Protein AF-0000000076607533 (afdb_homodimer)

Sequence (584 aa):
MAPYLASTPMGSHLFLTMKEIQTIEKNTQEDPFNNWIFEVYAGSNFSFESQRDNFTARYGFYANKTTEDIKLQFRPYFNYGKLRFETDNETIIRKSHRNGFEGFAIKSINDHWSMGLFLYSLSSTFHNTRFNVELIPGIEYSLYPYQEATRKSITMSYQLGAGYHNYIEETIFNQTEEFLWGHKLNLSVRIQQPWGNIMGGINGSHYFHDFNANRVDLFSNLNLRIFSGFSLSFRGNFNFINDLVALPIGDMSVEDILLQQRRQSTNYQASGSIGFSYTFGSKYTNVVNTRFMAPYLASTPMGSHLFLTMKEIQTIEKNTQEDPFNNWIFEVYAGSNFSFESQRDNFTARYGFYANKTTEDIKLQFRPYFNYGKLRFETDNETIIRKSHRNGFEGFAIKSINDHWSMGLFLYSLSSTFHNTRFNVELIPGIEYSLYPYQEATRKSITMSYQLGAGYHNYIEETIFNQTEEFLWGHKLNLSVRIQQPWGNIMGGINGSHYFHDFNANRVDLFSNLNLRIFSGFSLSFRGNFNFINDLVALPIGDMSVEDILLQQRRQSTNYQASGSIGFSYTFGSKYTNVVNTRF

Foldseek 3Di:
DQVVLCPPVRNVPPPPPPPPPPPPDPPPPDPPVQQKDKDWDKDKDWDDDDFKIKIKIKIKMWIWHDDPFKTKIKIWMKMKIWIWGDDPVDIDIDIWIKTKIKIKMKGDPDQFKIKMKIWMKIDTQQLQFNIKIKIKIKMKGWPGGPVCVVAKTKMKMKIKMKMKTAGNAQALVRDRIDIWIKMKIKIWIWHDDPFWIKIWMKMKMATPVDRQQIKIKIWIWIWGNPDPQKIKIKTKMKMFGRNSGRHHNDDDDPCCVVVVSYDDPDRIDMDIDIDMGGDDDDPDPVDDDPDD/DQVVLCPPVRNVPPPPPPPPPPPPDPPPPDPPVQQKDKDWDKDKDWDDDDFKIKIKIKIWMWIWHDDPFKTKIKIWMKMKIWIWGDDPVDIDIDIWIKTKIKIKMKGDPDQFKIKMKIWMKIDTQQLQFNIKIKIKIKMKGWPGGPVCVVAKTKMKMKIKMKMKTAGNAQALVRDRIDIWIWMKIKIWIWHDDPFWIKIKMKMKMATPVDRQQIKIKIWIWIWGNPDPQKIKIKTKMKMFGRNSGRHHNDDDDPCCVVVVSYDDPDRIDMDIDIDMGGDDDDPDPVDDDPDD

Nearest PDB structures (foldseek):
  1nqg-assembly1_A  TM=4.634E-01  e=3.452E-03  Escherichia coli
  2gsk-assembly1_A  TM=4.370E-01  e=2.189E-02  Escherichia coli
  3m8b-assembly1_A  TM=4.694E-01  e=7.625E-02  Escherichia coli
  3rgn-assembly1_A  TM=4.669E-01  e=6.245E-02  Escherichia coli K-12
  4rlc-assembly1_A  TM=6.217E-01  e=2.511E+00  Pseudomonas aeruginosa

Organism: NCBI:txid889453

Solvent-accessible surface area (backbone atoms only — not comparable to full-atom values): 28772 Å² total; per-residue (Å²): 105,45,70,61,40,29,72,42,92,71,20,63,68,64,60,56,70,69,74,70,76,66,82,62,74,82,62,84,64,84,55,88,46,74,44,28,35,36,36,40,40,38,35,35,40,40,35,42,41,78,49,39,35,39,39,36,38,37,37,40,39,39,40,36,33,56,44,93,53,40,38,39,40,42,36,44,37,39,34,40,37,40,40,37,40,55,52,98,86,47,76,47,75,48,78,45,40,45,33,36,34,44,31,38,44,35,38,58,73,57,61,37,36,35,39,35,41,34,39,42,32,41,25,22,59,46,59,30,26,58,37,33,43,34,47,31,44,33,40,36,44,31,81,43,47,60,89,45,40,83,41,40,35,40,37,39,33,45,34,46,36,39,31,46,39,33,35,68,47,49,14,69,80,73,39,50,60,48,76,49,45,30,40,36,40,37,38,37,39,36,38,52,50,97,52,29,36,41,36,36,35,41,36,38,36,36,31,71,92,40,74,73,29,22,36,37,40,35,39,37,40,38,37,37,45,82,52,91,45,29,38,40,37,37,36,39,37,40,35,41,42,47,54,71,70,46,37,54,60,68,84,76,49,70,65,34,61,74,64,60,55,50,72,70,98,48,54,44,40,37,37,36,37,40,34,38,37,41,46,52,60,37,86,74,69,82,64,84,65,81,71,125,106,48,70,60,38,30,71,39,92,73,20,62,66,63,56,58,72,70,75,70,75,67,82,62,74,83,62,84,65,83,55,90,45,74,44,28,35,38,36,40,39,38,35,35,39,39,37,42,40,78,46,39,35,40,40,37,38,37,37,39,41,39,39,36,32,58,43,93,53,39,39,39,40,41,35,45,37,39,34,40,38,39,39,36,37,54,51,99,84,46,76,48,77,47,77,44,41,43,33,36,35,43,32,37,43,35,38,56,74,58,62,36,37,34,39,34,42,34,38,41,32,41,26,23,60,45,59,30,25,58,37,32,41,34,47,30,43,32,39,36,42,30,82,44,48,58,88,45,41,83,42,40,34,40,38,39,35,45,34,45,35,38,29,44,40,32,35,68,49,48,12,68,78,73,38,49,58,48,77,51,45,32,40,37,42,37,38,39,39,37,37,52,50,97,50,29,36,43,36,35,36,41,36,38,36,37,32,71,92,40,74,72,30,23,36,38,40,35,40,36,40,36,39,35,46,82,50,90,46,30,38,40,36,36,36,39,38,40,34,40,40,46,54,70,70,46,39,53,62,68,85,75,51,70,65,34,62,75,63,60,54,51,73,70,97,46,54,41,39,36,36,35,37,42,34,39,37,40,46,52,60,36,86,71,68,81,63,84,66,82,68,124

Radius of gyration: 26.8 Å; Cα contacts (8 Å, |Δi|>4): 1524; chains: 2; bounding box: 68×65×53 Å

Secondary structure (DSSP, 8-state):
-HHHHHTSTTGGG------------------TTTTEEEEEEEEEEEEEESSEEEEEEEEEEEEEEE-SSEEEEEEEEEEEEEEEEE-SS-EEEEEEEEEEEEEEEEEE-SSSEEEEEEEEEEEETTTTEEEEEEEEEEEEEESS-GGGTTTEEEEEEEEEEEEEEE-SS-BTTS-SEEEEEEEEEEEEEEEEETTEEEEEEEEEEEETTEEEEEEEEEEEEEEEEEETTEEEEEEEEEEEE---TT-BSSPPPHHHHHHT-S----SEEEEEEEEEEEEEE-S---------/-HHHHHTSTTGGG------------------TTTTEEEEEEEEEEEEEESSEEEEEEEEEEEEEEE-SSEEEEEEEEEEEEEEEEE-SS-EEEEEEEEEEEEEEEEEE-SSSEEEEEEEEEEEETTTTEEEEEEEEEEEEEESS-GGGTTTEEEEEEEEEEEEEEE-SS-BTTS-SEEEEEEEEEEEEEEEEETTEEEEEEEEEEEETTEEEEEEEEEEEEEEEEEETTEEEEEEEEEEEE---TT-BSSPPPHHHHHHT-S----SEEEEEEEEEEEEEE-S---------

pLDDT: mean 85.66, std 19.19, range [21.23, 98.19]

Structure (mmCIF, N/CA/C/O backbone):
data_AF-0000000076607533-model_v1
#
loop_
_entity.id
_entity.type
_entity.pdbx_description
1 polymer 'Outer membrane protein beta-barrel domain-containing protein'
#
loop_
_atom_site.group_PDB
_atom_site.id
_atom_site.type_symbol
_atom_site.label_atom_id
_atom_site.label_alt_id
_atom_site.label_comp_id
_atom_site.label_asym_id
_atom_site.label_entity_id
_atom_site.label_seq_id
_atom_site.pdbx_PDB_ins_code
_atom_site.Cartn_x
_atom_site.Cartn_y
_atom_site.Cartn_z
_atom_site.occupancy
_atom_site.B_iso_or_equiv
_atom_site.auth_seq_id
_atom_site.auth_comp_id
_atom_site.auth_asym_id
_atom_site.auth_atom_id
_atom_site.pdbx_PDB_model_num
ATOM 1 N N . MET A 1 1 ? 9.711 -4.129 6.199 1 21.72 1 MET A N 1
ATOM 2 C CA . MET A 1 1 ? 8.477 -3.865 5.457 1 21.72 1 MET A CA 1
ATOM 3 C C . MET A 1 1 ? 8.719 -3.959 3.953 1 21.72 1 MET A C 1
ATOM 5 O O . MET A 1 1 ? 7.777 -4.109 3.178 1 21.72 1 MET A O 1
ATOM 9 N N . ALA A 1 2 ? 10.062 -3.662 3.58 1 28.16 2 ALA A N 1
ATOM 10 C CA . ALA A 1 2 ? 10.398 -3.846 2.172 1 28.16 2 ALA A CA 1
ATOM 11 C C . ALA A 1 2 ? 10.172 -5.289 1.736 1 28.16 2 ALA A C 1
ATOM 13 O O . ALA A 1 2 ? 9.617 -5.539 0.663 1 28.16 2 ALA A O 1
ATOM 14 N N . PRO A 1 3 ? 10.672 -6.211 2.502 1 29.66 3 PRO A N 1
ATOM 15 C CA . PRO A 1 3 ? 10.414 -7.559 1.987 1 29.66 3 PRO A CA 1
ATOM 16 C C . PRO A 1 3 ? 8.93 -7.926 2.004 1 29.66 3 PRO A C 1
ATOM 18 O O . PRO A 1 3 ? 8.477 -8.711 1.171 1 29.66 3 PRO A O 1
ATOM 21 N N . TYR A 1 4 ? 8.281 -7.453 3.062 1 29.84 4 TYR A N 1
ATOM 22 C CA . TYR A 1 4 ? 6.926 -7.973 3.197 1 29.84 4 TYR A CA 1
ATOM 23 C C . TYR A 1 4 ? 6.008 -7.387 2.131 1 29.84 4 TYR A C 1
ATOM 25 O O . TYR A 1 4 ? 5.133 -8.078 1.608 1 29.84 4 TYR A O 1
ATOM 33 N N . LEU A 1 5 ? 6.066 -6.117 1.856 1 30.41 5 LEU A N 1
ATOM 34 C CA . LEU A 1 5 ? 5.289 -5.551 0.76 1 30.41 5 LEU A CA 1
ATOM 35 C C . LEU A 1 5 ? 5.727 -6.137 -0.578 1 30.41 5 LEU A C 1
ATOM 37 O O . LEU A 1 5 ? 5.004 -6.039 -1.571 1 30.41 5 LEU A O 1
ATOM 41 N N . ALA A 1 6 ? 6.871 -6.723 -0.562 1 31.67 6 ALA A N 1
ATOM 42 C CA . ALA A 1 6 ? 7.359 -7.387 -1.768 1 31.67 6 ALA A CA 1
ATOM 43 C C . ALA A 1 6 ? 6.496 -8.594 -2.123 1 31.67 6 ALA A C 1
ATOM 45 O O . ALA A 1 6 ? 6.473 -9.023 -3.275 1 31.67 6 ALA A O 1
ATOM 46 N N . SER A 1 7 ? 5.934 -9.242 -1.175 1 31.19 7 SER A N 1
ATOM 47 C CA . SER A 1 7 ? 5.215 -10.469 -1.504 1 31.19 7 SER A CA 1
ATOM 48 C C . SER A 1 7 ? 3.766 -10.18 -1.883 1 31.19 7 SER A C 1
ATOM 50 O O . SER A 1 7 ? 2.99 -11.102 -2.15 1 31.19 7 SER A O 1
ATOM 52 N N . THR A 1 8 ? 3.145 -9.055 -1.522 1 31.22 8 THR A N 1
ATOM 53 C CA . THR A 1 8 ? 1.867 -8.789 -2.174 1 31.22 8 THR A CA 1
ATOM 54 C C . THR A 1 8 ? 2.078 -8.375 -3.627 1 31.22 8 THR A C 1
ATOM 56 O O . THR A 1 8 ? 3.131 -7.84 -3.98 1 31.22 8 THR A O 1
ATOM 59 N N . PRO A 1 9 ? 1.256 -8.828 -4.633 1 30.81 9 PRO A N 1
ATOM 60 C CA . PRO A 1 9 ? 1.472 -8.297 -5.984 1 30.81 9 PRO A CA 1
ATOM 61 C C . PRO A 1 9 ? 1.915 -6.84 -5.98 1 30.81 9 PRO A C 1
ATOM 63 O O . PRO A 1 9 ? 2.588 -6.391 -6.914 1 30.81 9 PRO A O 1
ATOM 66 N N . MET A 1 10 ? 1.513 -6.172 -5.02 1 29.83 10 MET A N 1
ATOM 67 C CA . MET A 1 10 ? 1.865 -4.758 -5.027 1 29.83 10 MET A CA 1
ATOM 68 C C . MET A 1 10 ? 3.285 -4.547 -4.512 1 29.83 10 MET A C 1
ATOM 70 O O . MET A 1 10 ? 3.92 -3.537 -4.82 1 29.83 10 MET A O 1
ATOM 74 N N . GLY A 1 11 ? 3.777 -5.391 -3.645 1 32.75 11 GLY A N 1
ATOM 75 C CA . GLY A 1 11 ? 5.074 -5.223 -3.01 1 32.75 11 GLY A CA 1
ATOM 76 C C . GLY A 1 11 ? 6.234 -5.352 -3.979 1 32.75 11 GLY A C 1
ATOM 77 O O . GLY A 1 11 ? 7.355 -4.941 -3.672 1 32.75 11 GLY A O 1
ATOM 78 N N . SER A 1 12 ? 6.223 -6.395 -4.867 1 31.48 12 SER A N 1
ATOM 79 C CA . SER A 1 12 ? 7.395 -6.676 -5.688 1 31.48 12 SER A CA 1
ATOM 80 C C . SER A 1 12 ? 7.938 -5.402 -6.336 1 31.48 12 SER A C 1
ATOM 82 O O . SER A 1 12 ? 9.078 -5.375 -6.797 1 31.48 12 SER A O 1
ATOM 84 N N . HIS A 1 13 ? 7.047 -4.523 -6.66 1 30.67 13 HIS A N 1
ATOM 85 C CA . HIS A 1 13 ? 7.477 -3.488 -7.594 1 30.67 13 HIS A CA 1
ATOM 86 C C . HIS A 1 13 ? 7.922 -2.23 -6.855 1 30.67 13 HIS A C 1
ATOM 88 O O . HIS A 1 13 ? 7.938 -1.14 -7.43 1 30.67 13 HIS A O 1
ATOM 94 N N . LEU A 1 14 ? 8.078 -2.396 -5.602 1 29.31 14 LEU A N 1
ATOM 95 C CA . LEU A 1 14 ? 8.5 -1.145 -4.984 1 29.31 14 LEU A CA 1
ATOM 96 C C . LEU A 1 14 ? 9.961 -0.858 -5.281 1 29.31 14 LEU A C 1
ATOM 98 O O . LEU A 1 14 ? 10.852 -1.552 -4.781 1 29.31 14 LEU A O 1
ATOM 102 N N . PHE A 1 15 ? 10.289 -0.567 -6.477 1 28.45 15 PHE A N 1
ATOM 103 C CA . PHE A 1 15 ? 11.625 -0.035 -6.734 1 28.45 15 PHE A CA 1
ATOM 104 C C . PHE A 1 15 ? 11.812 1.312 -6.047 1 28.45 15 PHE A C 1
ATOM 106 O O . PHE A 1 15 ? 11.047 2.248 -6.281 1 28.45 15 PHE A O 1
ATOM 113 N N . LEU A 1 16 ? 12.195 1.27 -4.852 1 27.22 16 LEU A N 1
ATOM 114 C CA . LEU A 1 16 ? 12.602 2.51 -4.199 1 27.22 16 LEU A CA 1
ATOM 115 C C . LEU A 1 16 ? 13.82 3.111 -4.887 1 27.22 16 LEU A C 1
ATOM 117 O O . LEU A 1 16 ? 14.891 2.496 -4.91 1 27.22 16 LEU A O 1
ATOM 121 N N . THR A 1 17 ? 13.711 3.656 -5.949 1 29.19 17 THR A N 1
ATOM 122 C CA . THR A 1 17 ? 14.891 4.379 -6.41 1 29.19 17 THR A CA 1
ATOM 123 C C . THR A 1 17 ? 15.281 5.477 -5.422 1 29.19 17 THR A C 1
ATOM 125 O O . THR A 1 17 ? 14.516 6.418 -5.203 1 29.19 17 THR A O 1
ATOM 128 N N . MET A 1 18 ? 16 5.109 -4.426 1 28.09 18 MET A N 1
ATOM 129 C CA . MET A 1 18 ? 16.641 6.172 -3.656 1 28.09 18 MET A CA 1
ATOM 130 C C . MET A 1 18 ? 17.328 7.176 -4.578 1 28.09 18 MET A C 1
ATOM 132 O O . MET A 1 18 ? 18.156 6.797 -5.41 1 28.09 18 MET A O 1
ATOM 136 N N . LYS A 1 19 ? 16.734 8.258 -4.688 1 34.81 19 LYS A N 1
ATOM 137 C CA . LYS A 1 19 ? 17.547 9.273 -5.359 1 34.81 19 LYS A CA 1
ATOM 138 C C . LYS A 1 19 ? 18.922 9.383 -4.723 1 34.81 19 LYS A C 1
ATOM 140 O O . LYS A 1 19 ? 19.031 9.57 -3.51 1 34.81 19 LYS A O 1
ATOM 145 N N . GLU A 1 20 ? 19.859 8.68 -5.219 1 33.28 20 GLU A N 1
ATOM 146 C CA . GLU A 1 20 ? 21.219 9.07 -4.844 1 33.28 20 GLU A CA 1
ATOM 147 C C . GLU A 1 20 ? 21.359 10.586 -4.762 1 33.28 20 GLU A C 1
ATOM 149 O O . GLU A 1 20 ? 21.031 11.297 -5.715 1 33.28 20 GLU A O 1
ATOM 154 N N . ILE A 1 21 ? 21.328 11.117 -3.621 1 33.56 21 ILE A N 1
ATOM 155 C CA . ILE A 1 21 ? 21.828 12.484 -3.461 1 33.56 21 ILE A CA 1
ATOM 156 C C . ILE A 1 21 ? 23.172 12.625 -4.172 1 33.56 21 ILE A C 1
ATOM 158 O O . ILE A 1 21 ? 24.172 12.023 -3.756 1 33.56 21 ILE A O 1
ATOM 162 N N . GLN A 1 22 ? 23.234 12.547 -5.434 1 35.62 22 GLN A N 1
ATOM 163 C CA . GLN A 1 22 ? 24.516 12.945 -6.004 1 35.62 22 GLN A CA 1
ATOM 164 C C . GLN A 1 22 ? 25.078 14.164 -5.285 1 35.62 22 GLN A C 1
ATOM 166 O O . GLN A 1 22 ? 24.375 15.156 -5.074 1 35.62 22 GLN A O 1
ATOM 171 N N . THR A 1 23 ? 26.078 13.914 -4.484 1 35.75 23 THR A N 1
ATOM 172 C CA . THR A 1 23 ? 26.922 15 -4.008 1 35.75 23 THR A CA 1
ATOM 173 C C . THR A 1 23 ? 27.219 15.992 -5.133 1 35.75 23 THR A C 1
ATOM 175 O O . THR A 1 23 ? 27.953 15.672 -6.07 1 35.75 23 THR A O 1
ATOM 178 N N . ILE A 1 24 ? 26.297 16.609 -5.641 1 39.12 24 ILE A N 1
ATOM 179 C CA . ILE A 1 24 ? 26.641 17.594 -6.652 1 39.12 24 ILE A CA 1
ATOM 180 C C . ILE A 1 24 ? 27.656 18.578 -6.078 1 39.12 24 ILE A C 1
ATOM 182 O O . ILE A 1 24 ? 27.5 19.078 -4.957 1 39.12 24 ILE A O 1
ATOM 186 N N . GLU A 1 25 ? 28.734 18.578 -6.668 1 40.34 25 GLU A N 1
ATOM 187 C CA . GLU A 1 25 ? 29.766 19.594 -6.484 1 40.34 25 GLU A CA 1
ATOM 188 C C . GLU A 1 25 ? 29.172 20.984 -6.328 1 40.34 25 GLU A C 1
ATOM 190 O O . GLU A 1 25 ? 28.203 21.328 -7.02 1 40.34 25 GLU A O 1
ATOM 195 N N . LYS A 1 26 ? 29.328 21.688 -5.188 1 42.31 26 LYS A N 1
ATOM 196 C CA . LYS A 1 26 ? 29.141 23.125 -4.938 1 42.31 26 LYS A CA 1
ATOM 197 C C . LYS A 1 26 ? 29.516 23.953 -6.164 1 42.31 26 LYS A C 1
ATOM 199 O O . LYS A 1 26 ? 30.672 24.391 -6.297 1 42.31 26 LYS A O 1
ATOM 204 N N . ASN A 1 27 ? 29.344 23.484 -7.391 1 43.59 27 ASN A N 1
ATOM 205 C CA . ASN A 1 27 ? 29.797 24.531 -8.305 1 43.59 27 ASN A CA 1
ATOM 206 C C . ASN A 1 27 ? 29.062 25.844 -8.047 1 43.59 27 ASN A C 1
ATOM 208 O O . ASN A 1 27 ? 27.844 25.859 -7.832 1 43.59 27 ASN A O 1
ATOM 212 N N . THR A 1 28 ? 29.656 26.812 -7.625 1 45.78 28 THR A N 1
ATOM 213 C CA . THR A 1 28 ? 29.438 28.25 -7.512 1 45.78 28 THR A CA 1
ATOM 214 C C . THR A 1 28 ? 28.516 28.734 -8.625 1 45.78 28 THR A C 1
ATOM 216 O O . THR A 1 28 ? 28.391 29.953 -8.836 1 45.78 28 THR A O 1
ATOM 219 N N . GLN A 1 29 ? 28.094 27.859 -9.547 1 54.97 29 GLN A N 1
ATOM 220 C CA . GLN A 1 29 ? 27.328 28.469 -10.625 1 54.97 29 GLN A CA 1
ATOM 221 C C . GLN A 1 29 ? 26.016 29.047 -10.102 1 54.97 29 GLN A C 1
ATOM 223 O O . GLN A 1 29 ? 25.469 28.562 -9.109 1 54.97 29 GLN A O 1
ATOM 228 N N . GLU A 1 30 ? 25.562 30.188 -10.609 1 66 30 GLU A N 1
ATOM 229 C CA . GLU A 1 30 ? 24.391 31.016 -10.344 1 66 30 GLU A CA 1
ATOM 230 C C . GLU A 1 30 ? 23.125 30.188 -10.305 1 66 30 GLU A C 1
ATOM 232 O O . GLU A 1 30 ? 22.812 29.469 -11.266 1 66 30 GLU A O 1
ATOM 237 N N . ASP A 1 31 ? 22.641 29.766 -9.281 1 77.19 31 ASP A N 1
ATOM 238 C CA . ASP A 1 31 ? 21.359 29.078 -9.133 1 77.19 31 ASP A CA 1
ATOM 239 C C . ASP A 1 31 ? 20.203 29.984 -9.523 1 77.19 31 ASP A C 1
ATOM 241 O O . ASP A 1 31 ? 19.75 30.797 -8.719 1 77.19 31 ASP A O 1
ATOM 245 N N . PRO A 1 32 ? 19.828 29.953 -10.742 1 83.25 32 PRO A N 1
ATOM 246 C CA . PRO A 1 32 ? 18.766 30.844 -11.195 1 83.25 32 PRO A CA 1
ATOM 247 C C . PRO A 1 32 ? 17.484 30.688 -10.383 1 83.25 32 PRO A C 1
ATOM 249 O O . PRO A 1 32 ? 16.625 31.578 -10.414 1 83.25 32 PRO A O 1
ATOM 252 N N . PHE A 1 33 ? 17.312 29.734 -9.625 1 89.12 33 PHE A N 1
ATOM 253 C CA . PHE A 1 33 ? 16.047 29.516 -8.938 1 89.12 33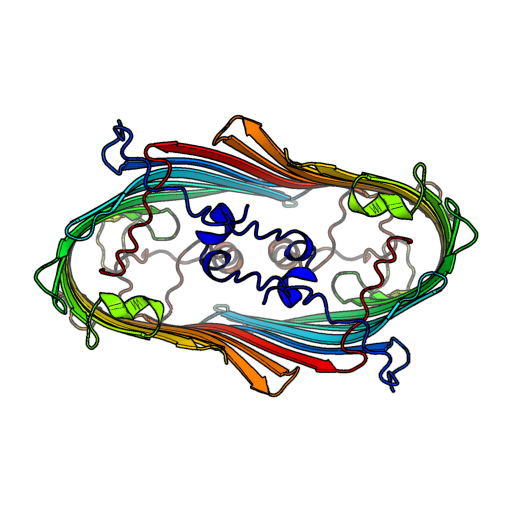 PHE A CA 1
ATOM 254 C C . PHE A 1 33 ? 16.172 29.859 -7.457 1 89.12 33 PHE A C 1
ATOM 256 O O . PHE A 1 33 ? 15.172 29.828 -6.727 1 89.12 33 PHE A O 1
ATOM 263 N N . ASN A 1 34 ? 17.328 30.266 -6.98 1 87.75 34 ASN A N 1
ATOM 264 C CA . ASN A 1 34 ? 17.547 30.734 -5.613 1 87.75 34 ASN A CA 1
ATOM 265 C C . ASN A 1 34 ? 17.016 29.734 -4.59 1 87.75 34 ASN A C 1
ATOM 267 O O . ASN A 1 34 ? 16.25 30.094 -3.697 1 87.75 34 ASN A O 1
ATOM 271 N N . ASN A 1 35 ? 17.312 28.5 -4.75 1 87.94 35 ASN A N 1
ATOM 272 C CA . ASN A 1 35 ? 17.047 27.406 -3.814 1 87.94 35 ASN A CA 1
ATOM 273 C C . ASN A 1 35 ? 15.602 26.938 -3.887 1 87.94 35 ASN A C 1
ATOM 275 O O . ASN A 1 35 ? 15.125 26.234 -2.988 1 87.94 35 ASN A O 1
ATOM 279 N N . TRP A 1 36 ? 14.953 27.328 -4.922 1 92.62 36 TRP A N 1
ATOM 280 C CA . TRP A 1 36 ? 13.594 26.859 -5.125 1 92.62 36 TRP A CA 1
ATOM 281 C C . TRP A 1 36 ? 13.586 25.547 -5.914 1 92.62 36 TRP A C 1
ATOM 283 O O . TRP A 1 36 ? 14.336 25.406 -6.883 1 92.62 36 TRP A O 1
ATOM 293 N N . ILE A 1 37 ? 12.867 24.609 -5.406 1 90.81 37 ILE A N 1
ATOM 294 C CA . ILE A 1 37 ? 12.625 23.359 -6.137 1 90.81 37 ILE A CA 1
ATOM 295 C C . ILE A 1 37 ? 11.125 23.188 -6.375 1 90.81 37 ILE A C 1
ATOM 297 O O . ILE A 1 37 ? 10.328 23.328 -5.445 1 90.81 37 ILE A O 1
ATOM 301 N N . PHE A 1 38 ? 10.766 22.922 -7.652 1 94.12 38 PHE A N 1
ATOM 302 C CA . PHE A 1 38 ? 9.367 22.75 -8.031 1 94.12 38 PHE A CA 1
ATOM 303 C C . PHE A 1 38 ? 9.117 21.328 -8.516 1 94.12 38 PHE A C 1
ATOM 305 O O . PHE A 1 38 ? 9.953 20.734 -9.195 1 94.12 38 PHE A O 1
ATOM 312 N N . GLU A 1 39 ? 7.984 20.797 -8.125 1 94.44 39 GLU A N 1
ATOM 313 C CA . GLU A 1 39 ? 7.594 19.484 -8.602 1 94.44 39 GLU A CA 1
ATOM 314 C C . GLU A 1 39 ? 6.105 19.438 -8.93 1 94.44 39 GLU A C 1
ATOM 316 O O . GLU A 1 39 ? 5.27 19.859 -8.133 1 94.44 39 GLU A O 1
ATOM 321 N N . VAL A 1 40 ? 5.852 18.969 -10.094 1 95.94 40 VAL A N 1
ATOM 322 C CA . VAL A 1 40 ? 4.477 18.672 -10.477 1 95.94 40 VAL A CA 1
ATOM 323 C C . VAL A 1 40 ? 4.297 17.156 -10.625 1 95.94 40 VAL A C 1
ATOM 325 O O . VAL A 1 40 ? 5.176 16.469 -11.148 1 95.94 40 VAL A O 1
ATOM 328 N N . TYR A 1 41 ? 3.215 16.703 -10.117 1 95.94 41 TYR A N 1
ATOM 329 C CA . TYR A 1 41 ? 3 15.273 -10.234 1 95.94 41 TYR A CA 1
ATOM 330 C C . TYR A 1 41 ? 1.528 14.961 -10.477 1 95.94 41 TYR A C 1
ATOM 332 O O . TYR A 1 41 ? 0.652 15.758 -10.133 1 95.94 41 TYR A O 1
ATOM 340 N N . ALA A 1 42 ? 1.284 13.852 -11.086 1 96.81 42 ALA A N 1
ATOM 341 C CA . ALA A 1 42 ? -0.052 13.297 -11.281 1 96.81 42 ALA A CA 1
ATOM 342 C C . ALA A 1 42 ? -0.011 11.766 -11.297 1 96.81 42 ALA A C 1
ATOM 344 O O . ALA A 1 42 ? 0.954 11.172 -11.781 1 96.81 42 ALA A O 1
ATOM 345 N N . GLY A 1 43 ? -0.988 11.188 -10.688 1 96.56 43 GLY A N 1
ATOM 346 C CA . GLY A 1 43 ? -1.111 9.734 -10.664 1 96.56 43 GLY A CA 1
ATOM 347 C C . GLY A 1 43 ? -2.551 9.258 -10.625 1 96.56 43 GLY A C 1
ATOM 348 O O . GLY A 1 43 ? -3.438 9.984 -10.172 1 96.56 43 GLY A O 1
ATOM 349 N N . SER A 1 44 ? -2.686 8.156 -11.203 1 96.56 44 SER A N 1
ATOM 350 C CA . SER A 1 44 ? -4.016 7.555 -11.188 1 96.56 44 SER A CA 1
ATOM 351 C C . SER A 1 44 ? -3.939 6.047 -10.969 1 96.56 44 SER A C 1
ATOM 353 O O . SER A 1 44 ? -2.957 5.406 -11.352 1 96.56 44 SER A O 1
ATOM 355 N N . ASN A 1 45 ? -4.84 5.488 -10.258 1 96.38 45 ASN A N 1
ATOM 356 C CA . ASN A 1 45 ? -5.082 4.055 -10.117 1 96.38 45 ASN A CA 1
ATOM 357 C C . ASN A 1 45 ? -6.445 3.66 -10.68 1 96.38 45 ASN A C 1
ATOM 359 O O . ASN A 1 45 ? -7.422 4.398 -10.531 1 96.38 45 ASN A O 1
ATOM 363 N N . PHE A 1 46 ? -6.5 2.541 -11.297 1 94.69 46 PHE A N 1
ATOM 364 C CA . PHE A 1 46 ? -7.766 2.109 -11.875 1 94.69 46 PHE A CA 1
ATOM 365 C C . PHE A 1 46 ? -7.941 0.602 -11.727 1 94.69 46 PHE A C 1
ATOM 367 O O . PHE A 1 46 ? -6.961 -0.146 -11.734 1 94.69 46 PHE A O 1
ATOM 374 N N . SER A 1 47 ? -9.102 0.158 -11.516 1 94.88 47 SER A N 1
ATOM 375 C CA . SER A 1 47 ? -9.539 -1.235 -11.516 1 94.88 47 SER A CA 1
ATOM 376 C C . SER A 1 47 ? -10.914 -1.384 -12.156 1 94.88 47 SER A C 1
ATOM 378 O O . SER A 1 47 ? -11.898 -0.821 -11.664 1 94.88 47 SER A O 1
ATOM 380 N N . PHE A 1 48 ? -10.953 -2.064 -13.273 1 93.44 48 PHE A N 1
ATOM 381 C CA . PHE A 1 48 ? -12.195 -2.26 -14.023 1 93.44 48 PHE A CA 1
ATOM 382 C C . PHE A 1 48 ? -12.516 -3.742 -14.156 1 93.44 48 PHE A C 1
ATOM 384 O O . PHE A 1 48 ? -11.648 -4.547 -14.492 1 93.44 48 PHE A O 1
ATOM 391 N N . GLU A 1 49 ? -13.648 -4.008 -13.727 1 90.75 49 GLU A N 1
ATOM 392 C CA . GLU A 1 49 ? -14.211 -5.34 -13.922 1 90.75 49 GLU A CA 1
ATOM 393 C C . GLU A 1 49 ? -15.68 -5.27 -14.305 1 90.75 49 GLU A C 1
ATOM 395 O O . GLU A 1 49 ? -16.234 -4.18 -14.484 1 90.75 49 GLU A O 1
ATOM 400 N N . SER A 1 50 ? -16.266 -6.445 -14.531 1 85.94 50 SER A N 1
ATOM 401 C CA . SER A 1 50 ? -17.625 -6.488 -15.07 1 85.94 50 SER A CA 1
ATOM 402 C C . SER A 1 50 ? -18.609 -5.785 -14.141 1 85.94 50 SER A C 1
ATOM 404 O O . SER A 1 50 ? -19.484 -5.051 -14.602 1 85.94 50 SER A O 1
ATOM 406 N N . GLN A 1 51 ? -18.5 -5.895 -12.906 1 85.06 51 GLN A N 1
ATOM 407 C CA . GLN A 1 51 ? -19.531 -5.387 -12.008 1 85.06 51 GLN A CA 1
ATOM 408 C C . GLN A 1 51 ? -18.984 -4.27 -11.117 1 85.06 51 GLN A C 1
ATOM 410 O O . GLN A 1 51 ? -19.719 -3.697 -10.312 1 85.06 51 GLN A O 1
ATOM 415 N N . ARG A 1 52 ? -17.781 -4.008 -11.234 1 87.81 52 ARG A N 1
ATOM 416 C CA . ARG A 1 52 ? -17.203 -2.998 -10.344 1 87.81 52 ARG A CA 1
ATOM 417 C C . ARG A 1 52 ? -16.078 -2.24 -11.039 1 87.81 52 ARG A C 1
ATOM 419 O O . ARG A 1 52 ? -15.203 -2.848 -11.656 1 87.81 52 ARG A O 1
ATOM 426 N N . ASP A 1 53 ? -16.109 -0.901 -10.883 1 91.69 53 ASP A N 1
ATOM 427 C CA . ASP A 1 53 ? -15.047 -0.026 -11.359 1 91.69 53 ASP A CA 1
ATOM 428 C C . ASP A 1 53 ? -14.547 0.887 -10.242 1 91.69 53 ASP A C 1
ATOM 430 O O . ASP A 1 53 ? -15.336 1.397 -9.445 1 91.69 53 ASP A O 1
ATOM 434 N N . ASN A 1 54 ? -13.352 0.992 -10.156 1 93.75 54 ASN A N 1
ATOM 435 C CA . ASN A 1 54 ? -12.734 1.905 -9.203 1 93.75 54 ASN A CA 1
ATOM 436 C C . ASN A 1 54 ? -11.664 2.766 -9.867 1 93.75 54 ASN A C 1
ATOM 438 O O . ASN A 1 54 ? -10.789 2.248 -10.57 1 93.75 54 ASN A O 1
ATOM 442 N N . PHE A 1 55 ? -11.844 4.035 -9.727 1 95.81 55 PHE A N 1
ATOM 443 C CA . PHE A 1 55 ? -10.883 4.98 -10.273 1 95.81 55 PHE A CA 1
ATOM 444 C C . PHE A 1 55 ? -10.477 6.012 -9.227 1 95.81 55 PHE A C 1
ATOM 446 O O . PHE A 1 55 ? -11.336 6.59 -8.555 1 95.81 55 PHE A O 1
ATOM 453 N N . THR A 1 56 ? -9.188 6.227 -9.047 1 96.25 56 THR A N 1
ATOM 454 C CA . THR A 1 56 ? -8.672 7.285 -8.188 1 96.25 56 THR A CA 1
ATOM 455 C C . THR A 1 56 ? -7.586 8.086 -8.898 1 96.25 56 THR A C 1
ATOM 457 O O . THR A 1 56 ? -6.793 7.523 -9.656 1 96.25 56 THR A O 1
ATOM 460 N N . ALA A 1 57 ? -7.625 9.32 -8.656 1 97.12 57 ALA A N 1
ATOM 461 C CA . ALA A 1 57 ? -6.621 10.211 -9.234 1 97.12 57 ALA A CA 1
ATOM 462 C C . ALA A 1 57 ? -6.094 11.188 -8.188 1 97.12 57 ALA A C 1
ATOM 464 O O . ALA A 1 57 ? -6.84 11.633 -7.309 1 97.12 57 ALA A O 1
ATOM 465 N N . ARG A 1 58 ? -4.883 11.508 -8.312 1 97.56 58 ARG A N 1
ATOM 466 C CA . ARG A 1 58 ? -4.223 12.492 -7.461 1 97.56 58 ARG A CA 1
ATOM 467 C C . ARG A 1 58 ? -3.283 13.375 -8.273 1 97.56 58 ARG A C 1
ATOM 469 O O . ARG A 1 58 ? -2.559 12.883 -9.148 1 97.56 58 ARG A O 1
ATOM 476 N N . TYR A 1 59 ? -3.354 14.555 -8.117 1 96.81 59 TYR A N 1
ATOM 477 C CA . TYR A 1 59 ? -2.416 15.477 -8.742 1 96.81 59 TYR A CA 1
ATOM 478 C C . TYR A 1 59 ? -2.111 16.656 -7.824 1 96.81 59 TYR A C 1
ATOM 480 O O . TYR A 1 59 ? -2.908 16.984 -6.945 1 96.81 59 TYR A O 1
ATOM 488 N N . GLY A 1 60 ? -0.941 17.25 -7.941 1 97.31 60 GLY A N 1
ATOM 489 C CA . GLY A 1 60 ? -0.518 18.312 -7.035 1 97.31 60 GLY A CA 1
ATOM 490 C C . GLY A 1 60 ? 0.775 18.984 -7.465 1 97.31 60 GLY A C 1
ATOM 491 O O . GLY A 1 60 ? 1.282 18.719 -8.555 1 97.31 60 GLY A O 1
ATOM 492 N N . PHE A 1 61 ? 1.136 19.906 -6.59 1 95.94 61 PHE A N 1
ATOM 493 C CA . PHE A 1 61 ? 2.301 20.75 -6.836 1 95.94 61 PHE A CA 1
ATOM 494 C C . PHE A 1 61 ? 3.08 20.984 -5.551 1 95.94 61 PHE A C 1
ATOM 496 O O . PHE A 1 61 ? 2.492 21.094 -4.473 1 95.94 61 PHE A O 1
ATOM 503 N N . TYR A 1 62 ? 4.438 20.906 -5.719 1 94.06 62 TYR A N 1
ATOM 504 C CA . TYR A 1 62 ? 5.316 21.281 -4.617 1 94.06 62 TYR A CA 1
ATOM 505 C C . TYR A 1 62 ? 6.223 22.438 -5.012 1 94.06 62 TYR A C 1
ATOM 507 O O . TYR A 1 62 ? 6.809 22.438 -6.094 1 94.06 62 TYR A O 1
ATOM 515 N N . ALA A 1 63 ? 6.262 23.422 -4.195 1 95.5 63 ALA A N 1
ATOM 516 C CA . ALA A 1 63 ? 7.277 24.469 -4.238 1 95.5 63 ALA A CA 1
ATOM 517 C C . ALA A 1 63 ? 7.988 24.609 -2.896 1 95.5 63 ALA A C 1
ATOM 519 O O . ALA A 1 63 ? 7.371 24.969 -1.895 1 95.5 63 ALA A O 1
ATOM 520 N N . ASN A 1 64 ? 9.305 24.312 -2.938 1 93.06 64 ASN A N 1
ATOM 521 C CA . ASN A 1 64 ? 10.055 24.297 -1.686 1 93.06 64 ASN A CA 1
ATOM 522 C C . ASN A 1 64 ? 11.312 25.156 -1.779 1 93.06 64 ASN A C 1
ATOM 524 O O . ASN A 1 64 ? 12.008 25.125 -2.797 1 93.06 64 ASN A O 1
ATOM 528 N N . LYS A 1 65 ? 11.523 25.906 -0.791 1 93.38 65 LYS A N 1
ATOM 529 C CA . LYS A 1 65 ? 12.773 26.625 -0.587 1 93.38 65 LYS A CA 1
ATOM 530 C C . LYS A 1 65 ? 13.367 26.328 0.786 1 93.38 65 LYS A C 1
ATOM 532 O O . LYS A 1 65 ? 12.703 26.5 1.809 1 93.38 65 LYS A O 1
ATOM 537 N N . THR A 1 66 ? 14.562 25.844 0.774 1 89.31 66 THR A N 1
ATOM 538 C CA . THR A 1 66 ? 15.188 25.484 2.045 1 89.31 66 THR A CA 1
ATOM 539 C C . THR A 1 66 ? 16.578 26.094 2.158 1 89.31 66 THR A C 1
ATOM 541 O O . THR A 1 66 ? 17.438 25.859 1.305 1 89.31 66 THR A O 1
ATOM 544 N N . THR A 1 67 ? 16.719 26.859 3.166 1 88.94 67 THR A N 1
ATOM 545 C CA . THR A 1 67 ? 18 27.375 3.588 1 88.94 67 THR A CA 1
ATOM 546 C C . THR A 1 67 ? 18.25 27.109 5.07 1 88.94 67 THR A C 1
ATOM 548 O O . THR A 1 67 ? 17.406 26.5 5.738 1 88.94 67 THR A O 1
ATOM 551 N N . GLU A 1 68 ? 19.344 27.453 5.594 1 85.06 68 GLU A N 1
ATOM 552 C CA . GLU A 1 68 ? 19.625 27.25 7.012 1 85.06 68 GLU A CA 1
ATOM 553 C C . GLU A 1 68 ? 18.688 28.078 7.883 1 85.06 68 GLU A C 1
ATOM 555 O O . GLU A 1 68 ? 18.297 27.656 8.969 1 85.06 68 GLU A O 1
ATOM 560 N N . ASP A 1 69 ? 18.25 29.234 7.336 1 90.38 69 ASP A N 1
ATOM 561 C CA . ASP A 1 69 ? 17.516 30.188 8.156 1 90.38 69 ASP A CA 1
ATOM 562 C C . ASP A 1 69 ? 16.016 30.125 7.879 1 90.38 69 ASP A C 1
ATOM 564 O O . ASP A 1 69 ? 15.203 30.469 8.742 1 90.38 69 ASP A O 1
ATOM 568 N N . ILE A 1 70 ? 15.75 29.766 6.637 1 93.5 70 ILE A N 1
ATOM 569 C CA . ILE A 1 70 ? 14.336 29.844 6.262 1 93.5 70 ILE A CA 1
ATOM 570 C C . ILE A 1 70 ? 13.93 28.578 5.52 1 93.5 70 ILE A C 1
ATOM 572 O O . ILE A 1 70 ? 14.688 28.062 4.699 1 93.5 70 ILE A O 1
ATOM 576 N N . LYS A 1 71 ? 12.781 28.141 5.828 1 94.94 71 LYS A N 1
ATOM 577 C CA . LYS A 1 71 ? 12.148 27.047 5.121 1 94.94 71 LYS A CA 1
ATOM 578 C C . LYS A 1 71 ? 10.734 27.406 4.672 1 94.94 71 LYS A C 1
ATOM 580 O O . LYS A 1 71 ? 9.891 27.766 5.496 1 94.94 71 LYS A O 1
ATOM 585 N N . LEU A 1 72 ? 10.477 27.406 3.354 1 95.94 72 LEU A N 1
ATOM 586 C CA . LEU A 1 72 ? 9.172 27.719 2.777 1 95.94 72 LEU A CA 1
ATOM 587 C C . LEU A 1 72 ? 8.641 26.516 1.989 1 95.94 72 LEU A C 1
ATOM 589 O O . LEU A 1 72 ? 9.398 25.844 1.287 1 95.94 72 LEU A O 1
ATOM 593 N N . GLN A 1 73 ? 7.406 26.234 2.133 1 96.69 73 GLN A N 1
ATOM 594 C CA . GLN A 1 73 ? 6.785 25.172 1.352 1 96.69 73 GLN A CA 1
ATOM 595 C C . GLN A 1 73 ? 5.367 25.547 0.939 1 96.69 73 GLN A C 1
ATOM 597 O O . GLN A 1 73 ? 4.602 26.094 1.744 1 96.69 73 GLN A O 1
ATOM 602 N N . PHE A 1 74 ? 5.043 25.312 -0.288 1 97.62 74 PHE A N 1
ATOM 603 C CA . PHE A 1 74 ? 3.695 25.406 -0.836 1 97.62 74 PHE A CA 1
ATOM 604 C C . PHE A 1 74 ? 3.293 24.094 -1.497 1 97.62 74 PHE A C 1
ATOM 606 O O . PHE A 1 74 ? 3.953 23.641 -2.432 1 97.62 74 PHE A O 1
ATOM 613 N N . ARG A 1 75 ? 2.156 23.516 -1.001 1 97.62 75 ARG A N 1
ATOM 614 C CA . ARG A 1 75 ? 1.784 22.203 -1.495 1 97.62 75 ARG A CA 1
ATOM 615 C C . ARG A 1 75 ? 0.279 22.094 -1.715 1 97.62 75 ARG A C 1
ATOM 617 O O . ARG A 1 75 ? -0.445 21.578 -0.863 1 97.62 75 ARG A O 1
ATOM 624 N N . PRO A 1 76 ? -0.236 22.609 -2.805 1 97.94 76 PRO A N 1
ATOM 625 C CA . PRO A 1 76 ? -1.605 22.234 -3.168 1 97.94 76 PRO A CA 1
ATOM 626 C C . PRO A 1 76 ? -1.714 20.812 -3.674 1 97.94 76 PRO A C 1
ATOM 628 O O . PRO A 1 76 ? -0.813 20.312 -4.363 1 97.94 76 PRO A O 1
ATOM 631 N N . TYR A 1 77 ? -2.768 20.094 -3.27 1 96.94 77 TYR A N 1
ATOM 632 C CA . TYR A 1 77 ? -2.977 18.734 -3.748 1 96.94 77 TYR A CA 1
ATOM 633 C C . TYR A 1 77 ? -4.453 18.469 -4.012 1 96.94 77 TYR A C 1
ATOM 635 O O . TYR A 1 77 ? -5.32 19.031 -3.342 1 96.94 77 TYR A O 1
ATOM 643 N N . PHE A 1 78 ? -4.703 17.641 -4.957 1 98.19 78 PHE A N 1
ATOM 644 C CA . PHE A 1 78 ? -6.051 17.312 -5.402 1 98.19 78 PHE A CA 1
ATOM 645 C C . PHE A 1 78 ? -6.215 15.805 -5.543 1 98.19 78 PHE A C 1
ATOM 647 O O . PHE A 1 78 ? -5.395 15.141 -6.184 1 98.19 78 PHE A O 1
ATOM 654 N N . ASN A 1 79 ? -7.207 15.273 -4.914 1 97.31 79 ASN A N 1
ATOM 655 C CA . ASN A 1 79 ? -7.535 13.852 -4.984 1 97.31 79 ASN A CA 1
ATOM 656 C C . ASN A 1 79 ? -8.977 13.633 -5.43 1 97.31 79 ASN A C 1
ATOM 658 O O . ASN A 1 79 ? -9.883 14.336 -4.98 1 97.31 79 ASN A O 1
ATOM 662 N N . TYR A 1 80 ? -9.117 12.719 -6.301 1 97 80 TYR A N 1
ATOM 663 C CA . TYR A 1 80 ? -10.438 12.367 -6.812 1 97 80 TYR A CA 1
ATOM 664 C C . TYR A 1 80 ? -10.633 10.852 -6.809 1 97 80 TYR A C 1
ATOM 666 O O . TYR A 1 80 ? -9.703 10.094 -7.086 1 97 80 TYR A O 1
ATOM 674 N N . GLY A 1 81 ? -11.828 10.461 -6.438 1 95.38 81 GLY A N 1
ATOM 675 C CA . GLY A 1 81 ? -12.18 9.055 -6.473 1 95.38 81 GLY A CA 1
ATOM 676 C C . GLY A 1 81 ? -13.57 8.805 -7.027 1 95.38 81 GLY A C 1
ATOM 677 O O . GLY A 1 81 ? -14.492 9.57 -6.77 1 95.38 81 GLY A O 1
ATOM 678 N N . LYS A 1 82 ? -13.664 7.754 -7.816 1 95.12 82 LYS A N 1
ATOM 679 C CA . LYS A 1 82 ? -14.945 7.312 -8.367 1 95.12 82 LYS A CA 1
ATOM 680 C C . LYS A 1 82 ? -15.094 5.797 -8.273 1 95.12 82 LYS A C 1
ATOM 682 O O . LYS A 1 82 ? -14.203 5.055 -8.688 1 95.12 82 LYS A O 1
ATOM 687 N N . LEU A 1 83 ? -16.125 5.371 -7.617 1 91.25 83 LEU A N 1
ATOM 688 C CA . LEU A 1 83 ? -16.453 3.955 -7.477 1 91.25 83 LEU A CA 1
ATOM 689 C C . LEU A 1 83 ? -17.812 3.652 -8.094 1 91.25 83 LEU A C 1
ATOM 691 O O . LEU A 1 83 ? -18.797 4.352 -7.828 1 91.25 83 LEU A O 1
ATOM 695 N N . ARG A 1 84 ? -17.844 2.693 -9.008 1 90.56 84 ARG A N 1
ATOM 696 C CA . ARG A 1 84 ? -19.078 2.246 -9.633 1 90.56 84 ARG A CA 1
ATOM 697 C C . ARG A 1 84 ? -19.328 0.762 -9.375 1 90.56 84 ARG A C 1
ATOM 699 O O . ARG A 1 84 ? -18.406 -0.052 -9.516 1 90.56 84 ARG A O 1
ATOM 706 N N . PHE A 1 85 ? -20.438 0.407 -8.922 1 83.88 85 PHE A N 1
ATOM 707 C CA . PHE A 1 85 ? -20.766 -1.008 -8.805 1 83.88 85 PHE A CA 1
ATOM 708 C C . PHE A 1 85 ? -22.188 -1.269 -9.289 1 83.88 85 PHE A C 1
ATOM 710 O O . PHE A 1 85 ? -23.078 -0.444 -9.086 1 83.88 85 PHE A O 1
ATOM 717 N N . GLU A 1 86 ? -22.219 -2.334 -10.023 1 83.75 86 GLU A N 1
ATOM 718 C CA . GLU A 1 86 ? -23.5 -2.76 -10.602 1 83.75 86 GLU A CA 1
ATOM 719 C C . GLU A 1 86 ? -24.141 -3.867 -9.766 1 83.75 86 GLU A C 1
ATOM 721 O O . GLU A 1 86 ? -23.484 -4.863 -9.438 1 83.75 86 GLU A O 1
ATOM 726 N N . THR A 1 87 ? -25.297 -3.59 -9.297 1 74.81 87 THR A N 1
ATOM 727 C CA . THR A 1 87 ? -26.094 -4.613 -8.641 1 74.81 87 THR A CA 1
ATOM 728 C C . THR A 1 87 ? -27.172 -5.137 -9.57 1 74.81 87 THR A C 1
ATOM 730 O O . THR A 1 87 ? -27.297 -4.691 -10.711 1 74.81 87 THR A O 1
ATOM 733 N N . ASP A 1 88 ? -27.875 -6.254 -9.156 1 74.12 88 ASP A N 1
ATOM 734 C CA . ASP A 1 88 ? -28.953 -6.82 -9.953 1 74.12 88 ASP A CA 1
ATOM 735 C C . ASP A 1 88 ? -30 -5.762 -10.289 1 74.12 88 ASP A C 1
ATOM 737 O O . ASP A 1 88 ? -30.594 -5.785 -11.375 1 74.12 88 ASP A O 1
ATOM 741 N N . ASN A 1 89 ? -30.141 -4.797 -9.5 1 75.06 89 ASN A N 1
ATOM 742 C CA . ASN A 1 89 ? -31.281 -3.895 -9.664 1 75.06 89 ASN A CA 1
ATOM 743 C C . ASN A 1 89 ? -30.828 -2.5 -10.086 1 75.06 89 ASN A C 1
ATOM 745 O O . ASN A 1 89 ? -31.578 -1.783 -10.766 1 75.06 89 ASN A O 1
ATOM 749 N N . GLU A 1 90 ? -29.594 -2.168 -9.609 1 81.44 90 GLU A N 1
ATOM 750 C CA . GLU A 1 90 ? -29.219 -0.782 -9.891 1 81.44 90 GLU A CA 1
ATOM 751 C C . GLU A 1 90 ? -27.719 -0.618 -9.992 1 81.44 90 GLU A C 1
ATOM 753 O O . GLU A 1 90 ? -26.953 -1.485 -9.547 1 81.44 90 GLU A O 1
ATOM 758 N N . THR A 1 91 ? -27.375 0.479 -10.773 1 86.5 91 THR A N 1
ATOM 759 C CA . THR A 1 91 ? -25.984 0.905 -10.82 1 86.5 91 THR A CA 1
ATOM 760 C C . THR A 1 91 ? -25.719 2.014 -9.797 1 86.5 91 THR A C 1
ATOM 762 O O . THR A 1 91 ? -26.422 3.027 -9.789 1 86.5 91 THR A O 1
ATOM 765 N N . ILE A 1 92 ? -24.844 1.881 -8.969 1 84.56 92 ILE A N 1
ATOM 766 C CA . ILE A 1 92 ? -24.5 2.863 -7.945 1 84.56 92 ILE A CA 1
ATOM 767 C C . ILE A 1 92 ? -23.156 3.486 -8.266 1 84.56 92 ILE A C 1
ATOM 769 O O . ILE A 1 92 ? -22.172 2.775 -8.492 1 84.56 92 ILE A O 1
ATOM 773 N N . ILE A 1 93 ? -23.188 4.805 -8.328 1 90.25 93 ILE A N 1
ATOM 774 C CA . ILE A 1 93 ? -21.953 5.539 -8.57 1 90.25 93 ILE A CA 1
ATOM 775 C C . ILE A 1 93 ? -21.641 6.434 -7.375 1 90.25 93 ILE A C 1
ATOM 777 O O . ILE A 1 93 ? -22.5 7.176 -6.906 1 90.25 93 ILE A O 1
ATOM 781 N N . ARG A 1 94 ? -20.469 6.375 -6.824 1 88.06 94 ARG A N 1
ATOM 782 C CA . ARG A 1 94 ? -20.031 7.211 -5.711 1 88.06 94 ARG A CA 1
ATOM 783 C C . ARG A 1 94 ? -18.781 8.008 -6.094 1 88.06 94 ARG A C 1
ATOM 785 O O . ARG A 1 94 ? -17.781 7.438 -6.535 1 88.06 94 ARG A O 1
ATOM 792 N N . LYS A 1 95 ? -18.938 9.266 -5.898 1 93 95 LYS A N 1
ATOM 793 C CA . LYS A 1 95 ? -17.812 10.164 -6.168 1 93 95 LYS A CA 1
ATOM 794 C C . LYS A 1 95 ? -17.297 10.797 -4.879 1 93 95 LYS A C 1
ATOM 796 O O . LYS A 1 95 ? -18.078 11.102 -3.977 1 93 95 LYS A O 1
ATOM 801 N N . SER A 1 96 ? -16.047 10.93 -4.73 1 93.5 96 SER A N 1
ATOM 802 C CA . SER A 1 96 ? -15.422 11.57 -3.576 1 93.5 96 SER A CA 1
ATOM 803 C C . SER A 1 96 ? -14.227 12.422 -3.99 1 93.5 96 SER A C 1
ATOM 805 O O . SER A 1 96 ? -13.594 12.156 -5.012 1 93.5 96 SER A O 1
ATOM 807 N N . HIS A 1 97 ? -14.008 13.414 -3.225 1 95.5 97 HIS A N 1
ATOM 808 C CA . HIS A 1 97 ? -12.828 14.234 -3.477 1 95.5 97 HIS A CA 1
ATOM 809 C C . HIS A 1 97 ? -12.164 14.664 -2.172 1 95.5 97 HIS A C 1
ATOM 811 O O . HIS A 1 97 ? -12.812 14.688 -1.122 1 95.5 97 HIS A O 1
ATOM 817 N N . ARG A 1 98 ? -10.945 14.953 -2.152 1 96.94 98 ARG A N 1
ATOM 818 C CA . ARG A 1 98 ? -10.141 15.547 -1.087 1 96.94 98 ARG A CA 1
ATOM 819 C C . ARG A 1 98 ? -9.086 16.5 -1.656 1 96.94 98 ARG A C 1
ATOM 821 O O . ARG A 1 98 ? -8.023 16.047 -2.098 1 96.94 98 ARG A O 1
ATOM 828 N N . ASN A 1 99 ? -9.414 17.703 -1.63 1 97.94 99 ASN A N 1
ATOM 829 C CA . ASN A 1 99 ? -8.492 18.734 -2.086 1 97.94 99 ASN A CA 1
ATOM 830 C C . ASN A 1 99 ? -7.945 19.562 -0.921 1 97.94 99 ASN A C 1
ATOM 832 O O . ASN A 1 99 ? -8.68 19.859 0.025 1 97.94 99 ASN A O 1
ATOM 836 N N . GLY A 1 100 ? -6.719 19.891 -0.983 1 97.94 100 GLY A N 1
ATOM 837 C CA . GLY A 1 100 ? -6.148 20.625 0.135 1 97.94 100 GLY A CA 1
ATOM 838 C C . GLY A 1 100 ? -4.961 21.469 -0.259 1 97.94 100 GLY A C 1
ATOM 839 O O . GLY A 1 100 ? -4.523 21.453 -1.411 1 97.94 100 GLY A O 1
ATOM 840 N N . PHE A 1 101 ? -4.613 22.344 0.641 1 97.94 101 PHE A N 1
ATOM 841 C CA . PHE A 1 101 ? -3.42 23.172 0.544 1 97.94 101 PHE A CA 1
ATOM 842 C C . PHE A 1 101 ? -2.656 23.188 1.863 1 97.94 101 PHE A C 1
ATOM 844 O O . PHE A 1 101 ? -3.258 23.297 2.934 1 97.94 101 PHE A O 1
ATOM 851 N N . GLU A 1 102 ? -1.389 22.969 1.793 1 97.44 102 GLU A N 1
ATOM 852 C CA . GLU A 1 102 ? -0.492 23.078 2.941 1 97.44 102 GLU A CA 1
ATOM 853 C C . GLU A 1 102 ? 0.675 24.016 2.648 1 97.44 102 GLU A C 1
ATOM 855 O O . GLU A 1 102 ? 1.459 23.766 1.729 1 97.44 102 GLU A O 1
ATOM 860 N N . GLY A 1 103 ? 0.75 25.047 3.391 1 97.31 103 GLY A N 1
ATOM 861 C CA . GLY A 1 103 ? 1.862 25.969 3.307 1 97.31 103 GLY A CA 1
ATOM 862 C C . GLY A 1 103 ? 2.463 26.312 4.656 1 97.31 103 GLY A C 1
ATOM 863 O O . GLY A 1 103 ? 1.747 26.391 5.66 1 97.31 103 GLY A O 1
ATOM 864 N N . PHE A 1 104 ? 3.789 26.5 4.621 1 96.81 104 PHE A N 1
ATOM 865 C CA . PHE A 1 104 ? 4.359 26.984 5.875 1 96.81 104 PHE A CA 1
ATOM 866 C C . PHE A 1 104 ? 5.613 27.812 5.617 1 96.81 104 PHE A C 1
ATOM 868 O O . PHE A 1 104 ? 6.234 27.703 4.559 1 96.81 104 PHE A O 1
ATOM 875 N N . ALA A 1 105 ? 5.848 28.688 6.539 1 97.69 105 ALA A N 1
ATOM 876 C CA . ALA A 1 105 ? 7.074 29.469 6.648 1 97.69 105 ALA A CA 1
ATOM 877 C C . ALA A 1 105 ? 7.711 29.312 8.023 1 97.69 105 ALA A C 1
ATOM 879 O O . ALA A 1 105 ? 7.109 29.656 9.039 1 97.69 105 ALA A O 1
ATOM 880 N N . ILE A 1 106 ? 8.898 28.766 7.996 1 97.19 106 ILE A N 1
ATOM 881 C CA . ILE A 1 106 ? 9.594 28.516 9.258 1 97.19 106 ILE A CA 1
ATOM 882 C C . ILE A 1 106 ? 10.898 29.297 9.297 1 97.19 106 ILE A C 1
ATOM 884 O O . ILE A 1 106 ? 11.648 29.312 8.32 1 97.19 106 ILE A O 1
ATOM 888 N N . LYS A 1 107 ? 11.133 29.891 10.406 1 97 107 LYS A N 1
ATOM 889 C CA . LYS A 1 107 ? 12.359 30.672 10.609 1 97 107 LYS A CA 1
ATOM 890 C C . LYS A 1 107 ? 13.125 30.172 11.828 1 97 107 LYS A C 1
ATOM 892 O O . LYS A 1 107 ? 12.531 29.891 12.875 1 97 107 LYS A O 1
ATOM 897 N N . SER A 1 108 ? 14.383 30.109 11.641 1 94.56 108 SER A N 1
ATOM 898 C CA . SER A 1 108 ? 15.25 29.734 12.75 1 94.56 108 SER A CA 1
ATOM 899 C C . SER A 1 108 ? 15.492 30.906 13.695 1 94.56 108 SER A C 1
ATOM 901 O O . SER A 1 108 ? 15.766 32.031 13.25 1 94.56 108 SER A O 1
ATOM 903 N N . ILE A 1 109 ? 15.32 30.609 14.961 1 95.69 109 ILE A N 1
ATOM 904 C CA . ILE A 1 109 ? 15.641 31.625 15.961 1 95.69 109 ILE A CA 1
ATOM 905 C C . ILE A 1 109 ? 17.062 31.406 16.484 1 95.69 109 ILE A C 1
ATOM 907 O O . ILE A 1 109 ? 17.859 32.344 16.516 1 95.69 109 ILE A O 1
ATOM 911 N N . ASN A 1 110 ? 17.406 30.203 16.875 1 93.62 110 ASN A N 1
ATOM 912 C CA . ASN A 1 110 ? 18.734 29.75 17.281 1 93.62 110 ASN A CA 1
ATOM 913 C C . ASN A 1 110 ? 18.906 28.25 17.109 1 93.62 110 ASN A C 1
ATOM 915 O O . ASN A 1 110 ? 18.234 27.641 16.266 1 93.62 110 ASN A O 1
ATOM 919 N N . ASP A 1 111 ? 19.781 27.625 17.828 1 92.81 111 ASP A N 1
ATOM 920 C CA . ASP A 1 111 ? 20.109 26.219 17.609 1 92.81 111 ASP A CA 1
ATOM 921 C C . ASP A 1 111 ? 19.016 25.312 18.172 1 92.81 111 ASP A C 1
ATOM 923 O O . ASP A 1 111 ? 18.984 24.109 17.859 1 92.81 111 ASP A O 1
ATOM 927 N N . HIS A 1 112 ? 18.094 25.812 18.953 1 95.5 112 HIS A N 1
ATOM 928 C CA . HIS A 1 112 ? 17.109 24.953 19.609 1 95.5 112 HIS A CA 1
ATOM 929 C C . HIS A 1 112 ? 15.695 25.422 19.344 1 95.5 112 HIS A C 1
ATOM 931 O O . HIS A 1 112 ? 14.734 24.672 19.562 1 95.5 112 HIS A O 1
ATOM 937 N N . TRP A 1 113 ? 15.625 26.766 18.969 1 96.5 113 TRP A N 1
ATOM 938 C CA . TRP A 1 113 ? 14.289 27.328 18.828 1 96.5 113 TRP A CA 1
ATOM 939 C C . TRP A 1 113 ? 14 27.719 17.391 1 96.5 113 TRP A C 1
ATOM 941 O O . TRP A 1 113 ? 14.875 28.219 16.688 1 96.5 113 TRP A O 1
ATOM 951 N N . SER A 1 114 ? 12.797 27.484 17.016 1 96.81 114 SER A N 1
ATOM 952 C CA . SER A 1 114 ? 12.312 27.953 15.719 1 96.81 114 SER A CA 1
ATOM 953 C C . SER A 1 114 ? 10.844 28.375 15.797 1 96.81 114 SER A C 1
ATOM 955 O O . SER A 1 114 ? 10.141 28 16.734 1 96.81 114 SER A O 1
ATOM 957 N N . MET A 1 115 ? 10.438 29.234 14.891 1 97.5 115 MET A N 1
ATOM 958 C CA . MET A 1 115 ? 9.047 29.656 14.797 1 97.5 115 MET A CA 1
ATOM 959 C C . MET A 1 115 ? 8.5 29.438 13.391 1 97.5 115 MET A C 1
ATOM 961 O O . MET A 1 115 ? 9.258 29.453 12.422 1 97.5 115 MET A O 1
ATOM 965 N N . GLY A 1 116 ? 7.227 29.172 13.391 1 97.5 116 GLY A N 1
ATOM 966 C CA . GLY A 1 116 ? 6.629 28.891 12.102 1 97.5 116 GLY A CA 1
ATOM 967 C C . GLY A 1 116 ? 5.211 29.406 11.969 1 97.5 116 GLY A C 1
ATOM 968 O O . GLY A 1 116 ? 4.543 29.656 12.969 1 97.5 116 GLY A O 1
ATOM 969 N N . LEU A 1 117 ? 4.883 29.719 10.758 1 97.94 117 LEU A N 1
ATOM 970 C CA . LEU A 1 117 ? 3.512 30.031 10.359 1 97.94 117 LEU A CA 1
ATOM 971 C C . LEU A 1 117 ? 3 29 9.352 1 97.94 117 LEU A C 1
ATOM 973 O O . LEU A 1 117 ? 3.631 28.781 8.312 1 97.94 117 LEU A O 1
ATOM 977 N N . PHE A 1 118 ? 1.895 28.422 9.703 1 97.75 118 PHE A N 1
ATOM 978 C CA . PHE A 1 118 ? 1.325 27.375 8.867 1 97.75 118 PHE A CA 1
ATOM 979 C C . PHE A 1 118 ? -0.04 27.797 8.336 1 97.75 118 PHE A C 1
ATOM 981 O O . PHE A 1 118 ? -0.837 28.391 9.055 1 97.75 118 PHE A O 1
ATOM 988 N N . LEU A 1 119 ? -0.246 27.469 7.098 1 97.81 119 LEU A N 1
ATOM 989 C CA . LEU A 1 119 ? -1.535 27.672 6.445 1 97.81 119 LEU A CA 1
ATOM 990 C C . LEU A 1 119 ? -2.07 26.359 5.883 1 97.81 119 LEU A C 1
ATOM 992 O O . LEU A 1 119 ? -1.389 25.688 5.098 1 97.81 119 LEU A O 1
ATOM 996 N N . TYR A 1 120 ? -3.256 25.969 6.281 1 97.94 120 TYR A N 1
ATOM 997 C CA . TYR A 1 120 ? -3.891 24.734 5.824 1 97.94 120 TYR A CA 1
ATOM 998 C C . TYR A 1 120 ? -5.27 25.016 5.242 1 97.94 120 TYR A C 1
ATOM 1000 O O . TYR A 1 120 ? -6.02 25.828 5.773 1 97.94 120 TYR A O 1
ATOM 1008 N N . SER A 1 121 ? -5.617 24.391 4.168 1 98.12 121 SER A N 1
ATOM 1009 C CA . SER A 1 121 ? -6.969 24.391 3.615 1 98.12 121 SER A CA 1
ATOM 1010 C C . SER A 1 121 ? -7.371 23 3.146 1 98.12 121 SER A C 1
ATOM 1012 O O . SER A 1 121 ? -6.535 22.234 2.656 1 98.12 121 SER A O 1
ATOM 1014 N N . LEU A 1 122 ? -8.641 22.656 3.295 1 97.69 122 LEU A N 1
ATOM 1015 C CA . LEU A 1 122 ? -9.102 21.312 2.965 1 97.69 122 LEU A CA 1
ATOM 1016 C C . LEU A 1 122 ? -10.539 21.344 2.445 1 97.69 122 LEU A C 1
ATOM 1018 O O . LEU A 1 122 ? -11.383 22.062 2.98 1 97.69 122 LEU A O 1
ATOM 1022 N N . SER A 1 123 ? -10.828 20.688 1.431 1 97.81 123 SER A N 1
ATOM 1023 C CA . SER A 1 123 ? -12.156 20.297 0.951 1 97.81 123 SER A CA 1
ATOM 1024 C C . SER A 1 123 ? -12.258 18.781 0.801 1 97.81 123 SER A C 1
ATOM 1026 O O . SER A 1 123 ? -11.5 18.172 0.05 1 97.81 123 SER A O 1
ATOM 1028 N N . SER A 1 124 ? -13.172 18.125 1.551 1 95.69 124 SER A N 1
ATOM 1029 C CA . SER A 1 124 ? -13.203 16.672 1.574 1 95.69 124 SER A CA 1
ATOM 1030 C C . SER A 1 124 ? -14.617 16.141 1.786 1 95.69 124 SER A C 1
ATOM 1032 O O . SER A 1 124 ? -15.281 16.516 2.756 1 95.69 124 SER A O 1
ATOM 1034 N N . THR A 1 125 ? -15.078 15.312 0.918 1 92.31 125 THR A N 1
ATOM 1035 C CA . THR A 1 125 ? -16.375 14.68 1.091 1 92.31 125 THR A CA 1
ATOM 1036 C C . THR A 1 125 ? -16.375 13.75 2.305 1 92.31 125 THR A C 1
ATOM 1038 O O . THR A 1 125 ? -17.359 13.695 3.055 1 92.31 125 THR A O 1
ATOM 1041 N N . PHE A 1 126 ? -15.281 13.078 2.609 1 88.88 126 PHE A N 1
ATOM 1042 C CA . PHE A 1 126 ? -15.156 12.117 3.701 1 88.88 126 PHE A CA 1
ATOM 1043 C C . PHE A 1 126 ? -15.25 12.82 5.051 1 88.88 126 PHE A C 1
ATOM 1045 O O . PHE A 1 126 ? -15.867 12.312 5.984 1 88.88 126 PHE A O 1
ATOM 1052 N N . HIS A 1 127 ? -14.727 14.008 5.062 1 91.44 127 HIS A N 1
ATOM 1053 C CA . HIS A 1 127 ? -14.688 14.719 6.332 1 91.44 127 HIS A CA 1
ATOM 1054 C C . HIS A 1 127 ? -15.859 15.688 6.465 1 91.44 127 HIS A C 1
ATOM 1056 O O . HIS A 1 127 ? -15.883 16.516 7.375 1 91.44 127 HIS A O 1
ATOM 1062 N N . ASN A 1 128 ? -16.797 15.664 5.547 1 92.56 128 ASN A N 1
ATOM 1063 C CA . ASN A 1 128 ? -17.938 16.578 5.551 1 92.56 128 ASN A CA 1
ATOM 1064 C C . ASN A 1 128 ? -17.484 18.031 5.566 1 92.56 128 ASN A C 1
ATOM 1066 O O . ASN A 1 128 ? -17.938 18.828 6.398 1 92.56 128 ASN A O 1
ATOM 1070 N N . THR A 1 129 ? -16.516 18.344 4.699 1 95.69 129 THR A N 1
ATOM 1071 C CA . THR A 1 129 ? -15.945 19.688 4.641 1 95.69 129 THR A CA 1
ATOM 1072 C C . THR A 1 129 ? -16.016 20.234 3.221 1 95.69 129 THR A C 1
ATOM 1074 O O . THR A 1 129 ? -15.281 19.781 2.338 1 95.69 129 THR A O 1
ATOM 1077 N N . ARG A 1 130 ? -16.812 21.234 3.061 1 96.88 130 ARG A N 1
ATOM 1078 C CA . ARG A 1 130 ? -16.875 21.922 1.773 1 96.88 130 ARG A CA 1
ATOM 1079 C C . ARG A 1 130 ? -15.602 22.734 1.538 1 96.88 130 ARG A C 1
ATOM 1081 O O . ARG A 1 130 ? -15.008 22.672 0.459 1 96.88 130 ARG A O 1
ATOM 1088 N N . PHE A 1 131 ? -15.344 23.438 2.672 1 97.06 131 PHE A N 1
ATOM 1089 C CA . PHE A 1 131 ? -14.109 24.203 2.645 1 97.06 131 PHE A CA 1
ATOM 1090 C C . PHE A 1 131 ? -13.68 24.594 4.055 1 97.06 131 PHE A C 1
ATOM 1092 O O . PHE A 1 131 ? -14.516 24.938 4.891 1 97.06 131 PHE A O 1
ATOM 1099 N N . ASN A 1 132 ? -12.398 24.5 4.289 1 97 132 ASN A N 1
ATOM 1100 C CA . ASN A 1 132 ? -11.836 25 5.543 1 97 132 ASN A CA 1
ATOM 1101 C C . ASN A 1 132 ? -10.484 25.672 5.328 1 97 132 ASN A C 1
ATOM 1103 O O . ASN A 1 132 ? -9.719 25.266 4.457 1 97 132 ASN A O 1
ATOM 1107 N N . VAL A 1 133 ? -10.211 26.703 6.105 1 97.56 133 VAL A N 1
ATOM 1108 C CA . VAL A 1 133 ? -8.914 27.375 6.094 1 97.56 133 VAL A CA 1
ATOM 1109 C C . VAL A 1 133 ? -8.477 27.672 7.523 1 97.56 133 VAL A C 1
ATOM 1111 O O . VAL A 1 133 ? -9.289 28.078 8.359 1 97.56 133 VAL A O 1
ATOM 1114 N N . GLU A 1 134 ? -7.262 27.375 7.754 1 97.75 134 GLU A N 1
ATOM 1115 C CA . GLU A 1 134 ? -6.73 27.578 9.094 1 97.75 134 GLU A CA 1
ATOM 1116 C C . GLU A 1 134 ? -5.348 28.234 9.055 1 97.75 134 GLU A C 1
ATOM 1118 O O . GLU A 1 134 ? -4.523 27.875 8.211 1 97.75 134 GLU A O 1
ATOM 1123 N N . LEU A 1 135 ? -5.203 29.172 9.906 1 97.88 135 LEU A N 1
ATOM 1124 C CA . LEU A 1 135 ? -3.906 29.781 10.148 1 97.88 135 LEU A CA 1
ATOM 1125 C C . LEU A 1 135 ? -3.359 29.375 11.516 1 97.88 135 LEU A C 1
ATOM 1127 O O . LEU A 1 135 ? -4.059 29.484 12.523 1 97.88 135 LEU A O 1
ATOM 1131 N N . ILE A 1 136 ? -2.041 28.938 11.492 1 97.81 136 ILE A N 1
ATOM 1132 C CA . ILE A 1 136 ? -1.529 28.328 12.711 1 97.81 136 ILE A CA 1
ATOM 1133 C C . ILE A 1 136 ? -0.102 28.797 12.969 1 97.81 136 ILE A C 1
ATOM 1135 O O . ILE A 1 136 ? 0.856 28.219 12.453 1 97.81 136 ILE A O 1
ATOM 1139 N N . PRO A 1 137 ? 0.045 29.781 13.766 1 97.94 137 PRO A N 1
ATOM 1140 C CA . PRO A 1 137 ? 1.398 30.062 14.242 1 97.94 137 PRO A CA 1
ATOM 1141 C C . PRO A 1 137 ? 1.892 29.047 15.273 1 97.94 137 PRO A C 1
ATOM 1143 O O . PRO A 1 137 ? 1.085 28.422 15.969 1 97.94 137 PRO A O 1
ATOM 1146 N N . GLY A 1 138 ? 3.195 28.875 15.297 1 97.69 138 GLY A N 1
ATOM 1147 C CA . GLY A 1 138 ? 3.732 27.906 16.234 1 97.69 138 GLY A CA 1
ATOM 1148 C C . GLY A 1 138 ? 5.195 28.141 16.562 1 97.69 138 GLY A C 1
ATOM 1149 O O . GLY A 1 138 ? 5.875 28.906 15.883 1 97.69 138 GLY A O 1
ATOM 1150 N N . ILE A 1 139 ? 5.582 27.531 17.688 1 97.88 139 ILE A N 1
ATOM 1151 C CA . ILE A 1 139 ? 6.977 27.531 18.125 1 97.88 139 ILE A CA 1
ATOM 1152 C C . ILE A 1 139 ? 7.43 26.109 18.422 1 97.88 139 ILE A C 1
ATOM 1154 O O . ILE A 1 139 ? 6.629 25.266 18.828 1 97.88 139 ILE A O 1
ATOM 1158 N N . GLU A 1 140 ? 8.672 25.891 18.141 1 97.75 140 GLU A N 1
ATOM 1159 C CA . GLU A 1 140 ? 9.227 24.562 18.375 1 97.75 140 GLU A CA 1
ATOM 1160 C C . GLU A 1 140 ? 10.523 24.641 19.172 1 97.75 140 GLU A C 1
ATOM 1162 O O . GLU A 1 140 ? 11.359 25.5 18.922 1 97.75 140 GLU A O 1
ATOM 1167 N N . TYR A 1 141 ? 10.648 23.797 20.125 1 97.69 141 TYR A N 1
ATOM 1168 C CA . TYR A 1 141 ? 11.883 23.609 20.891 1 97.69 141 TYR A CA 1
ATOM 1169 C C . TYR A 1 141 ? 12.477 22.234 20.625 1 97.69 141 TYR A C 1
ATOM 1171 O O . TYR A 1 141 ? 11.773 21.219 20.719 1 97.69 141 TYR A O 1
ATOM 1179 N N . SER A 1 142 ? 13.727 22.203 20.297 1 96.38 142 SER A N 1
ATOM 1180 C CA . SER A 1 142 ? 14.461 20.969 20.109 1 96.38 142 SER A CA 1
ATOM 1181 C C . SER A 1 142 ? 15.391 20.688 21.281 1 96.38 142 SER A C 1
ATOM 1183 O O . SER A 1 142 ? 16.234 21.531 21.609 1 96.38 142 SER A O 1
ATOM 1185 N N . LEU A 1 143 ? 15.258 19.594 21.859 1 95.88 143 LEU A N 1
ATOM 1186 C CA . LEU A 1 143 ? 16.094 19.234 22.984 1 95.88 143 LEU A CA 1
ATOM 1187 C C . LEU A 1 143 ? 17.562 19.188 22.594 1 95.88 143 LEU A C 1
ATOM 1189 O O . LEU A 1 143 ? 18.438 19.625 23.344 1 95.88 143 LEU A O 1
ATOM 1193 N N . TYR A 1 144 ? 17.844 18.672 21.375 1 94.56 144 TYR A N 1
ATOM 1194 C CA . TYR A 1 144 ? 19.172 18.688 20.797 1 94.56 144 TYR A CA 1
ATOM 1195 C C . TYR A 1 144 ? 19.281 19.75 19.703 1 94.56 144 TYR A C 1
ATOM 1197 O O . TYR A 1 144 ? 18.281 20.109 19.078 1 94.56 144 TYR A O 1
ATOM 1205 N N . PRO A 1 145 ? 20.531 20.219 19.469 1 92.88 145 PRO A N 1
ATOM 1206 C CA . PRO A 1 145 ? 20.688 21.203 18.375 1 92.88 145 PRO A CA 1
ATOM 1207 C C . PRO A 1 145 ? 20.234 20.656 17.031 1 92.88 145 PRO A C 1
ATOM 1209 O O . PRO A 1 145 ? 20.438 19.469 16.734 1 92.88 145 PRO A O 1
ATOM 1212 N N . TYR A 1 146 ? 19.672 21.516 16.234 1 89 146 TYR A N 1
ATOM 1213 C CA . TYR A 1 146 ? 19.109 21.109 14.945 1 89 146 TYR A CA 1
ATOM 1214 C C . TYR A 1 146 ? 20.188 20.484 14.055 1 89 146 TYR A C 1
ATOM 1216 O O . TYR A 1 146 ? 19.875 19.656 13.195 1 89 146 TYR A O 1
ATOM 1224 N N . GLN A 1 147 ? 21.422 20.734 14.273 1 84.19 147 GLN A N 1
ATOM 1225 C CA . GLN A 1 147 ? 22.531 20.203 13.477 1 84.19 147 GLN A CA 1
ATOM 1226 C C . GLN A 1 147 ? 22.672 18.703 13.68 1 84.19 147 GLN A C 1
ATOM 1228 O O . GLN A 1 147 ? 23.203 18 12.812 1 84.19 147 GLN A O 1
ATOM 1233 N N . GLU A 1 148 ? 22.172 18.266 14.844 1 84.44 148 GLU A N 1
ATOM 1234 C CA . GLU A 1 148 ? 22.281 16.844 15.164 1 84.44 148 GLU A CA 1
ATOM 1235 C C . GLU A 1 148 ? 21 16.094 14.805 1 84.44 148 GLU A C 1
ATOM 1237 O O . GLU A 1 148 ? 20.906 14.883 15.016 1 84.44 148 GLU A O 1
ATOM 1242 N N . ALA A 1 149 ? 20.203 16.75 14.242 1 84 149 ALA A N 1
ATOM 1243 C CA . ALA A 1 149 ? 18.844 16.25 14.094 1 84 149 ALA A CA 1
ATOM 1244 C C . ALA A 1 149 ? 18.797 15.047 13.156 1 84 149 ALA A C 1
ATOM 1246 O O . ALA A 1 149 ? 17.844 14.266 13.188 1 84 149 ALA A O 1
ATOM 1247 N N . THR A 1 150 ? 19.797 14.844 12.398 1 80.88 150 THR A N 1
ATOM 1248 C CA . THR A 1 150 ? 19.781 13.711 11.477 1 80.88 150 THR A CA 1
ATOM 1249 C C . THR A 1 150 ? 20 12.398 12.227 1 80.88 150 THR A C 1
ATOM 1251 O O . THR A 1 150 ? 19.578 11.336 11.766 1 80.88 150 THR A O 1
ATOM 1254 N N . ARG A 1 151 ? 20.609 12.477 13.383 1 88.56 151 ARG A N 1
ATOM 1255 C CA . ARG A 1 151 ? 20.875 11.273 14.164 1 88.56 151 ARG A CA 1
ATOM 1256 C C . ARG A 1 151 ? 19.859 11.117 15.297 1 88.56 151 ARG A C 1
ATOM 1258 O O . ARG A 1 151 ? 19.375 10.016 15.555 1 88.56 151 ARG A O 1
ATOM 1265 N N . LYS A 1 152 ? 19.672 12.148 15.945 1 92.38 152 LYS A N 1
ATOM 1266 C CA . LYS A 1 152 ? 18.719 12.148 17.047 1 92.38 152 LYS A CA 1
ATOM 1267 C C . LYS A 1 152 ? 17.969 13.477 17.141 1 92.38 152 LYS A C 1
ATOM 1269 O O . LYS A 1 152 ? 18.578 14.539 17.016 1 92.38 152 LYS A O 1
ATOM 1274 N N . SER A 1 153 ? 16.766 13.445 17.359 1 94.12 153 SER A N 1
ATOM 1275 C CA . SER A 1 153 ? 15.945 14.648 17.469 1 94.12 153 SER A CA 1
ATOM 1276 C C . SER A 1 153 ? 14.75 14.43 18.391 1 94.12 153 SER A C 1
ATOM 1278 O O . SER A 1 153 ? 14.031 13.43 18.25 1 94.12 153 SER A O 1
ATOM 1280 N N . ILE A 1 154 ? 14.656 15.18 19.375 1 96.19 154 ILE A N 1
ATOM 1281 C CA . ILE A 1 154 ? 13.477 15.273 20.219 1 96.19 154 ILE A CA 1
ATOM 1282 C C . ILE A 1 154 ? 12.938 16.703 20.203 1 96.19 154 ILE A C 1
ATOM 1284 O O . ILE A 1 154 ? 13.609 17.641 20.641 1 96.19 154 ILE A O 1
ATOM 1288 N N . THR A 1 155 ? 11.766 16.875 19.672 1 96.94 155 THR A N 1
ATOM 1289 C CA . THR A 1 155 ? 11.242 18.219 19.5 1 96.94 155 THR A CA 1
ATOM 1290 C C . THR A 1 155 ? 9.852 18.344 20.109 1 96.94 155 THR A C 1
ATOM 1292 O O . THR A 1 155 ? 9.086 17.375 20.125 1 96.94 155 THR A O 1
ATOM 1295 N N . MET A 1 156 ? 9.594 19.453 20.641 1 97.56 156 MET A N 1
ATOM 1296 C CA . MET A 1 156 ? 8.273 19.844 21.141 1 97.56 156 MET A CA 1
ATOM 1297 C C . MET A 1 156 ? 7.785 21.109 20.453 1 97.56 156 MET A C 1
ATOM 1299 O O . MET A 1 156 ? 8.539 22.078 20.344 1 97.56 156 MET A O 1
ATOM 1303 N N . SER A 1 157 ? 6.574 21.062 20 1 97.56 157 SER A N 1
ATOM 1304 C CA . SER A 1 157 ? 6.043 22.266 19.344 1 97.56 157 SER A CA 1
ATOM 1305 C C . SER A 1 157 ? 4.676 22.641 19.906 1 97.56 157 SER A C 1
ATOM 1307 O O . SER A 1 157 ? 3.869 21.75 20.219 1 97.56 157 SER A O 1
ATOM 1309 N N . TYR A 1 158 ? 4.496 23.859 20.047 1 98.06 158 TYR A N 1
ATOM 1310 C CA . TYR A 1 158 ? 3.221 24.438 20.453 1 98.06 158 TYR A CA 1
ATOM 1311 C C . TYR A 1 158 ? 2.639 25.297 19.328 1 98.06 158 TYR A C 1
ATOM 1313 O O . TYR A 1 158 ? 3.322 26.172 18.781 1 98.06 158 TYR A O 1
ATOM 1321 N N . GLN A 1 159 ? 1.354 25.016 19.031 1 98.19 159 GLN A N 1
ATOM 1322 C CA . GLN A 1 159 ? 0.712 25.719 17.922 1 98.19 159 GLN A CA 1
ATOM 1323 C C . GLN A 1 159 ? -0.665 26.234 18.328 1 98.19 159 GLN A C 1
ATOM 1325 O O . GLN A 1 159 ? -1.408 25.562 19.031 1 98.19 159 GLN A O 1
ATOM 1330 N N . LEU A 1 160 ? -0.939 27.406 17.875 1 97.25 160 LEU A N 1
ATOM 1331 C CA . LEU A 1 160 ? -2.256 28.016 18.047 1 97.25 160 LEU A CA 1
ATOM 1332 C C . LEU A 1 160 ? -2.979 28.125 16.703 1 97.25 160 LEU A C 1
ATOM 1334 O O . LEU A 1 160 ? -2.502 28.797 15.789 1 97.25 160 LEU A O 1
ATOM 1338 N N . GLY A 1 161 ? -4.082 27.453 16.672 1 95.56 161 GLY A N 1
ATOM 1339 C CA . GLY A 1 161 ? -4.785 27.438 15.391 1 95.56 161 GLY A CA 1
ATOM 1340 C C . GLY A 1 161 ? -6.125 28.141 15.438 1 95.56 161 GLY A C 1
ATOM 1341 O O . GLY A 1 161 ? -6.832 28.078 16.438 1 95.56 161 GLY A O 1
ATOM 1342 N N . ALA A 1 162 ? -6.418 28.844 14.344 1 96.62 162 ALA A N 1
ATOM 1343 C CA . ALA A 1 162 ? -7.73 29.438 14.125 1 96.62 162 ALA A CA 1
ATOM 1344 C C . ALA A 1 162 ? -8.141 29.344 12.664 1 96.62 162 ALA A C 1
ATOM 1346 O O . ALA A 1 162 ? -7.316 29.516 11.766 1 96.62 162 ALA A O 1
ATOM 1347 N N . GLY A 1 163 ? -9.469 29.016 12.523 1 96.38 163 GLY A N 1
ATOM 1348 C CA . GLY A 1 163 ? -9.867 28.906 11.125 1 96.38 163 GLY A CA 1
ATOM 1349 C C . GLY A 1 163 ? -11.367 28.828 10.938 1 96.38 163 GLY A C 1
ATOM 1350 O O . GLY A 1 163 ? -12.117 28.75 11.914 1 96.38 163 GLY A O 1
ATOM 1351 N N . TYR A 1 164 ? -11.68 28.984 9.703 1 97.69 164 TYR A N 1
ATOM 1352 C CA . TYR A 1 164 ? -13.062 28.953 9.25 1 97.69 164 TYR A CA 1
ATOM 1353 C C . TYR A 1 164 ? -13.406 27.578 8.664 1 97.69 164 TYR A C 1
ATOM 1355 O O . TYR A 1 164 ? -12.602 26.984 7.945 1 97.69 164 TYR A O 1
ATOM 1363 N N . HIS A 1 165 ? -14.594 27.109 9.039 1 96.75 165 HIS A N 1
ATOM 1364 C CA . HIS A 1 165 ? -15.062 25.797 8.586 1 96.75 165 HIS A CA 1
ATOM 1365 C C . HIS A 1 165 ? -16.453 25.906 7.949 1 96.75 165 HIS A C 1
ATOM 1367 O O . HIS A 1 165 ? -17.375 26.422 8.57 1 96.75 165 HIS A O 1
ATOM 1373 N N . ASN A 1 166 ? -16.531 25.469 6.711 1 97.88 166 ASN A N 1
ATOM 1374 C CA . ASN A 1 166 ? -17.797 25.328 5.984 1 97.88 166 ASN A CA 1
ATOM 1375 C C . ASN A 1 166 ? -18.094 23.859 5.66 1 97.88 166 ASN A C 1
ATOM 1377 O O . ASN A 1 166 ? -17.266 23.172 5.043 1 97.88 166 ASN A O 1
ATOM 1381 N N . TYR A 1 167 ? -19.234 23.391 6.195 1 96.06 167 TYR A N 1
ATOM 1382 C CA . TYR A 1 167 ? -19.531 21.969 6.102 1 96.06 167 TYR A CA 1
ATOM 1383 C C . TYR A 1 167 ? -20.453 21.672 4.926 1 96.06 167 TYR A C 1
ATOM 1385 O O . TYR A 1 167 ? -21.266 22.516 4.531 1 96.06 167 TYR A O 1
ATOM 1393 N N . ILE A 1 168 ? -20.375 20.516 4.367 1 94.38 168 ILE A N 1
ATOM 1394 C CA . ILE A 1 168 ? -21.234 20.062 3.271 1 94.38 168 ILE A CA 1
ATOM 1395 C C . ILE A 1 168 ? -22.641 19.812 3.789 1 94.38 168 ILE A C 1
ATOM 1397 O O . ILE A 1 168 ? -23.625 20.312 3.23 1 94.38 168 ILE A O 1
ATOM 1401 N N . GLU A 1 169 ? -22.688 19 4.887 1 93.12 169 GLU A N 1
ATOM 1402 C CA . GLU A 1 169 ? -23.938 18.703 5.586 1 93.12 169 GLU A CA 1
ATOM 1403 C C . GLU A 1 169 ? -23.922 19.266 7.008 1 93.12 169 GLU A C 1
ATOM 1405 O O . GLU A 1 169 ? -22.844 19.438 7.598 1 93.12 169 GLU A O 1
ATOM 1410 N N . GLU A 1 170 ? -25.078 19.359 7.516 1 94.88 170 GLU A N 1
ATOM 1411 C CA . GLU A 1 170 ? -25.203 19.859 8.883 1 94.88 170 GLU A CA 1
ATOM 1412 C C . GLU A 1 170 ? -24.578 18.875 9.883 1 94.88 170 GLU A C 1
ATOM 1414 O O . GLU A 1 170 ? -24.766 17.672 9.758 1 94.88 170 GLU A O 1
ATOM 1419 N N . THR A 1 171 ? -23.891 19.453 10.867 1 92.31 171 THR A N 1
ATOM 1420 C CA . THR A 1 171 ? -23.188 18.609 11.828 1 92.31 171 THR A CA 1
ATOM 1421 C C . THR A 1 171 ? -24.125 18.172 12.945 1 92.31 171 THR A C 1
ATOM 1423 O O . THR A 1 171 ? -25.266 18.625 13.023 1 92.31 171 THR A O 1
ATOM 1426 N N . ILE A 1 172 ? -23.672 17.312 13.773 1 88.44 172 ILE A N 1
ATOM 1427 C CA . ILE A 1 172 ? -24.438 16.828 14.914 1 88.44 172 ILE A CA 1
ATOM 1428 C C . ILE A 1 172 ? -24.641 17.969 15.914 1 88.44 172 ILE A C 1
ATOM 1430 O O . ILE A 1 172 ? -25.484 17.875 16.797 1 88.44 172 ILE A O 1
ATOM 1434 N N . PHE A 1 173 ? -23.984 19.062 15.703 1 90.31 173 PHE A N 1
ATOM 1435 C CA . PHE A 1 173 ? -24.109 20.234 16.562 1 90.31 173 PHE A CA 1
ATOM 1436 C C . PHE A 1 173 ? -24.953 21.312 15.891 1 90.31 173 PHE A C 1
ATOM 1438 O O . PHE A 1 173 ? -24.938 22.469 16.312 1 90.31 173 PHE A O 1
ATOM 1445 N N . ASN A 1 174 ? -25.5 20.922 14.805 1 93 174 ASN A N 1
ATOM 1446 C CA . ASN A 1 174 ? -26.406 21.797 14.055 1 93 174 ASN A CA 1
ATOM 1447 C C . ASN A 1 174 ? -25.656 23 13.461 1 93 174 ASN A C 1
ATOM 1449 O O . ASN A 1 174 ? -26.172 24.125 13.5 1 93 174 ASN A O 1
ATOM 1453 N N . GLN A 1 175 ? -24.5 22.719 13.055 1 94.06 175 GLN A N 1
ATOM 1454 C CA . GLN A 1 175 ? -23.703 23.781 12.438 1 94.06 175 GLN A CA 1
ATOM 1455 C C . GLN A 1 175 ? -23.516 23.516 10.945 1 94.06 175 GLN A C 1
ATOM 1457 O O . GLN A 1 175 ? -23.312 22.375 10.531 1 94.06 175 GLN A O 1
ATOM 1462 N N . THR A 1 176 ? -23.562 24.578 10.164 1 95.62 176 THR A N 1
ATOM 1463 C CA . THR A 1 176 ? -23.25 24.5 8.742 1 95.62 176 THR A CA 1
ATOM 1464 C C . THR A 1 176 ? -21.922 25.203 8.445 1 95.62 176 THR A C 1
ATOM 1466 O O . THR A 1 176 ? -21.297 24.938 7.418 1 95.62 176 THR A O 1
ATOM 1469 N N . GLU A 1 177 ? -21.656 26.172 9.227 1 96.38 177 GLU A N 1
ATOM 1470 C CA . GLU A 1 177 ? -20.375 26.859 9.195 1 96.38 177 GLU A CA 1
ATOM 1471 C C . GLU A 1 177 ? -19.969 27.359 10.578 1 96.38 177 GLU A C 1
ATOM 1473 O O . GLU A 1 177 ? -20.844 27.625 11.422 1 96.38 177 GLU A O 1
ATOM 1478 N N . GLU A 1 178 ? -18.703 27.453 10.789 1 94.94 178 GLU A N 1
ATOM 1479 C CA . GLU A 1 178 ? -18.266 27.938 12.094 1 94.94 178 GLU A CA 1
ATOM 1480 C C . GLU A 1 178 ? -16.797 28.359 12.055 1 94.94 178 GLU A C 1
ATOM 1482 O O . GLU A 1 178 ? -16.078 28.016 11.125 1 94.94 178 GLU A O 1
ATOM 1487 N N . PHE A 1 179 ? -16.5 29.219 12.945 1 96.06 179 PHE A N 1
ATOM 1488 C CA . PHE A 1 179 ? -15.117 29.594 13.211 1 96.06 179 PHE A CA 1
ATOM 1489 C C . PHE A 1 179 ? -14.602 28.891 14.453 1 96.06 179 PHE A C 1
ATOM 1491 O O . PHE A 1 179 ? -15.219 28.953 15.516 1 96.06 179 PHE A O 1
ATOM 1498 N N . LEU A 1 180 ? -13.516 28.156 14.297 1 95.12 180 LEU A N 1
ATOM 1499 C CA . LEU A 1 180 ? -12.961 27.406 15.414 1 95.12 180 LEU A CA 1
ATOM 1500 C C . LEU A 1 180 ? -11.531 27.844 15.703 1 95.12 180 LEU A C 1
ATOM 1502 O O . LEU A 1 180 ? -10.789 28.203 14.789 1 95.12 180 LEU A O 1
ATOM 1506 N N . TRP A 1 181 ? -11.156 27.859 16.938 1 95.69 181 TRP A N 1
ATOM 1507 C CA . TRP A 1 181 ? -9.781 28.109 17.359 1 95.69 181 TRP A CA 1
ATOM 1508 C C . TRP A 1 181 ? -9.367 27.156 18.484 1 95.69 181 TRP A C 1
ATOM 1510 O O . TRP A 1 181 ? -10.211 26.703 19.25 1 95.69 181 TRP A O 1
ATOM 1520 N N . GLY A 1 182 ? -8.211 26.812 18.484 1 95.94 182 GLY A N 1
ATOM 1521 C CA . GLY A 1 182 ? -7.676 25.875 19.453 1 95.94 182 GLY A CA 1
ATOM 1522 C C . GLY A 1 182 ? -6.16 25.828 19.484 1 95.94 182 GLY A C 1
ATOM 1523 O O . GLY A 1 182 ? -5.5 26.688 18.891 1 95.94 182 GLY A O 1
ATOM 1524 N N . HIS A 1 183 ? -5.66 24.953 20.297 1 97.12 183 HIS A N 1
ATOM 1525 C CA . HIS A 1 183 ? -4.215 24.797 20.359 1 97.12 183 HIS A CA 1
ATOM 1526 C C . HIS A 1 183 ? -3.822 23.328 20.219 1 97.12 183 HIS A C 1
ATOM 1528 O O . HIS A 1 183 ? -4.664 22.438 20.344 1 97.12 183 HIS A O 1
ATOM 1534 N N . LYS A 1 184 ? -2.643 23.125 19.859 1 96.69 184 LYS A N 1
ATOM 1535 C CA . LYS A 1 184 ? -2.074 21.797 19.656 1 96.69 184 LYS A CA 1
ATOM 1536 C C . LYS A 1 184 ? -0.663 21.703 20.234 1 96.69 184 LYS A C 1
ATOM 1538 O O . LYS A 1 184 ? 0.115 22.656 20.125 1 96.69 184 LYS A O 1
ATOM 1543 N N . LEU A 1 185 ? -0.409 20.656 20.875 1 97.75 185 LEU A N 1
ATOM 1544 C CA . LEU A 1 185 ? 0.917 20.312 21.375 1 97.75 185 LEU A CA 1
ATOM 1545 C C . LEU A 1 185 ? 1.427 19.031 20.719 1 97.75 185 LEU A C 1
ATOM 1547 O O . LEU A 1 185 ? 0.703 18.031 20.641 1 97.75 185 LEU A O 1
ATOM 1551 N N . ASN A 1 186 ? 2.611 19.125 20.25 1 97.5 186 ASN A N 1
ATOM 1552 C CA . ASN A 1 186 ? 3.225 17.984 19.594 1 97.5 186 ASN A CA 1
ATOM 1553 C C . ASN A 1 186 ? 4.57 17.625 20.219 1 97.5 186 ASN A C 1
ATOM 1555 O O . ASN A 1 186 ? 5.383 18.516 20.484 1 97.5 186 ASN A O 1
ATOM 1559 N N . LEU A 1 187 ? 4.738 16.422 20.484 1 97.69 187 LEU A N 1
ATOM 1560 C CA . LEU A 1 187 ? 6.02 15.852 20.891 1 97.69 187 LEU A CA 1
ATOM 1561 C C . LEU A 1 187 ? 6.473 14.789 19.891 1 97.69 187 LEU A C 1
ATOM 1563 O O . LEU A 1 187 ? 5.695 13.898 19.531 1 97.69 187 LEU A O 1
ATOM 1567 N N . SER A 1 188 ? 7.691 14.945 19.453 1 96.62 188 SER A N 1
ATOM 1568 C CA . SER A 1 188 ? 8.195 14 18.453 1 96.62 188 SER A CA 1
ATOM 1569 C C . SER A 1 188 ? 9.594 13.523 18.797 1 96.62 188 SER A C 1
ATOM 1571 O O . SER A 1 188 ? 10.43 14.305 19.266 1 96.62 188 SER A O 1
ATOM 1573 N N . VAL A 1 189 ? 9.828 12.266 18.516 1 96.69 189 VAL A N 1
ATOM 1574 C CA . VAL A 1 189 ? 11.125 11.648 18.734 1 96.69 189 VAL A CA 1
ATOM 1575 C C . VAL A 1 189 ? 11.586 10.938 17.453 1 96.69 189 VAL A C 1
ATOM 1577 O O . VAL A 1 189 ? 10.805 10.227 16.828 1 96.69 189 VAL A O 1
ATOM 1580 N N . ARG A 1 190 ? 12.789 11.164 17.125 1 96.25 190 ARG A N 1
ATOM 1581 C CA . ARG A 1 190 ? 13.414 10.469 16.016 1 96.25 190 ARG A CA 1
ATOM 1582 C C . ARG A 1 190 ? 14.844 10.062 16.375 1 96.25 190 ARG A C 1
ATOM 1584 O O . ARG A 1 190 ? 15.68 10.914 16.672 1 96.25 190 ARG A O 1
ATOM 1591 N N . ILE A 1 191 ? 15.07 8.867 16.312 1 95.5 191 ILE A N 1
ATOM 1592 C CA . ILE A 1 191 ? 16.406 8.336 16.594 1 95.5 191 ILE A CA 1
ATOM 1593 C C . ILE A 1 191 ? 16.828 7.41 15.445 1 95.5 191 ILE A C 1
ATOM 1595 O O . ILE A 1 191 ? 16.109 6.477 15.094 1 95.5 191 ILE A O 1
ATOM 1599 N N . GLN A 1 192 ? 17.938 7.676 14.898 1 94.12 192 GLN A N 1
ATOM 1600 C CA . GLN A 1 192 ? 18.531 6.852 13.852 1 94.12 192 GLN A CA 1
ATOM 1601 C C . GLN A 1 192 ? 19.875 6.281 14.289 1 94.12 192 GLN A C 1
ATOM 1603 O O . GLN A 1 192 ? 20.828 7.023 14.484 1 94.12 192 GLN A O 1
ATOM 1608 N N . GLN A 1 193 ? 19.953 4.996 14.383 1 91.75 193 GLN A N 1
ATOM 1609 C CA . GLN A 1 193 ? 21.156 4.281 14.797 1 91.75 193 GLN A CA 1
ATOM 1610 C C . GLN A 1 193 ? 21.438 3.094 13.883 1 91.75 193 GLN A C 1
ATOM 1612 O O . GLN A 1 193 ? 20.547 2.652 13.148 1 91.75 193 GLN A O 1
ATOM 1617 N N . PRO A 1 194 ? 22.641 2.674 13.867 1 88.75 194 PRO A N 1
ATOM 1618 C CA . PRO A 1 194 ? 22.953 1.518 13.023 1 88.75 194 PRO A CA 1
ATOM 1619 C C . PRO A 1 194 ? 22.078 0.304 13.336 1 88.75 194 PRO A C 1
ATOM 1621 O O . PRO A 1 194 ? 21.812 -0.502 12.445 1 88.75 194 PRO A O 1
ATOM 1624 N N . TRP A 1 195 ? 21.625 0.266 14.539 1 90.5 195 TRP A N 1
ATOM 1625 C CA . TRP A 1 195 ? 20.859 -0.916 14.93 1 90.5 195 TRP A CA 1
ATOM 1626 C C . TRP A 1 195 ? 19.375 -0.741 14.602 1 90.5 195 TRP A C 1
ATOM 1628 O O . TRP A 1 195 ? 18.594 -1.679 14.75 1 90.5 195 TRP A O 1
ATOM 1638 N N . GLY A 1 196 ? 19.062 0.41 14.234 1 94.06 196 GLY A N 1
ATOM 1639 C CA . GLY A 1 196 ? 17.656 0.578 13.867 1 94.06 196 GLY A CA 1
ATOM 1640 C C . GLY A 1 196 ? 17.188 2.021 13.93 1 94.06 196 GLY A C 1
ATOM 1641 O O . GLY A 1 196 ? 18 2.93 14.125 1 94.06 196 GLY A O 1
ATOM 1642 N N . ASN A 1 197 ? 15.961 2.297 13.633 1 95.5 197 ASN A N 1
ATOM 1643 C CA . ASN A 1 197 ? 15.328 3.611 13.617 1 95.5 197 ASN A CA 1
ATOM 1644 C C . ASN A 1 197 ? 14.078 3.641 14.492 1 95.5 197 ASN A C 1
ATOM 1646 O O . ASN A 1 197 ? 13.281 2.697 14.484 1 95.5 197 ASN A O 1
ATOM 1650 N N . ILE A 1 198 ? 14.039 4.668 15.312 1 95.31 198 ILE A N 1
ATOM 1651 C CA . ILE A 1 198 ? 12.875 4.891 16.156 1 95.31 198 ILE A CA 1
ATOM 1652 C C . ILE A 1 198 ? 12.242 6.242 15.828 1 95.31 198 ILE A C 1
ATOM 1654 O O . ILE A 1 198 ? 12.922 7.273 15.844 1 95.31 198 ILE A O 1
ATOM 1658 N N . MET A 1 199 ? 11.078 6.277 15.469 1 96.56 199 MET A N 1
ATOM 1659 C CA . MET A 1 199 ? 10.281 7.484 15.281 1 96.56 199 MET A CA 1
ATOM 1660 C C . MET A 1 199 ? 8.969 7.395 16.047 1 96.56 199 MET A C 1
ATOM 1662 O O . MET A 1 199 ? 8.312 6.355 16.047 1 96.56 199 MET A O 1
ATOM 1666 N N . GLY A 1 200 ? 8.656 8.344 16.766 1 95.75 200 GLY A N 1
ATOM 1667 C CA . GLY A 1 200 ? 7.406 8.383 17.516 1 95.75 200 GLY A CA 1
ATOM 1668 C C . GLY A 1 200 ? 6.988 9.797 17.891 1 95.75 200 GLY A C 1
ATOM 1669 O O . GLY A 1 200 ? 7.773 10.734 17.766 1 95.75 200 GLY A O 1
ATOM 1670 N N . GLY A 1 201 ? 5.734 9.867 18.266 1 97.62 201 GLY A N 1
ATOM 1671 C CA . GLY A 1 201 ? 5.25 11.172 18.672 1 97.62 201 GLY A CA 1
ATOM 1672 C C . GLY A 1 201 ? 3.871 11.133 19.297 1 97.62 201 GLY A C 1
ATOM 1673 O O . GLY A 1 201 ? 3.168 10.125 19.203 1 97.62 201 GLY A O 1
ATOM 1674 N N . ILE A 1 202 ? 3.605 12.156 20 1 97.69 202 ILE A N 1
ATOM 1675 C CA . ILE A 1 202 ? 2.301 12.391 20.609 1 97.69 202 ILE A CA 1
ATOM 1676 C C . ILE A 1 202 ? 1.793 13.781 20.234 1 97.69 202 ILE A C 1
ATOM 1678 O O . ILE A 1 202 ? 2.529 14.766 20.312 1 97.69 202 ILE A O 1
ATOM 1682 N N . ASN A 1 203 ? 0.638 13.797 19.719 1 97.75 203 ASN A N 1
ATOM 1683 C CA . ASN A 1 203 ? -0.047 15.047 19.406 1 97.75 203 ASN A CA 1
ATOM 1684 C C . ASN A 1 203 ? -1.305 15.219 20.266 1 97.75 203 ASN A C 1
ATOM 1686 O O . ASN A 1 203 ? -2.145 14.32 20.312 1 97.75 203 ASN A O 1
ATOM 1690 N N . GLY A 1 204 ? -1.41 16.281 20.875 1 96.94 204 GLY A N 1
ATOM 1691 C CA . GLY A 1 204 ? -2.6 16.641 21.625 1 96.94 204 GLY A CA 1
ATOM 1692 C C . GLY A 1 204 ? -3.203 17.969 21.203 1 96.94 204 GLY A C 1
ATOM 1693 O O . GLY A 1 204 ? -2.479 18.922 20.922 1 96.94 204 GLY A O 1
ATOM 1694 N N . SER A 1 205 ? -4.52 18 21.078 1 96.5 205 SER A N 1
ATOM 1695 C CA . SER A 1 205 ? -5.176 19.25 20.703 1 96.5 205 SER A CA 1
ATOM 1696 C C . SER A 1 205 ? -6.523 19.391 21.406 1 96.5 205 SER A C 1
ATOM 1698 O O . SER A 1 205 ? -7.09 18.406 21.891 1 96.5 205 SER A O 1
ATOM 1700 N N . HIS A 1 206 ? -6.871 20.625 21.438 1 95 206 HIS A N 1
ATOM 1701 C CA . HIS A 1 206 ? -8.141 20.969 22.062 1 95 206 HIS A CA 1
ATOM 1702 C C . HIS A 1 206 ? -8.719 22.25 21.469 1 95 206 HIS A C 1
ATOM 1704 O O . HIS A 1 206 ? -7.969 23.188 21.156 1 95 206 HIS A O 1
ATOM 1710 N N . TYR A 1 207 ? -10.062 22.203 21.297 1 94.88 207 TYR A N 1
ATOM 1711 C CA . TYR A 1 207 ? -10.719 23.453 20.922 1 94.88 207 TYR A CA 1
ATOM 1712 C C . TYR A 1 207 ? -11.102 24.266 22.156 1 94.88 207 TYR A C 1
ATOM 1714 O O . TYR A 1 207 ? -11.547 23.703 23.156 1 94.88 207 TYR A O 1
ATOM 1722 N N . PHE A 1 208 ? -11.047 25.578 22.016 1 94.75 208 PHE A N 1
ATOM 1723 C CA . PHE A 1 208 ? -11.25 26.406 23.203 1 94.75 208 PHE A CA 1
ATOM 1724 C C . PHE A 1 208 ? -12.734 26.547 23.516 1 94.75 208 PHE A C 1
ATOM 1726 O O . PHE A 1 208 ? -13.109 26.781 24.656 1 94.75 208 PHE A O 1
ATOM 1733 N N . HIS A 1 209 ? -13.625 26.406 22.547 1 90.5 209 HIS A N 1
ATOM 1734 C CA . HIS A 1 209 ? -15.055 26.578 22.781 1 90.5 209 HIS A CA 1
ATOM 1735 C C . HIS A 1 209 ? -15.617 25.438 23.625 1 90.5 209 HIS A C 1
ATOM 1737 O O . HIS A 1 209 ? -16.656 25.594 24.25 1 90.5 209 HIS A O 1
ATOM 1743 N N . ASP A 1 210 ? -15.023 24.25 23.547 1 88.25 210 ASP A N 1
ATOM 1744 C CA . ASP A 1 210 ? -15.414 23.078 24.328 1 88.25 210 ASP A CA 1
ATOM 1745 C C . ASP A 1 210 ? -14.203 22.219 24.688 1 88.25 210 ASP A C 1
ATOM 1747 O O . ASP A 1 210 ? -13.586 21.609 23.812 1 88.25 210 ASP A O 1
ATOM 1751 N N . PHE A 1 211 ? -13.961 22.109 25.859 1 88.56 211 PHE A N 1
ATOM 1752 C CA . PHE A 1 211 ? -12.766 21.406 26.297 1 88.56 211 PHE A CA 1
ATOM 1753 C C . PHE A 1 211 ? -12.922 19.906 26.078 1 88.56 211 PHE A C 1
ATOM 1755 O O . PHE A 1 211 ? -11.93 19.156 26.062 1 88.56 211 PHE A O 1
ATOM 1762 N N . ASN A 1 212 ? -14.164 19.484 25.953 1 88.69 212 ASN A N 1
ATOM 1763 C CA . ASN A 1 212 ? -14.398 18.078 25.688 1 88.69 212 ASN A CA 1
ATOM 1764 C C . ASN A 1 212 ? -14.094 17.719 24.234 1 88.69 212 ASN A C 1
ATOM 1766 O O . ASN A 1 212 ? -13.969 16.547 23.891 1 88.69 212 ASN A O 1
ATOM 1770 N N . ALA A 1 213 ? -13.945 18.734 23.484 1 92.25 213 ALA A N 1
ATOM 1771 C CA . ALA A 1 213 ? -13.562 18.547 22.094 1 92.25 213 ALA A CA 1
ATOM 1772 C C . ALA A 1 213 ? -12.047 18.469 21.938 1 92.25 213 ALA A C 1
ATOM 1774 O O . ALA A 1 213 ? -11.414 19.438 21.531 1 92.25 213 ALA A O 1
ATOM 1775 N N . ASN A 1 214 ? -11.523 17.297 22.328 1 94.88 214 ASN A N 1
ATOM 1776 C CA . ASN A 1 214 ? -10.078 17.109 22.297 1 94.88 214 ASN A CA 1
ATOM 1777 C C . ASN A 1 214 ? -9.695 15.859 21.5 1 94.88 214 ASN A C 1
ATOM 1779 O O . ASN A 1 214 ? -10.562 15.055 21.141 1 94.88 214 ASN A O 1
ATOM 1783 N N . ARG A 1 215 ? -8.422 15.797 21.219 1 96.06 215 ARG A N 1
ATOM 1784 C CA . ARG A 1 215 ? -7.887 14.672 20.453 1 96.06 215 ARG A CA 1
ATOM 1785 C C . ARG A 1 215 ? -6.445 14.375 20.859 1 96.06 215 ARG A C 1
ATOM 1787 O O . ARG A 1 215 ? -5.672 15.297 21.141 1 96.06 215 ARG A O 1
ATOM 1794 N N . VAL A 1 216 ? -6.164 13.125 20.953 1 97.25 216 VAL A N 1
ATOM 1795 C CA . VAL A 1 216 ? -4.793 12.68 21.188 1 97.25 216 VAL A CA 1
ATOM 1796 C C . VAL A 1 216 ? -4.41 11.633 20.156 1 97.25 216 VAL A C 1
ATOM 1798 O O . VAL A 1 216 ? -5.117 10.633 19.969 1 97.25 216 VAL A O 1
ATOM 1801 N N . ASP A 1 217 ? -3.363 11.891 19.547 1 97.69 217 ASP A N 1
ATOM 1802 C CA . ASP A 1 217 ? -2.834 10.961 18.562 1 97.69 217 ASP A CA 1
ATOM 1803 C C . ASP A 1 217 ? -1.435 10.484 18.938 1 97.69 217 ASP A C 1
ATOM 1805 O O . ASP A 1 217 ? -0.555 11.305 19.219 1 97.69 217 ASP A O 1
ATOM 1809 N N . LEU A 1 218 ? -1.309 9.266 18.969 1 97.75 218 LEU A N 1
ATOM 1810 C CA . LEU A 1 218 ? 0.003 8.656 19.172 1 97.75 218 LEU A CA 1
ATOM 1811 C C . LEU A 1 218 ? 0.431 7.883 17.922 1 97.75 218 LEU A C 1
ATOM 1813 O O . LEU A 1 218 ? -0.381 7.188 17.312 1 97.75 218 LEU A O 1
ATOM 1817 N N . PHE A 1 219 ? 1.668 8.031 17.547 1 96.5 219 PHE A N 1
ATOM 1818 C CA . PHE A 1 219 ? 2.184 7.227 16.438 1 96.5 219 PHE A CA 1
ATOM 1819 C C . PHE A 1 219 ? 3.598 6.742 16.734 1 96.5 219 PHE A C 1
ATOM 1821 O O . PHE A 1 219 ? 4.348 7.402 17.453 1 96.5 219 PHE A O 1
ATOM 1828 N N . SER A 1 220 ? 3.887 5.613 16.188 1 96.69 220 SER A N 1
ATOM 1829 C CA . SER A 1 220 ? 5.215 5.031 16.344 1 96.69 220 SER A CA 1
ATOM 1830 C C . SER A 1 220 ? 5.621 4.234 15.109 1 96.69 220 SER A C 1
ATOM 1832 O O . SER A 1 220 ? 4.789 3.566 14.492 1 96.69 220 SER A O 1
ATOM 1834 N N . ASN A 1 221 ? 6.844 4.379 14.773 1 96.94 221 ASN A N 1
ATOM 1835 C CA . ASN A 1 221 ? 7.5 3.59 13.734 1 96.94 221 ASN A CA 1
ATOM 1836 C C . ASN A 1 221 ? 8.875 3.102 14.18 1 96.94 221 ASN A C 1
ATOM 1838 O O . ASN A 1 221 ? 9.797 3.9 14.359 1 96.94 221 ASN A O 1
ATOM 1842 N N . LEU A 1 222 ? 8.953 1.847 14.359 1 96.44 222 LEU A N 1
ATOM 1843 C CA . LEU A 1 222 ? 10.18 1.215 14.852 1 96.44 222 LEU A CA 1
ATOM 1844 C C . LEU A 1 222 ? 10.734 0.241 13.812 1 96.44 222 LEU A C 1
ATOM 1846 O O . LEU A 1 222 ? 10 -0.607 13.297 1 96.44 222 LEU A O 1
ATOM 1850 N N . ASN A 1 223 ? 11.891 0.376 13.492 1 95.88 223 ASN A N 1
ATOM 1851 C CA . ASN A 1 223 ? 12.664 -0.586 12.711 1 95.88 223 ASN A CA 1
ATOM 1852 C C . ASN A 1 223 ? 13.977 -0.943 13.406 1 95.88 223 ASN A C 1
ATOM 1854 O O . ASN A 1 223 ? 14.922 -0.154 13.398 1 95.88 223 ASN A O 1
ATOM 1858 N N . LEU A 1 224 ? 13.984 -2.117 13.914 1 95.88 224 LEU A N 1
ATOM 1859 C CA . LEU A 1 224 ? 15.094 -2.49 14.789 1 95.88 224 LEU A CA 1
ATOM 1860 C C . LEU A 1 224 ? 15.758 -3.775 14.305 1 95.88 224 LEU A C 1
ATOM 1862 O O . LEU A 1 224 ? 15.078 -4.699 13.859 1 95.88 224 LEU A O 1
ATOM 1866 N N . ARG A 1 225 ? 17.047 -3.725 14.328 1 94.5 225 ARG A N 1
ATOM 1867 C CA . ARG A 1 225 ? 17.844 -4.941 14.188 1 94.5 225 ARG A CA 1
ATOM 1868 C C . ARG A 1 225 ? 18.344 -5.434 15.539 1 94.5 225 ARG A C 1
ATOM 1870 O O . ARG A 1 225 ? 19.359 -4.961 16.047 1 94.5 225 ARG A O 1
ATOM 1877 N N . ILE A 1 226 ? 17.672 -6.41 16.062 1 92.12 226 ILE A N 1
ATOM 1878 C CA . ILE A 1 226 ? 17.906 -6.809 17.453 1 92.12 226 ILE A CA 1
ATOM 1879 C C . ILE A 1 226 ? 19.203 -7.602 17.547 1 92.12 226 ILE A C 1
ATOM 1881 O O . ILE A 1 226 ? 20.047 -7.324 18.406 1 92.12 226 ILE A O 1
ATOM 1885 N N . PHE A 1 227 ? 19.453 -8.648 16.656 1 90.5 227 PHE A N 1
ATOM 1886 C CA . PHE A 1 227 ? 20.703 -9.383 16.5 1 90.5 227 PHE A CA 1
ATOM 1887 C C . PHE A 1 227 ? 20.875 -9.836 15.055 1 90.5 227 PHE A C 1
ATOM 1889 O O . PHE A 1 227 ? 20 -9.609 14.219 1 90.5 227 PHE A O 1
ATOM 1896 N N . SER A 1 228 ? 21.859 -10.406 14.75 1 88 228 SER A N 1
ATOM 1897 C CA . SER A 1 228 ? 22.203 -10.719 13.359 1 88 228 SER A CA 1
ATOM 1898 C C . SER A 1 228 ? 21.109 -11.555 12.703 1 88 228 SER A C 1
ATOM 1900 O O . SER A 1 228 ? 20.75 -12.617 13.219 1 88 228 SER A O 1
ATOM 1902 N N . GLY A 1 229 ? 20.625 -10.945 11.695 1 88.62 229 GLY A N 1
ATOM 1903 C CA . GLY A 1 229 ? 19.656 -11.664 10.883 1 88.62 229 GLY A CA 1
ATOM 1904 C C . GLY A 1 229 ? 18.219 -11.445 11.328 1 88.62 229 GLY A C 1
ATOM 1905 O O . GLY A 1 229 ? 17.281 -11.844 10.633 1 88.62 229 GLY A O 1
ATOM 1906 N N . PHE A 1 230 ? 18.141 -10.852 12.531 1 93.94 230 PHE A N 1
ATOM 1907 C CA . PHE A 1 230 ? 16.797 -10.695 13.062 1 93.94 230 PHE A CA 1
ATOM 1908 C C . PHE A 1 230 ? 16.375 -9.227 13.039 1 93.94 230 PHE A C 1
ATOM 1910 O O . PHE A 1 230 ? 17.031 -8.375 13.633 1 93.94 230 PHE A O 1
ATOM 1917 N N . SER A 1 231 ? 15.273 -8.969 12.406 1 95.69 231 SER A N 1
ATOM 1918 C CA . SER A 1 231 ? 14.742 -7.609 12.305 1 95.69 231 SER A CA 1
ATOM 1919 C C . SER A 1 231 ? 13.297 -7.535 12.781 1 95.69 231 SER A C 1
ATOM 1921 O O . SER A 1 231 ? 12.531 -8.477 12.586 1 95.69 231 SER A O 1
ATOM 1923 N N . LEU A 1 232 ? 13.047 -6.457 13.461 1 95.88 232 LEU A N 1
ATOM 1924 C CA . LEU A 1 232 ? 11.703 -6.184 13.961 1 95.88 232 LEU A CA 1
ATOM 1925 C C . LEU A 1 232 ? 11.203 -4.832 13.461 1 95.88 232 LEU A C 1
ATOM 1927 O O . LEU A 1 232 ? 11.938 -3.84 13.492 1 95.88 232 LEU A O 1
ATOM 1931 N N . SER A 1 233 ? 10.008 -4.824 12.93 1 96.5 233 SER A N 1
ATOM 1932 C CA . SER A 1 233 ? 9.367 -3.586 12.508 1 96.5 233 SER A CA 1
ATOM 1933 C C . SER A 1 233 ? 8 -3.418 13.164 1 96.5 233 SER A C 1
ATOM 1935 O O . SER A 1 233 ? 7.246 -4.383 13.289 1 96.5 233 SER A O 1
ATOM 1937 N N . PHE A 1 234 ? 7.801 -2.27 13.648 1 96 234 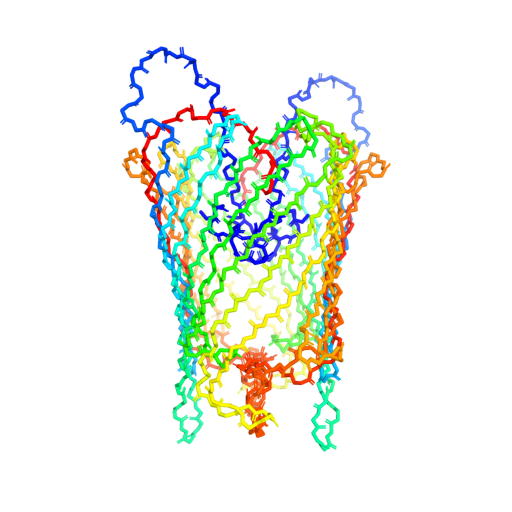PHE A N 1
ATOM 1938 C CA . PHE A 1 234 ? 6.512 -1.938 14.242 1 96 234 PHE A CA 1
ATOM 1939 C C . PHE A 1 234 ? 6.066 -0.542 13.82 1 96 234 PHE A C 1
ATOM 1941 O O . PHE A 1 234 ? 6.852 0.407 13.875 1 96 234 PHE A O 1
ATOM 1948 N N . ARG A 1 235 ? 4.922 -0.415 13.289 1 97.44 235 ARG A N 1
ATOM 1949 C CA . ARG A 1 235 ? 4.25 0.85 13.008 1 97.44 235 ARG A CA 1
ATOM 1950 C C . ARG A 1 235 ? 2.873 0.897 13.656 1 97.44 235 ARG A C 1
ATOM 1952 O O . ARG A 1 235 ? 2.043 0.013 13.438 1 97.44 235 ARG A O 1
ATOM 1959 N N . GLY A 1 236 ? 2.652 1.832 14.391 1 95.62 236 GLY A N 1
ATOM 1960 C CA . GLY A 1 236 ? 1.385 1.902 15.102 1 95.62 236 GLY A CA 1
ATOM 1961 C C . GLY A 1 236 ? 0.856 3.316 15.234 1 95.62 236 GLY A C 1
ATOM 1962 O O . GLY A 1 236 ? 1.632 4.262 15.398 1 95.62 236 GLY A O 1
ATOM 1963 N N . ASN A 1 237 ? -0.421 3.504 15.164 1 97.44 237 ASN A N 1
ATOM 1964 C CA . ASN A 1 237 ? -1.152 4.738 15.438 1 97.44 237 ASN A CA 1
ATOM 1965 C C . ASN A 1 237 ? -2.287 4.504 16.438 1 97.44 237 ASN A C 1
ATOM 1967 O O . ASN A 1 237 ? -3.037 3.533 16.312 1 97.44 237 ASN A O 1
ATOM 1971 N N . PHE A 1 238 ? -2.301 5.285 17.406 1 96.62 238 PHE A N 1
ATOM 1972 C CA . PHE A 1 238 ? -3.367 5.254 18.391 1 96.62 238 PHE A CA 1
ATOM 1973 C C . PHE A 1 238 ? -4.02 6.625 18.531 1 96.62 238 PHE A C 1
ATOM 1975 O O . PHE A 1 238 ? -3.344 7.617 18.797 1 96.62 238 PHE A O 1
ATOM 1982 N N . ASN A 1 239 ? -5.297 6.621 18.312 1 96.62 239 ASN A N 1
ATOM 1983 C CA . ASN A 1 239 ? -6.027 7.883 18.344 1 96.62 239 ASN A CA 1
ATOM 1984 C C . ASN A 1 239 ? -7.16 7.859 19.359 1 96.62 239 ASN A C 1
ATOM 1986 O O . ASN A 1 239 ? -8 6.957 19.344 1 96.62 239 ASN A O 1
ATOM 1990 N N . PHE A 1 240 ? -7.156 8.828 20.156 1 95.88 240 PHE A N 1
ATOM 1991 C CA . PHE A 1 240 ? -8.297 9.141 21.016 1 95.88 240 PHE A CA 1
ATOM 1992 C C . PHE A 1 240 ? -9.047 10.359 20.484 1 95.88 240 PHE A C 1
ATOM 1994 O O . PHE A 1 240 ? -8.516 11.469 20.484 1 95.88 240 PHE A O 1
ATOM 2001 N N . ILE A 1 241 ? -10.242 10.148 20.016 1 93.69 241 ILE A N 1
ATOM 2002 C CA . ILE A 1 241 ? -10.93 11.148 19.203 1 93.69 241 ILE A CA 1
ATOM 2003 C C . ILE A 1 241 ? -12.195 11.617 19.938 1 93.69 241 ILE A C 1
ATOM 2005 O O . ILE A 1 241 ? -13.172 10.867 20.031 1 93.69 241 ILE A O 1
ATOM 2009 N N . ASN A 1 242 ? -12.203 12.797 20.281 1 91.88 242 ASN A N 1
ATOM 2010 C CA . ASN A 1 242 ? -13.383 13.406 20.906 1 91.88 242 ASN A CA 1
ATOM 2011 C C . ASN A 1 242 ? -13.773 14.703 20.203 1 91.88 242 ASN A C 1
ATOM 2013 O O . ASN A 1 242 ? -14.727 15.367 20.625 1 91.88 242 ASN A O 1
ATOM 2017 N N . ASP A 1 243 ? -13.047 15 19.172 1 88 243 ASP A N 1
ATOM 2018 C CA . ASP A 1 243 ? -13.305 16.25 18.484 1 88 243 ASP A CA 1
ATOM 2019 C C . ASP A 1 243 ? -14.078 16.016 17.188 1 88 243 ASP A C 1
ATOM 2021 O O . ASP A 1 243 ? -13.688 16.516 16.125 1 88 243 ASP A O 1
ATOM 2025 N N . LEU A 1 244 ? -15.18 15.398 17.234 1 85.69 244 LEU A N 1
ATOM 2026 C CA . LEU A 1 244 ? -15.984 15.062 16.062 1 85.69 244 LEU A CA 1
ATOM 2027 C C . LEU A 1 244 ? -16.922 16.203 15.695 1 85.69 244 LEU A C 1
ATOM 2029 O O . LEU A 1 244 ? -18.125 16 15.523 1 85.69 244 LEU A O 1
ATOM 2033 N N . VAL A 1 245 ? -16.297 17.375 15.406 1 86.19 245 VAL A N 1
ATOM 2034 C CA . VAL A 1 245 ? -17.094 18.578 15.234 1 86.19 245 VAL A CA 1
ATOM 2035 C C . VAL A 1 245 ? -17.734 18.578 13.844 1 86.19 245 VAL A C 1
ATOM 2037 O O . VAL A 1 245 ? -18.812 19.172 13.648 1 86.19 245 VAL A O 1
ATOM 2040 N N . ALA A 1 246 ? -17.188 17.906 12.906 1 88.44 246 ALA A N 1
ATOM 2041 C CA . ALA A 1 246 ? -17.641 17.953 11.523 1 88.44 246 ALA A CA 1
ATOM 2042 C C . ALA A 1 246 ? -18.547 16.766 11.195 1 88.44 246 ALA A C 1
ATOM 2044 O O . ALA A 1 246 ? -18.953 16.594 10.047 1 88.44 246 ALA A O 1
ATOM 2045 N N . LEU A 1 247 ? -18.859 15.953 12.133 1 88.94 247 LEU A N 1
ATOM 2046 C CA . LEU A 1 247 ? -19.672 14.766 11.891 1 88.94 247 LEU A CA 1
ATOM 2047 C C . LEU A 1 247 ? -21.078 15.141 11.453 1 88.94 247 LEU A C 1
ATOM 2049 O O . LEU A 1 247 ? -21.75 15.93 12.117 1 88.94 247 LEU A O 1
ATOM 2053 N N . PRO A 1 248 ? -21.484 14.562 10.398 1 89.25 248 PRO A N 1
ATOM 2054 C CA . PRO A 1 248 ? -22.828 14.898 9.938 1 89.25 248 PRO A CA 1
ATOM 2055 C C . PRO A 1 248 ? -23.922 14.281 10.805 1 89.25 248 PRO A C 1
ATOM 2057 O O . PRO A 1 248 ? -23.719 13.219 11.398 1 89.25 248 PRO A O 1
ATOM 2060 N N . ILE A 1 249 ? -25.094 14.852 10.898 1 85 249 ILE A N 1
ATOM 2061 C CA . ILE A 1 249 ? -26.203 14.453 11.758 1 85 249 ILE A CA 1
ATOM 2062 C C . ILE A 1 249 ? -26.891 13.211 11.188 1 85 249 ILE A C 1
ATOM 2064 O O . ILE A 1 249 ? -27.422 12.391 11.938 1 85 249 ILE A O 1
ATOM 2068 N N . GLY A 1 250 ? -26.672 12.812 9.977 1 75.81 250 GLY A N 1
ATOM 2069 C CA . GLY A 1 250 ? -27.422 11.734 9.367 1 75.81 250 GLY A CA 1
ATOM 2070 C C . GLY A 1 250 ? -26.812 10.367 9.602 1 75.81 250 GLY A C 1
ATOM 2071 O O . GLY A 1 250 ? -25.641 10.258 9.969 1 75.81 250 GLY A O 1
ATOM 2072 N N . ASP A 1 251 ? -27.797 9.289 9.555 1 73.31 251 ASP A N 1
ATOM 2073 C CA . ASP A 1 251 ? -27.406 7.895 9.742 1 73.31 251 ASP A CA 1
ATOM 2074 C C . ASP A 1 251 ? -26.578 7.387 8.555 1 73.31 251 ASP A C 1
ATOM 2076 O O . ASP A 1 251 ? -26.703 7.906 7.445 1 73.31 251 ASP A O 1
ATOM 2080 N N . MET A 1 252 ? -25.719 6.496 8.977 1 73.06 252 MET A N 1
ATOM 2081 C CA . MET A 1 252 ? -24.938 5.852 7.922 1 73.06 252 MET A CA 1
ATOM 2082 C C . MET A 1 252 ? -25.625 4.578 7.438 1 73.06 252 MET A C 1
ATOM 2084 O O . MET A 1 252 ? -26.156 3.809 8.242 1 73.06 252 MET A O 1
ATOM 2088 N N . SER A 1 253 ? -25.719 4.52 6.109 1 72.94 253 SER A N 1
ATOM 2089 C CA . SER A 1 253 ? -26.188 3.248 5.562 1 72.94 253 SER A CA 1
ATOM 2090 C C . SER A 1 253 ? -25.141 2.152 5.742 1 72.94 253 SER A C 1
ATOM 2092 O O . SER A 1 253 ? -23.969 2.438 6.023 1 72.94 253 SER A O 1
ATOM 2094 N N . VAL A 1 254 ? -25.609 0.949 5.668 1 71.25 254 VAL A N 1
ATOM 2095 C CA . VAL A 1 254 ? -24.719 -0.193 5.762 1 71.25 254 VAL A CA 1
ATOM 2096 C C . VAL A 1 254 ? -23.625 -0.087 4.688 1 71.25 254 VAL A C 1
ATOM 2098 O O . VAL A 1 254 ? -22.469 -0.389 4.945 1 71.25 254 VAL A O 1
ATOM 2101 N N . GLU A 1 255 ? -24.031 0.346 3.547 1 71.69 255 GLU A N 1
ATOM 2102 C CA . GLU A 1 255 ? -23.078 0.512 2.453 1 71.69 255 GLU A CA 1
ATOM 2103 C C . GLU A 1 255 ? -22.016 1.546 2.801 1 71.69 255 GLU A C 1
ATOM 2105 O O . GLU A 1 255 ? -20.844 1.368 2.473 1 71.69 255 GLU A O 1
ATOM 2110 N N . ASP A 1 256 ? -22.484 2.537 3.529 1 72.06 256 ASP A N 1
ATOM 2111 C CA . ASP A 1 256 ? -21.562 3.586 3.924 1 72.06 256 ASP A CA 1
ATOM 2112 C C . ASP A 1 256 ? -20.5 3.049 4.887 1 72.06 256 ASP A C 1
ATOM 2114 O O . ASP A 1 256 ? -19.312 3.385 4.773 1 72.06 256 ASP A O 1
ATOM 2118 N N . ILE A 1 257 ? -21.016 2.275 5.672 1 70.5 257 ILE A N 1
ATOM 2119 C CA . ILE A 1 257 ? -20.141 1.727 6.695 1 70.5 257 ILE A CA 1
ATOM 2120 C C . ILE A 1 257 ? -19.141 0.765 6.059 1 70.5 257 ILE A C 1
ATOM 2122 O O . ILE A 1 257 ? -17.938 0.833 6.336 1 70.5 257 ILE A O 1
ATOM 2126 N N . LEU A 1 258 ? -19.719 -0.046 5.109 1 69.38 258 LEU A N 1
ATOM 2127 C CA . LEU A 1 258 ? -18.891 -1.079 4.504 1 69.38 258 LEU A CA 1
ATOM 2128 C C . LEU A 1 258 ? -17.844 -0.462 3.576 1 69.38 258 LEU A C 1
ATOM 2130 O O . LEU A 1 258 ? -16.719 -0.958 3.482 1 69.38 258 LEU A O 1
ATOM 2134 N N . LEU A 1 259 ? -18.219 0.61 3.051 1 69 259 LEU A N 1
ATOM 2135 C CA . LEU A 1 259 ? -17.344 1.217 2.059 1 69 259 LEU A CA 1
ATOM 2136 C C . LEU A 1 259 ? -16.516 2.346 2.678 1 69 259 LEU A C 1
ATOM 2138 O O . LEU A 1 259 ? -15.688 2.953 2.004 1 69 259 LEU A O 1
ATOM 2142 N N . GLN A 1 260 ? -16.734 2.59 3.982 1 66.62 260 GLN A N 1
ATOM 2143 C CA . GLN A 1 260 ? -16.031 3.631 4.715 1 66.62 260 GLN A CA 1
ATOM 2144 C C . GLN A 1 260 ? -16.062 4.957 3.963 1 66.62 260 GLN A C 1
ATOM 2146 O O . GLN A 1 260 ? -15.023 5.594 3.762 1 66.62 260 GLN A O 1
ATOM 2151 N N . GLN A 1 261 ? -17.156 5.344 3.607 1 68.75 261 GLN A N 1
ATOM 2152 C CA . GLN A 1 261 ? -17.328 6.539 2.795 1 68.75 261 GLN A CA 1
ATOM 2153 C C . GLN A 1 261 ? -17.406 7.793 3.666 1 68.75 261 GLN A C 1
ATOM 2155 O O . GLN A 1 261 ? -17.125 8.898 3.197 1 68.75 261 GLN A O 1
ATOM 2160 N N . ARG A 1 262 ? -17.906 7.512 4.883 1 74.81 262 ARG A N 1
ATOM 2161 C CA . ARG A 1 262 ? -18.031 8.625 5.816 1 74.81 262 ARG A CA 1
ATOM 2162 C C . ARG A 1 262 ? -17.312 8.32 7.133 1 74.81 262 ARG A C 1
ATOM 2164 O O . ARG A 1 262 ? -17.203 7.16 7.527 1 74.81 262 ARG A O 1
ATOM 2171 N N . ARG A 1 263 ? -16.859 9.461 7.668 1 76.12 263 ARG A N 1
ATOM 2172 C CA . ARG A 1 263 ? -16.25 9.289 8.984 1 76.12 263 ARG A CA 1
ATOM 2173 C C . ARG A 1 263 ? -17.266 8.766 9.992 1 76.12 263 ARG A C 1
ATOM 2175 O O . ARG A 1 263 ? -18.391 9.258 10.062 1 76.12 263 ARG A O 1
ATOM 2182 N N . GLN A 1 264 ? -16.844 7.664 10.672 1 75.88 264 GLN A N 1
ATOM 2183 C CA . GLN A 1 264 ? -17.719 7.066 11.672 1 75.88 264 GLN A CA 1
ATOM 2184 C C . GLN A 1 264 ? -17.516 7.707 13.039 1 75.88 264 GLN A C 1
ATOM 2186 O O . GLN A 1 264 ? -16.453 8.258 13.32 1 75.88 264 GLN A O 1
ATOM 2191 N N . SER A 1 265 ? -18.656 7.691 13.766 1 80.56 265 SER A N 1
ATOM 2192 C CA . SER A 1 265 ? -18.562 8.188 15.133 1 80.56 265 SER A CA 1
ATOM 2193 C C . SER A 1 265 ? -17.812 7.207 16.016 1 80.56 265 SER A C 1
ATOM 2195 O O . SER A 1 265 ? -18.328 6.148 16.375 1 80.56 265 SER A O 1
ATOM 2197 N N . THR A 1 266 ? -16.453 7.438 16.156 1 84.62 266 THR A N 1
ATOM 2198 C CA . THR A 1 266 ? -15.641 6.598 17.031 1 84.62 266 THR A CA 1
ATOM 2199 C C . THR A 1 266 ? -14.805 7.453 17.984 1 84.62 266 THR A C 1
ATOM 2201 O O . THR A 1 266 ? -14.344 8.531 17.609 1 84.62 266 THR A O 1
ATOM 2204 N N . ASN A 1 267 ? -14.594 6.906 19.234 1 90.12 267 ASN A N 1
ATOM 2205 C CA . ASN A 1 267 ? -13.789 7.648 20.203 1 90.12 267 ASN A CA 1
ATOM 2206 C C . ASN A 1 267 ? -12.344 7.152 20.234 1 90.12 267 ASN A C 1
ATOM 2208 O O . ASN A 1 267 ? -11.477 7.809 20.797 1 90.12 267 ASN A O 1
ATOM 2212 N N . TYR A 1 268 ? -12.219 6.023 19.641 1 92.75 268 TYR A N 1
ATOM 2213 C CA . TYR A 1 268 ? -10.836 5.559 19.578 1 92.75 268 TYR A CA 1
ATOM 2214 C C . TYR A 1 268 ? -10.578 4.793 18.281 1 92.75 268 TYR A C 1
ATOM 2216 O O . TYR A 1 268 ? -11.5 4.203 17.703 1 92.75 268 TYR A O 1
ATOM 2224 N N . GLN A 1 269 ? -9.398 4.781 17.844 1 94.5 269 GLN A N 1
ATOM 2225 C CA . GLN A 1 269 ? -8.914 4.031 16.688 1 94.5 269 GLN A CA 1
ATOM 2226 C C . GLN A 1 269 ? -7.469 3.584 16.891 1 94.5 269 GLN A C 1
ATOM 2228 O O . GLN A 1 269 ? -6.641 4.344 17.406 1 94.5 269 GLN A O 1
ATOM 2233 N N . ALA A 1 270 ? -7.297 2.367 16.625 1 95.19 270 ALA A N 1
ATOM 2234 C CA . ALA A 1 270 ? -5.934 1.835 16.641 1 95.19 270 ALA A CA 1
ATOM 2235 C C . ALA A 1 270 ? -5.625 1.069 15.359 1 95.19 270 ALA A C 1
ATOM 2237 O O . ALA A 1 270 ? -6.449 0.283 14.883 1 95.19 270 ALA A O 1
ATOM 2238 N N . SER A 1 271 ? -4.504 1.357 14.812 1 96.69 271 SER A N 1
ATOM 2239 C CA . SER A 1 271 ? -4.074 0.631 13.617 1 96.69 271 SER A CA 1
ATOM 2240 C C . SER A 1 271 ? -2.557 0.507 13.562 1 96.69 271 SER A C 1
ATOM 2242 O O . SER A 1 271 ? -1.84 1.325 14.141 1 96.69 271 SER A O 1
ATOM 2244 N N . GLY A 1 272 ? -2.154 -0.512 12.961 1 94 272 GLY A N 1
ATOM 2245 C CA . GLY A 1 272 ? -0.715 -0.688 12.852 1 94 272 GLY A CA 1
ATOM 2246 C C . GLY A 1 272 ? -0.322 -2.01 12.219 1 94 272 GLY A C 1
ATOM 2247 O O . GLY A 1 272 ? -1.168 -2.715 11.664 1 94 272 GLY A O 1
ATOM 2248 N N . SER A 1 273 ? 0.907 -2.207 12.188 1 97.25 273 SER A N 1
ATOM 2249 C CA . SER A 1 273 ? 1.495 -3.438 11.664 1 97.25 273 SER A CA 1
ATOM 2250 C C . SER A 1 273 ? 2.742 -3.826 12.453 1 97.25 273 SER A C 1
ATOM 2252 O O . SER A 1 273 ? 3.461 -2.961 12.961 1 97.25 273 SER A O 1
ATOM 2254 N N . ILE A 1 274 ? 2.848 -5.109 12.664 1 95.81 274 ILE A N 1
ATOM 2255 C CA . ILE A 1 274 ? 4.043 -5.664 13.281 1 95.81 274 ILE A CA 1
ATOM 2256 C C . ILE A 1 274 ? 4.625 -6.762 12.398 1 95.81 274 ILE A C 1
ATOM 2258 O O . ILE A 1 274 ? 3.883 -7.531 11.789 1 95.81 274 ILE A O 1
ATOM 2262 N N . GLY A 1 275 ? 5.902 -6.758 12.328 1 96.38 275 GLY A N 1
ATOM 2263 C CA . GLY A 1 275 ? 6.57 -7.766 11.523 1 96.38 275 GLY A CA 1
ATOM 2264 C C . GLY A 1 275 ? 7.93 -8.164 12.062 1 96.38 275 GLY A C 1
ATOM 2265 O O . GLY A 1 275 ? 8.648 -7.328 12.617 1 96.38 275 GLY A O 1
ATOM 2266 N N . PHE A 1 276 ? 8.258 -9.336 11.836 1 95.06 276 PHE A N 1
ATOM 2267 C CA . PHE A 1 276 ? 9.609 -9.781 12.141 1 95.06 276 PHE A CA 1
ATOM 2268 C C . PHE A 1 276 ? 10.133 -10.719 11.062 1 95.06 276 PHE A C 1
ATOM 2270 O O . PHE A 1 276 ? 9.352 -11.367 10.367 1 95.06 276 PHE A O 1
ATOM 2277 N N . SER A 1 277 ? 11.359 -10.711 10.906 1 95.06 277 SER A N 1
ATOM 2278 C CA . SER A 1 277 ? 12.039 -11.609 9.977 1 95.06 277 SER A CA 1
ATOM 2279 C C . SER A 1 277 ? 13.391 -12.047 10.531 1 95.06 277 SER A C 1
ATOM 2281 O O . SER A 1 277 ? 14.086 -11.273 11.188 1 95.06 277 SER A O 1
ATOM 2283 N N . TYR A 1 278 ? 13.711 -13.359 10.383 1 94.69 278 TYR A N 1
ATOM 2284 C CA . TYR A 1 278 ? 15.008 -13.922 10.758 1 94.69 278 TYR A CA 1
ATOM 2285 C C . TYR A 1 278 ? 15.633 -14.672 9.594 1 94.69 278 TYR A C 1
ATOM 2287 O O . TYR A 1 278 ? 15.07 -15.656 9.109 1 94.69 278 TYR A O 1
ATOM 2295 N N . THR A 1 279 ? 16.672 -14.172 9.109 1 92.25 279 THR A N 1
ATOM 2296 C CA . THR A 1 279 ? 17.406 -14.781 8.008 1 92.25 279 THR A CA 1
ATOM 2297 C C . THR A 1 279 ? 18.703 -15.406 8.492 1 92.25 279 THR A C 1
ATOM 2299 O O . THR A 1 279 ? 19.469 -14.766 9.219 1 92.25 279 THR A O 1
ATOM 2302 N N . PHE A 1 280 ? 18.938 -16.625 8.133 1 91 280 PHE A N 1
ATOM 2303 C CA . PHE A 1 280 ? 20.172 -17.312 8.484 1 91 280 PHE A CA 1
ATOM 2304 C C . PHE A 1 280 ? 20.609 -18.25 7.363 1 91 280 PHE A C 1
ATOM 2306 O O . PHE A 1 280 ? 19.844 -18.516 6.438 1 91 280 PHE A O 1
ATOM 2313 N N . GLY A 1 281 ? 21.766 -18.609 7.289 1 90.06 281 GLY A N 1
ATOM 2314 C CA . GLY A 1 281 ? 22.344 -19.453 6.246 1 90.06 281 GLY A CA 1
ATOM 2315 C C . GLY A 1 281 ? 23.609 -18.891 5.652 1 90.06 281 GLY A C 1
ATOM 2316 O O . GLY A 1 281 ? 24.422 -18.281 6.367 1 90.06 281 GLY A O 1
ATOM 2317 N N . SER A 1 282 ? 23.734 -19.219 4.289 1 83.25 282 SER A N 1
ATOM 2318 C CA . SER A 1 282 ? 24.969 -18.797 3.639 1 83.25 282 SER A CA 1
ATOM 2319 C C . SER A 1 282 ? 25.031 -17.281 3.477 1 83.25 282 SER A C 1
ATOM 2321 O O . SER A 1 282 ? 24.047 -16.672 3.051 1 83.25 282 SER A O 1
ATOM 2323 N N . LYS A 1 283 ? 25.734 -16.516 4.066 1 68.19 283 LYS A N 1
ATOM 2324 C CA . LYS A 1 283 ? 25.828 -15.062 4.102 1 68.19 283 LYS A CA 1
ATOM 2325 C C . LYS A 1 283 ? 26.094 -14.5 2.709 1 68.19 283 LYS A C 1
ATOM 2327 O O . LYS A 1 283 ? 25.656 -13.383 2.396 1 68.19 283 LYS A O 1
ATOM 2332 N N . TYR A 1 284 ? 26.906 -15.211 1.824 1 55.56 284 TYR A N 1
ATOM 2333 C CA . TYR A 1 284 ? 27.469 -14.57 0.637 1 55.56 284 TYR A CA 1
ATOM 2334 C C . TYR A 1 284 ? 27.047 -15.312 -0.627 1 55.56 284 TYR A C 1
ATOM 2336 O O . TYR A 1 284 ? 27.75 -16.203 -1.098 1 55.56 284 TYR A O 1
ATOM 2344 N N . THR A 1 285 ? 25.688 -15.57 -0.764 1 59.41 285 THR A N 1
ATOM 2345 C CA . THR A 1 285 ? 25.594 -16.188 -2.086 1 59.41 285 THR A CA 1
ATOM 2346 C C . THR A 1 285 ? 25.469 -15.117 -3.168 1 59.41 285 THR A C 1
ATOM 2348 O O . THR A 1 285 ? 24.594 -14.258 -3.092 1 59.41 285 THR A O 1
ATOM 2351 N N . ASN A 1 286 ? 26.484 -14.688 -3.805 1 59.38 286 ASN A N 1
ATOM 2352 C CA . ASN A 1 286 ? 26.562 -13.68 -4.859 1 59.38 286 ASN A CA 1
ATOM 2353 C C . ASN A 1 286 ? 26.047 -14.227 -6.191 1 59.38 286 ASN A C 1
ATOM 2355 O O . ASN A 1 286 ? 26.234 -13.594 -7.234 1 59.38 286 ASN A O 1
ATOM 2359 N N . VAL A 1 287 ? 25.578 -15.469 -6.215 1 67.75 287 VAL A N 1
ATOM 2360 C CA . VAL A 1 287 ? 25.203 -16 -7.52 1 67.75 287 VAL A CA 1
ATOM 2361 C C . VAL A 1 287 ? 23.797 -15.531 -7.883 1 67.75 287 VAL A C 1
ATOM 2363 O O . VAL A 1 287 ? 22.875 -15.641 -7.078 1 67.75 287 VAL A O 1
ATOM 2366 N N . VAL A 1 288 ? 23.797 -14.734 -9.07 1 70.5 288 VAL A N 1
ATOM 2367 C CA . VAL A 1 288 ? 22.5 -14.328 -9.609 1 70.5 288 VAL A CA 1
ATOM 2368 C C . VAL A 1 288 ? 22.047 -15.312 -10.68 1 70.5 288 VAL A C 1
ATOM 2370 O O . VAL A 1 288 ? 22.75 -15.531 -11.672 1 70.5 288 VAL A O 1
ATOM 2373 N N . ASN A 1 289 ? 21.141 -16.172 -10.484 1 77.81 289 ASN A N 1
ATOM 2374 C CA . ASN A 1 289 ? 20.516 -17.094 -11.43 1 77.81 289 ASN A CA 1
ATOM 2375 C C . ASN A 1 289 ? 19.109 -16.656 -11.812 1 77.81 289 ASN A C 1
ATOM 2377 O O . ASN A 1 289 ? 18.203 -16.703 -10.984 1 77.81 289 ASN A O 1
ATOM 2381 N N . THR A 1 290 ? 18.922 -16.125 -13.109 1 79.31 290 THR A N 1
ATOM 2382 C CA . THR A 1 290 ? 17.672 -15.523 -13.562 1 79.31 290 THR A CA 1
ATOM 2383 C C . THR A 1 290 ? 16.797 -16.547 -14.281 1 79.31 290 THR A C 1
ATOM 2385 O O . THR A 1 290 ? 15.812 -16.188 -14.922 1 79.31 290 THR A O 1
ATOM 2388 N N . ARG A 1 291 ? 17.328 -17.812 -14.32 1 81 291 ARG A N 1
ATOM 2389 C CA . ARG A 1 291 ? 16.578 -18.844 -15.008 1 81 291 ARG A CA 1
ATOM 2390 C C . ARG A 1 291 ? 15.25 -19.125 -14.297 1 81 291 ARG A C 1
ATOM 2392 O O . ARG A 1 291 ? 15.188 -19.109 -13.062 1 81 291 ARG A O 1
ATOM 2399 N N . PHE A 1 292 ? 14.32 -19.422 -14.766 1 76.94 292 PHE A N 1
ATOM 2400 C CA . PHE A 1 292 ? 12.938 -19.609 -14.359 1 76.94 292 PHE A CA 1
ATOM 2401 C C . PHE A 1 292 ? 12.477 -18.484 -13.453 1 76.94 292 PHE A C 1
ATOM 2403 O O . PHE A 1 292 ? 13.203 -18.062 -12.547 1 76.94 292 PHE A O 1
ATOM 2410 N N . MET B 1 1 ? 7.297 6.328 -8.562 1 21.23 1 MET B N 1
ATOM 2411 C CA . MET B 1 1 ? 6.348 5.637 -7.699 1 21.23 1 MET B CA 1
ATOM 2412 C C . MET B 1 1 ? 6.777 5.723 -6.238 1 21.23 1 MET B C 1
ATOM 2414 O O . MET B 1 1 ? 5.984 5.453 -5.336 1 21.23 1 MET B O 1
ATOM 2418 N N . ALA B 1 2 ? 8.211 5.879 -6.047 1 27.8 2 ALA B N 1
ATOM 2419 C CA . ALA B 1 2 ? 8.695 6.117 -4.691 1 27.8 2 ALA B CA 1
ATOM 2420 C C . ALA B 1 2 ? 8.117 7.402 -4.113 1 27.8 2 ALA B C 1
ATOM 2422 O O . ALA B 1 2 ? 7.703 7.441 -2.951 1 27.8 2 ALA B O 1
ATOM 2423 N N . PRO B 1 3 ? 8.141 8.422 -4.91 1 28.91 3 PRO B N 1
ATOM 2424 C CA . PRO B 1 3 ? 7.605 9.617 -4.258 1 28.91 3 PRO B CA 1
ATOM 2425 C C . PRO B 1 3 ? 6.105 9.516 -3.986 1 28.91 3 PRO B C 1
ATOM 2427 O O . PRO B 1 3 ? 5.602 10.133 -3.047 1 28.91 3 PRO B O 1
ATOM 2430 N N . TYR B 1 4 ? 5.41 8.891 -4.941 1 29.55 4 TYR B N 1
ATOM 2431 C CA . TYR B 1 4 ? 3.959 8.961 -4.812 1 29.55 4 TYR B CA 1
ATOM 2432 C C . TYR B 1 4 ? 3.471 8.102 -3.654 1 29.55 4 TYR B C 1
ATOM 2434 O O . TYR B 1 4 ? 2.52 8.461 -2.959 1 29.55 4 TYR B O 1
ATOM 2442 N N . LEU B 1 5 ? 3.984 6.898 -3.49 1 30.2 5 LEU B N 1
ATOM 2443 C CA . LEU B 1 5 ? 3.594 6.094 -2.34 1 30.2 5 LEU B CA 1
ATOM 2444 C C . LEU B 1 5 ? 4.027 6.758 -1.037 1 30.2 5 LEU B C 1
ATOM 2446 O O . LEU B 1 5 ? 3.541 6.402 0.039 1 30.2 5 LEU B O 1
ATOM 2450 N N . ALA B 1 6 ? 4.934 7.664 -1.146 1 31.62 6 ALA B N 1
ATOM 2451 C CA . ALA B 1 6 ? 5.402 8.398 0.03 1 31.62 6 ALA B CA 1
ATOM 2452 C C . ALA B 1 6 ? 4.289 9.266 0.612 1 31.62 6 ALA B C 1
ATOM 2454 O O . ALA B 1 6 ? 4.324 9.617 1.794 1 31.62 6 ALA B O 1
ATOM 2455 N N . SER B 1 7 ? 3.422 9.773 -0.194 1 30.78 7 SER B N 1
ATOM 2456 C CA . SER B 1 7 ? 2.439 10.711 0.343 1 30.78 7 SER B CA 1
ATOM 2457 C C . SER B 1 7 ? 1.206 9.977 0.863 1 30.78 7 SER B C 1
ATOM 2459 O O . SER B 1 7 ? 0.244 10.609 1.304 1 30.78 7 SER B O 1
ATOM 2461 N N . THR B 1 8 ? 0.888 8.75 0.471 1 31.08 8 THR B N 1
ATOM 2462 C CA . THR B 1 8 ? -0.162 8.07 1.225 1 31.08 8 THR B CA 1
ATOM 2463 C C . THR B 1 8 ? 0.347 7.648 2.6 1 31.08 8 THR B C 1
ATOM 2465 O O . THR B 1 8 ? 1.545 7.422 2.783 1 31.08 8 THR B O 1
ATOM 2468 N N . PRO B 1 9 ? -0.424 7.789 3.738 1 30.66 9 PRO B N 1
ATOM 2469 C CA . PRO B 1 9 ? 0.107 7.266 5 1 30.66 9 PRO B CA 1
ATOM 2470 C C . PRO B 1 9 ? 0.926 5.992 4.812 1 30.66 9 PRO B C 1
ATOM 2472 O O . PRO B 1 9 ? 1.824 5.707 5.609 1 30.66 9 PRO B O 1
ATOM 2475 N N . MET B 1 10 ? 0.604 5.277 3.83 1 29.89 10 MET B N 1
ATOM 2476 C CA . MET B 1 10 ? 1.334 4.023 3.668 1 29.89 10 MET B CA 1
ATOM 2477 C C . MET B 1 10 ? 2.668 4.258 2.967 1 29.89 10 MET B C 1
ATOM 2479 O O . MET B 1 10 ? 3.596 3.461 3.107 1 29.89 10 MET B O 1
ATOM 2483 N N . GLY 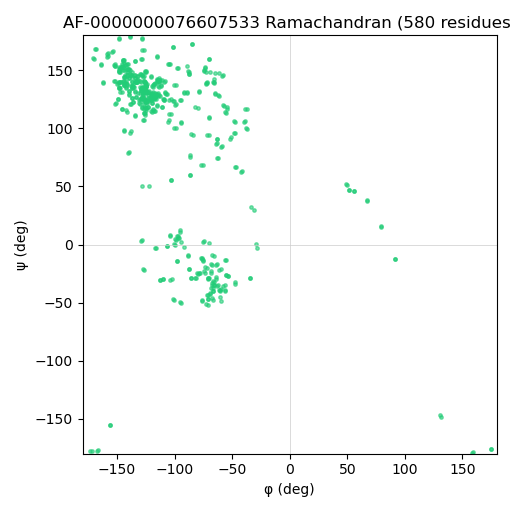B 1 11 ? 2.779 5.262 2.127 1 32.41 11 GLY B N 1
ATOM 2484 C CA . GLY B 1 11 ? 3.963 5.508 1.32 1 32.41 11 GLY B CA 1
ATOM 2485 C C . GLY B 1 11 ? 5.172 5.902 2.143 1 32.41 11 GLY B C 1
ATOM 2486 O O . GLY B 1 11 ? 6.309 5.82 1.669 1 32.41 11 GLY B O 1
ATOM 2487 N N . SER B 1 12 ? 5.004 6.875 3.094 1 31.23 12 SER B N 1
ATOM 2488 C CA . SER B 1 12 ? 6.16 7.438 3.783 1 31.23 12 SER B CA 1
ATOM 2489 C C . SER B 1 12 ? 7.098 6.34 4.273 1 31.23 12 SER B C 1
ATOM 2491 O O . SER B 1 12 ? 8.258 6.605 4.602 1 31.23 12 SER B O 1
ATOM 2493 N N . HIS B 1 13 ? 6.52 5.234 4.613 1 30.66 13 HIS B N 1
ATOM 2494 C CA . HIS B 1 13 ? 7.32 4.316 5.414 1 30.66 13 HIS B CA 1
ATOM 2495 C C . HIS B 1 13 ? 8 3.268 4.543 1 30.66 13 HIS B C 1
ATOM 2497 O O . HIS B 1 13 ? 8.398 2.207 5.031 1 30.66 13 HIS B O 1
ATOM 2503 N N . LEU B 1 14 ? 7.922 3.512 3.291 1 29.25 14 LEU B N 1
ATOM 2504 C CA . LEU B 1 14 ? 8.594 2.449 2.549 1 29.25 14 LEU B CA 1
ATOM 2505 C C . LEU B 1 14 ? 10.102 2.615 2.613 1 29.25 14 LEU B C 1
ATOM 2507 O O . LEU B 1 14 ? 10.656 3.543 2.018 1 29.25 14 LEU B O 1
ATOM 2511 N N . PHE B 1 15 ? 10.695 2.441 3.713 1 28.12 15 PHE B N 1
ATOM 2512 C CA . PHE B 1 15 ? 12.148 2.328 3.725 1 28.12 15 PHE B CA 1
ATOM 2513 C C . PHE B 1 15 ? 12.602 1.103 2.941 1 28.12 15 PHE B C 1
ATOM 2515 O O . PHE B 1 15 ? 12.18 -0.018 3.232 1 28.12 15 PHE B O 1
ATOM 2522 N N . LEU B 1 16 ? 12.766 1.26 1.716 1 27.39 16 LEU B N 1
ATOM 2523 C CA . LEU B 1 16 ? 13.414 0.203 0.946 1 27.39 16 LEU B CA 1
ATOM 2524 C C . LEU B 1 16 ? 14.844 -0.018 1.424 1 27.39 16 LEU B C 1
ATOM 2526 O O . LEU B 1 16 ? 15.688 0.88 1.324 1 27.39 16 LEU B O 1
ATOM 2530 N N . THR B 1 17 ? 15.039 -0.586 2.465 1 29.39 17 THR B N 1
ATOM 2531 C CA . THR B 1 17 ? 16.438 -0.941 2.721 1 29.39 17 THR B CA 1
ATOM 2532 C C . THR B 1 17 ? 16.969 -1.851 1.62 1 29.39 17 THR B C 1
ATOM 2534 O O . THR B 1 17 ? 16.484 -2.971 1.443 1 29.39 17 THR B O 1
ATOM 2537 N N . MET B 1 18 ? 17.406 -1.254 0.569 1 28.09 18 MET B N 1
ATOM 2538 C CA . MET B 1 18 ? 18.203 -2.066 -0.339 1 28.09 18 MET B CA 1
ATOM 2539 C C . MET B 1 18 ? 19.281 -2.842 0.425 1 28.09 18 MET B C 1
ATOM 2541 O O . MET B 1 18 ? 20.078 -2.25 1.151 1 28.09 18 MET B O 1
ATOM 2545 N N . LYS B 1 19 ? 19.031 -4.07 0.542 1 34.94 19 LYS B N 1
ATOM 2546 C CA . LYS B 1 19 ? 20.188 -4.812 1.034 1 34.94 19 LYS B CA 1
ATOM 2547 C C . LYS B 1 19 ? 21.438 -4.512 0.203 1 34.94 19 LYS B C 1
ATOM 2549 O O . LYS B 1 19 ? 21.406 -4.641 -1.023 1 34.94 19 LYS B O 1
ATOM 2554 N N . GLU B 1 20 ? 22.203 -3.533 0.582 1 33.09 20 GLU B N 1
ATOM 2555 C CA . GLU B 1 20 ? 23.531 -3.492 -0.017 1 33.09 20 GLU B CA 1
ATOM 2556 C C . GLU B 1 20 ? 24.094 -4.898 -0.196 1 33.09 20 GLU B C 1
ATOM 2558 O O . GLU B 1 20 ? 24.188 -5.664 0.766 1 33.09 20 GLU B O 1
ATOM 2563 N N . ILE B 1 21 ? 24.016 -5.43 -1.345 1 33.44 21 ILE B N 1
ATOM 2564 C CA . ILE B 1 21 ? 24.859 -6.578 -1.646 1 33.44 21 ILE B CA 1
ATOM 2565 C C . ILE B 1 21 ? 26.297 -6.285 -1.22 1 33.44 21 ILE B C 1
ATOM 2567 O O . ILE B 1 21 ? 26.953 -5.418 -1.799 1 33.44 21 ILE B O 1
ATOM 2571 N N . GLN B 1 22 ? 26.594 -6.148 0.013 1 35.28 22 GLN B N 1
ATOM 2572 C CA . GLN B 1 22 ? 28.016 -6.125 0.302 1 35.28 22 GLN B CA 1
ATOM 2573 C C . GLN B 1 22 ? 28.766 -7.129 -0.564 1 35.28 22 GLN B C 1
ATOM 2575 O O . GLN B 1 22 ? 28.375 -8.289 -0.671 1 35.28 22 GLN B O 1
ATOM 2580 N N . THR B 1 23 ? 29.469 -6.594 -1.519 1 35.59 23 THR B N 1
ATOM 2581 C CA . THR B 1 23 ? 30.484 -7.391 -2.184 1 35.59 23 THR B CA 1
ATOM 2582 C C . THR B 1 23 ? 31.281 -8.219 -1.169 1 35.59 23 THR B C 1
ATOM 2584 O O . THR B 1 23 ? 32.062 -7.672 -0.386 1 35.59 23 THR B O 1
ATOM 2587 N N . ILE B 1 24 ? 30.703 -9.062 -0.497 1 38.75 24 ILE B N 1
ATOM 2588 C CA . ILE B 1 24 ? 31.516 -9.875 0.406 1 38.75 24 ILE B CA 1
ATOM 2589 C C . ILE B 1 24 ? 32.656 -10.547 -0.374 1 38.75 24 ILE B C 1
ATOM 2591 O O . ILE B 1 24 ? 32.406 -11.109 -1.448 1 38.75 24 ILE B O 1
ATOM 2595 N N . GLU B 1 25 ? 33.75 -10.195 -0.017 1 40.25 25 GLU B N 1
ATOM 2596 C CA . GLU B 1 25 ? 35 -10.891 -0.402 1 40.25 25 GLU B CA 1
ATOM 2597 C C . GLU B 1 25 ? 34.781 -12.398 -0.436 1 40.25 25 GLU B C 1
ATOM 2599 O O . GLU B 1 25 ? 34.094 -12.961 0.43 1 40.25 25 GLU B O 1
ATOM 2604 N N . LYS B 1 26 ? 34.906 -13.094 -1.57 1 42.19 26 LYS B N 1
ATOM 2605 C CA . LYS B 1 26 ? 35.094 -14.531 -1.788 1 42.19 26 LYS B CA 1
ATOM 2606 C C . LYS B 1 26 ? 35.875 -15.172 -0.642 1 42.19 26 LYS B C 1
ATOM 2608 O O . LYS B 1 26 ? 37.094 -15.297 -0.708 1 42.19 26 LYS B O 1
ATOM 2613 N N . ASN B 1 27 ? 35.812 -14.703 0.599 1 43.88 27 ASN B N 1
ATOM 2614 C CA . ASN B 1 27 ? 36.656 -15.547 1.429 1 43.88 27 ASN B CA 1
ATOM 2615 C C . ASN B 1 27 ? 36.25 -17.016 1.316 1 43.88 27 ASN B C 1
ATOM 2617 O O . ASN B 1 27 ? 35.062 -17.344 1.311 1 43.88 27 ASN B O 1
ATOM 2621 N N . THR B 1 28 ? 37 -17.828 0.803 1 46 28 THR B N 1
ATOM 2622 C CA . THR B 1 28 ? 37.156 -19.266 0.738 1 46 28 THR B CA 1
ATOM 2623 C C . THR B 1 28 ? 36.625 -19.922 2.006 1 46 28 THR B C 1
ATOM 2625 O O . THR B 1 28 ? 36.906 -21.094 2.273 1 46 28 THR B O 1
ATOM 2628 N N . GLN B 1 29 ? 36.094 -19.125 2.969 1 55.34 29 GLN B N 1
ATOM 2629 C CA . GLN B 1 29 ? 35.719 -19.859 4.172 1 55.34 29 GLN B CA 1
ATOM 2630 C C . GLN B 1 29 ? 34.562 -20.828 3.889 1 55.34 29 GLN B C 1
ATOM 2632 O O . GLN B 1 29 ? 33.75 -20.562 3.008 1 55.34 29 GLN B O 1
ATOM 2637 N N . GLU B 1 30 ? 34.594 -22.047 4.434 1 66.31 30 GLU B N 1
ATOM 2638 C CA . GLU B 1 30 ? 33.688 -23.188 4.363 1 66.31 30 GLU B CA 1
ATOM 2639 C C . GLU B 1 30 ? 32.219 -22.75 4.602 1 66.31 30 GLU B C 1
ATOM 2641 O O . GLU B 1 30 ? 31.922 -22.125 5.617 1 66.31 30 GLU B O 1
ATOM 2646 N N . ASP B 1 31 ? 31.453 -22.516 3.709 1 77.12 31 ASP B N 1
ATOM 2647 C CA . ASP B 1 31 ? 30.016 -22.234 3.832 1 77.12 31 ASP B CA 1
ATOM 2648 C C . ASP B 1 31 ? 29.266 -23.438 4.402 1 77.12 31 ASP B C 1
ATOM 2650 O O . ASP B 1 31 ? 28.938 -24.375 3.668 1 77.12 31 ASP B O 1
ATOM 2654 N N . PRO B 1 32 ? 29.141 -23.484 5.664 1 83.31 32 PRO B N 1
ATOM 2655 C CA . PRO B 1 32 ? 28.484 -24.641 6.277 1 83.31 32 PRO B CA 1
ATOM 2656 C C . PRO B 1 32 ? 27.078 -24.891 5.723 1 83.31 32 PRO B C 1
ATOM 2658 O O . PRO B 1 32 ? 26.531 -25.984 5.875 1 83.31 32 PRO B O 1
ATOM 2661 N N . PHE B 1 33 ? 26.5 -24.062 5.051 1 89.06 33 PHE B N 1
ATOM 2662 C CA . PHE B 1 33 ? 25.125 -24.219 4.613 1 89.06 33 PHE B CA 1
ATOM 2663 C C . PHE B 1 33 ? 25.062 -24.547 3.125 1 89.06 33 PHE B C 1
ATOM 2665 O O . PHE B 1 33 ? 23.984 -24.812 2.586 1 89.06 33 PHE B O 1
ATOM 2672 N N . ASN B 1 34 ? 26.172 -24.625 2.436 1 87.75 34 ASN B N 1
ATOM 2673 C CA . ASN B 1 34 ? 26.266 -25.047 1.04 1 87.75 34 ASN B CA 1
ATOM 2674 C C . ASN B 1 34 ? 25.297 -24.266 0.157 1 87.75 34 ASN B C 1
ATOM 2676 O O . ASN B 1 34 ? 24.516 -24.859 -0.59 1 87.75 34 ASN B O 1
ATOM 2680 N N . ASN B 1 35 ? 25.25 -22.984 0.288 1 88 35 ASN B N 1
ATOM 2681 C CA . ASN B 1 35 ? 24.516 -22.047 -0.555 1 88 35 ASN B CA 1
ATOM 2682 C C . ASN B 1 35 ? 23.031 -22.016 -0.205 1 88 35 ASN B C 1
ATOM 2684 O O . ASN B 1 35 ? 22.219 -21.516 -0.986 1 88 35 ASN B O 1
ATOM 2688 N N . TRP B 1 36 ? 22.734 -22.547 0.931 1 92.75 36 TRP B N 1
ATOM 2689 C CA . TRP B 1 36 ? 21.344 -22.469 1.396 1 92.75 36 TRP B CA 1
ATOM 2690 C C . TRP B 1 36 ? 21.125 -21.203 2.209 1 92.75 36 TRP B C 1
ATOM 2692 O O . TRP B 1 36 ? 21.953 -20.812 3.029 1 92.75 36 TRP B O 1
ATOM 2702 N N . ILE B 1 37 ? 20.078 -20.5 1.875 1 91 37 ILE B N 1
ATOM 2703 C CA . ILE B 1 37 ? 19.641 -19.359 2.67 1 91 37 ILE B CA 1
ATOM 2704 C C . ILE B 1 37 ? 18.219 -19.609 3.184 1 91 37 ILE B C 1
ATOM 2706 O O . ILE B 1 37 ? 17.328 -19.984 2.416 1 91 37 ILE B O 1
ATOM 2710 N N . PHE B 1 38 ? 18.031 -19.438 4.504 1 94.19 38 PHE B N 1
ATOM 2711 C CA . PHE B 1 38 ? 16.734 -19.656 5.141 1 94.19 38 PHE B CA 1
ATOM 2712 C C . PHE B 1 38 ? 16.188 -18.344 5.699 1 94.19 38 PHE B C 1
ATOM 2714 O O . PHE B 1 38 ? 16.938 -17.531 6.23 1 94.19 38 PHE B O 1
ATOM 2721 N N . GLU B 1 39 ? 14.906 -18.172 5.547 1 94.56 39 GLU B N 1
ATOM 2722 C CA . GLU B 1 39 ? 14.25 -17 6.121 1 94.56 39 GLU B CA 1
ATOM 2723 C C . GLU B 1 39 ? 12.898 -17.359 6.719 1 94.56 39 GLU B C 1
ATOM 2725 O O . GLU B 1 39 ? 12.086 -18.031 6.074 1 94.56 39 GLU B O 1
ATOM 2730 N N . VAL B 1 40 ? 12.734 -16.953 7.906 1 95.94 40 VAL B N 1
ATOM 2731 C CA . VAL B 1 40 ? 11.43 -17.047 8.547 1 95.94 40 VAL B CA 1
ATOM 2732 C C . VAL B 1 40 ? 10.859 -15.648 8.766 1 95.94 40 VAL B C 1
ATOM 2734 O O . VAL B 1 40 ? 11.594 -14.727 9.141 1 95.94 40 VAL B O 1
ATOM 2737 N N . TYR B 1 41 ? 9.625 -15.523 8.469 1 96.06 41 TYR B N 1
ATOM 2738 C CA . TYR B 1 41 ? 9.039 -14.203 8.664 1 96.06 41 TYR B CA 1
ATOM 2739 C C . TYR B 1 41 ? 7.605 -14.312 9.18 1 96.06 41 TYR B C 1
ATOM 2741 O O . TYR B 1 41 ? 6.941 -15.336 8.977 1 96.06 41 TYR B O 1
ATOM 2749 N N . ALA B 1 42 ? 7.172 -13.312 9.859 1 97 42 ALA B N 1
ATOM 2750 C CA . ALA B 1 42 ? 5.793 -13.148 10.305 1 97 42 ALA B CA 1
ATOM 2751 C C . ALA B 1 42 ? 5.406 -11.672 10.359 1 97 42 ALA B C 1
ATOM 2753 O O . ALA B 1 42 ? 6.234 -10.82 10.688 1 97 42 ALA B O 1
ATOM 2754 N N . GLY B 1 43 ? 4.219 -11.398 9.945 1 96.81 43 GLY B N 1
ATOM 2755 C CA . GLY B 1 43 ? 3.691 -10.039 9.984 1 96.81 43 GLY B CA 1
ATOM 2756 C C . GLY B 1 43 ? 2.193 -9.992 10.227 1 96.81 43 GLY B C 1
ATOM 2757 O O . GLY B 1 43 ? 1.478 -10.945 9.914 1 96.81 43 GLY B O 1
ATOM 2758 N N . SER B 1 44 ? 1.87 -8.953 10.859 1 96.75 44 SER B N 1
ATOM 2759 C CA . SER B 1 44 ? 0.445 -8.758 11.102 1 96.75 44 SER B CA 1
ATOM 2760 C C . SER B 1 44 ? 0.051 -7.293 10.914 1 96.75 44 SER B C 1
ATOM 2762 O O . SER B 1 44 ? 0.866 -6.395 11.133 1 96.75 44 SER B O 1
ATOM 2764 N N . ASN B 1 45 ? -1.079 -7.02 10.398 1 96.62 45 ASN B N 1
ATOM 2765 C CA . ASN B 1 45 ? -1.739 -5.719 10.344 1 96.62 45 ASN B CA 1
ATOM 2766 C C . ASN B 1 45 ? -3.029 -5.711 11.156 1 96.62 45 ASN B C 1
ATOM 2768 O O . ASN B 1 45 ? -3.766 -6.699 11.172 1 96.62 45 ASN B O 1
ATOM 2772 N N . PHE B 1 46 ? -3.291 -4.633 11.797 1 94.88 46 PHE B N 1
ATOM 2773 C CA . PHE B 1 46 ? -4.5 -4.562 12.609 1 94.88 46 PHE B CA 1
ATOM 2774 C C . PHE B 1 46 ? -5.117 -3.17 12.539 1 94.88 46 PHE B C 1
ATOM 2776 O O . PHE B 1 46 ? -4.406 -2.176 12.383 1 94.88 46 PHE B O 1
ATOM 2783 N N . SER B 1 47 ? -6.367 -3.088 12.578 1 95.06 47 SER B N 1
ATOM 2784 C CA . SER B 1 47 ? -7.168 -1.873 12.695 1 95.06 47 SER B CA 1
ATOM 2785 C C . SER B 1 47 ? -8.391 -2.104 13.578 1 95.06 47 SER B C 1
ATOM 2787 O O . SER B 1 47 ? -9.242 -2.938 13.266 1 95.06 47 SER B O 1
ATOM 2789 N N . PHE B 1 48 ? -8.43 -1.424 14.695 1 93.69 48 PHE B N 1
ATOM 2790 C CA . PHE B 1 48 ? -9.516 -1.566 15.664 1 93.69 48 PHE B CA 1
ATOM 2791 C C . PHE B 1 48 ? -10.211 -0.232 15.898 1 93.69 48 PHE B C 1
ATOM 2793 O O . PHE B 1 48 ? -9.555 0.792 16.094 1 93.69 48 PHE B O 1
ATOM 2800 N N . GLU B 1 49 ? -11.422 -0.3 15.703 1 90.75 49 GLU B N 1
ATOM 2801 C CA . GLU B 1 49 ? -12.289 0.825 16.047 1 90.75 49 GLU B CA 1
ATOM 2802 C C . GLU B 1 49 ? -13.586 0.344 16.688 1 90.75 49 GLU B C 1
ATOM 2804 O O . GLU B 1 49 ? -13.773 -0.854 16.906 1 90.75 49 GLU B O 1
ATOM 2809 N N . SER B 1 50 ? -14.438 1.318 17.047 1 85.94 50 SER B N 1
ATOM 2810 C CA . SER B 1 50 ? -15.625 0.984 17.828 1 85.94 50 SER B CA 1
ATOM 2811 C C . SER B 1 50 ? -16.516 0.006 17.078 1 85.94 50 SER B C 1
ATOM 2813 O O . SER B 1 50 ? -17.047 -0.935 17.656 1 85.94 50 SER B O 1
ATOM 2815 N N . GLN B 1 51 ? -16.688 0.106 15.844 1 85 51 GLN B N 1
ATOM 2816 C CA . GLN B 1 51 ? -17.672 -0.696 15.133 1 85 51 GLN B CA 1
ATOM 2817 C C . GLN B 1 51 ? -17.016 -1.634 14.133 1 85 51 GLN B C 1
ATOM 2819 O O . GLN B 1 51 ? -17.688 -2.412 13.461 1 85 51 GLN B O 1
ATOM 2824 N N . ARG B 1 52 ? -15.773 -1.543 14.016 1 87.81 52 ARG B N 1
ATOM 2825 C CA . ARG B 1 52 ? -15.117 -2.367 13.008 1 87.81 52 ARG B CA 1
ATOM 2826 C C . ARG B 1 52 ? -13.711 -2.762 13.461 1 87.81 52 ARG B C 1
ATOM 2828 O O . ARG B 1 52 ? -12.945 -1.918 13.93 1 87.81 52 ARG B O 1
ATOM 2835 N N . ASP B 1 53 ? -13.391 -4.062 13.258 1 91.88 53 ASP B N 1
ATOM 2836 C CA . ASP B 1 53 ? -12.055 -4.59 13.508 1 91.88 53 ASP B CA 1
ATOM 2837 C C . ASP B 1 53 ? -11.523 -5.355 12.297 1 91.88 53 ASP B C 1
ATOM 2839 O O . ASP B 1 53 ? -12.273 -6.098 11.656 1 91.88 53 ASP B O 1
ATOM 2843 N N . ASN B 1 54 ? -10.398 -5.113 11.984 1 93.88 54 ASN B N 1
ATOM 2844 C CA . ASN B 1 54 ? -9.727 -5.836 10.906 1 93.88 54 ASN B CA 1
ATOM 2845 C C . ASN B 1 54 ? -8.359 -6.348 11.352 1 93.88 54 ASN B C 1
ATOM 2847 O O . ASN B 1 54 ? -7.555 -5.594 11.898 1 93.88 54 ASN B O 1
ATOM 2851 N N . PHE B 1 55 ? -8.195 -7.613 11.195 1 95.94 55 PHE B N 1
ATOM 2852 C CA . PHE B 1 55 ? -6.918 -8.234 11.531 1 95.94 55 PHE B CA 1
ATOM 2853 C C . PHE B 1 55 ? -6.441 -9.141 10.398 1 95.94 55 PHE B C 1
ATOM 2855 O O . PHE B 1 55 ? -7.207 -9.953 9.883 1 95.94 55 PHE B O 1
ATOM 2862 N N . THR B 1 56 ? -5.203 -8.992 9.984 1 96.5 56 THR B N 1
ATOM 2863 C CA . THR B 1 56 ? -4.582 -9.891 9.016 1 96.5 56 THR B CA 1
ATOM 2864 C C . THR B 1 56 ? -3.201 -10.328 9.492 1 96.5 56 THR B C 1
ATOM 2866 O O . THR B 1 56 ? -2.471 -9.547 10.102 1 96.5 56 THR B O 1
ATOM 2869 N N . ALA B 1 57 ? -2.934 -11.531 9.234 1 97.19 57 ALA B N 1
ATOM 2870 C CA . ALA B 1 57 ? -1.631 -12.086 9.586 1 97.19 57 ALA B CA 1
ATOM 2871 C C . ALA B 1 57 ? -1.048 -12.898 8.438 1 97.19 57 ALA B C 1
ATOM 2873 O O . ALA B 1 57 ? -1.785 -13.555 7.699 1 97.19 57 ALA B O 1
ATOM 2874 N N . ARG B 1 58 ? 0.203 -12.852 8.32 1 97.56 58 ARG B N 1
ATOM 2875 C CA . ARG B 1 58 ? 0.945 -13.641 7.34 1 97.56 58 ARG B CA 1
ATOM 2876 C C . ARG B 1 58 ? 2.229 -14.195 7.941 1 97.56 58 ARG B C 1
ATOM 2878 O O . ARG B 1 58 ? 2.938 -13.5 8.672 1 97.56 58 ARG B O 1
ATOM 2885 N N . TYR B 1 59 ? 2.457 -15.344 7.762 1 96.94 59 TYR B N 1
ATOM 2886 C CA . TYR B 1 59 ? 3.711 -15.961 8.188 1 96.94 59 TYR B CA 1
ATOM 2887 C C . TYR B 1 59 ? 4.16 -17.031 7.195 1 96.94 59 TYR B C 1
ATOM 2889 O O . TYR B 1 59 ? 3.344 -17.578 6.457 1 96.94 59 TYR B O 1
ATOM 2897 N N . GLY B 1 60 ? 5.449 -17.281 7.098 1 97.31 60 GLY B N 1
ATOM 2898 C CA . GLY B 1 60 ? 5.98 -18.203 6.102 1 97.31 60 GLY B CA 1
ATOM 2899 C C . GLY B 1 60 ? 7.465 -18.469 6.27 1 97.31 60 GLY B C 1
ATOM 2900 O O . GLY B 1 60 ? 8.062 -18.047 7.262 1 97.31 60 GLY B O 1
ATOM 2901 N N . PHE B 1 61 ? 7.91 -19.266 5.312 1 96 61 PHE B N 1
ATOM 2902 C CA . PHE B 1 61 ? 9.289 -19.75 5.32 1 96 61 PHE B CA 1
ATOM 2903 C C . PHE B 1 61 ? 9.852 -19.781 3.904 1 96 61 PHE B C 1
ATOM 2905 O O . PHE 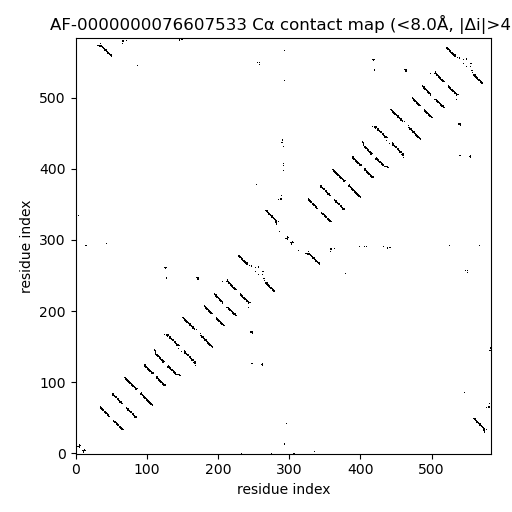B 1 61 ? 9.133 -20.094 2.949 1 96 61 PHE B O 1
ATOM 2912 N N . TYR B 1 62 ? 11.133 -19.312 3.824 1 93.94 62 TYR B N 1
ATOM 2913 C CA . TYR B 1 62 ? 11.867 -19.453 2.572 1 93.94 62 TYR B CA 1
ATOM 2914 C C . TYR B 1 62 ? 13.117 -20.312 2.762 1 93.94 62 TYR B C 1
ATOM 2916 O O . TYR B 1 62 ? 13.867 -20.109 3.723 1 93.94 62 TYR B O 1
ATOM 2924 N N . ALA B 1 63 ? 13.297 -21.25 1.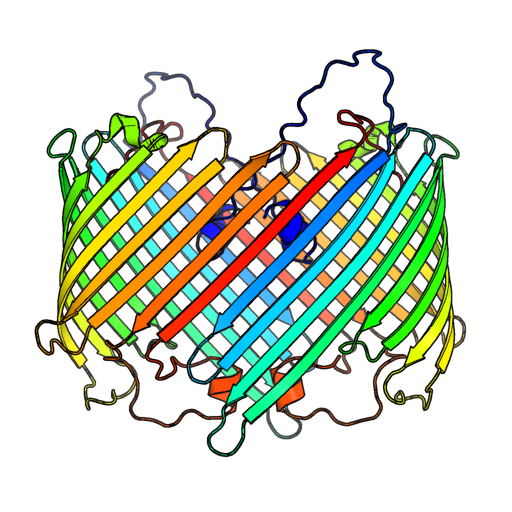915 1 95.5 63 ALA B N 1
ATOM 2925 C CA . ALA B 1 63 ? 14.555 -21.969 1.744 1 95.5 63 ALA B CA 1
ATOM 2926 C C . ALA B 1 63 ? 15.016 -21.938 0.291 1 95.5 63 ALA B C 1
ATOM 2928 O O . ALA B 1 63 ? 14.359 -22.484 -0.592 1 95.5 63 ALA B O 1
ATOM 2929 N N . ASN B 1 64 ? 16.172 -21.297 0.103 1 93.06 64 ASN B N 1
ATOM 2930 C CA . ASN B 1 64 ? 16.656 -21.109 -1.263 1 93.06 64 ASN B CA 1
ATOM 2931 C C . ASN B 1 64 ? 18.094 -21.578 -1.423 1 93.06 64 ASN B C 1
ATOM 2933 O O . ASN B 1 64 ? 18.938 -21.328 -0.553 1 93.06 64 ASN B O 1
ATOM 2937 N N . LYS B 1 65 ? 18.328 -22.266 -2.441 1 93.5 65 LYS B N 1
ATOM 2938 C CA . LYS B 1 65 ? 19.672 -22.609 -2.891 1 93.5 65 LYS B CA 1
ATOM 2939 C C . LYS B 1 65 ? 19.891 -22.188 -4.34 1 93.5 65 LYS B C 1
ATOM 2941 O O . LYS B 1 65 ? 19.125 -22.562 -5.227 1 93.5 65 LYS B O 1
ATOM 2946 N N . THR B 1 66 ? 20.891 -21.406 -4.531 1 89.25 66 THR B N 1
ATOM 2947 C CA . THR B 1 66 ? 21.141 -20.922 -5.883 1 89.25 66 THR B CA 1
ATOM 2948 C C . THR B 1 66 ? 22.609 -21.125 -6.266 1 89.25 66 THR B C 1
ATOM 2950 O O . THR B 1 66 ? 23.5 -20.625 -5.578 1 89.25 66 THR B O 1
ATOM 2953 N N . THR B 1 67 ? 22.766 -21.844 -7.301 1 89.06 67 THR B N 1
ATOM 2954 C CA . THR B 1 67 ? 24.047 -22 -7.969 1 89.06 67 THR B CA 1
ATOM 2955 C C . THR B 1 67 ? 23.922 -21.703 -9.461 1 89.06 67 THR B C 1
ATOM 2957 O O . THR B 1 67 ? 22.844 -21.375 -9.945 1 89.06 67 THR B O 1
ATOM 2960 N N . GLU B 1 68 ? 24.969 -21.734 -10.188 1 85.12 68 GLU B N 1
ATOM 2961 C CA . GLU B 1 68 ? 24.922 -21.5 -11.625 1 85.12 68 GLU B CA 1
ATOM 2962 C C . GLU B 1 68 ? 24.125 -22.578 -12.344 1 85.12 68 GLU B C 1
ATOM 2964 O O . GLU B 1 68 ? 23.422 -22.312 -13.32 1 85.12 68 GLU B O 1
ATOM 2969 N N . ASP B 1 69 ? 24.109 -23.797 -11.758 1 90.38 69 ASP B N 1
ATOM 2970 C CA . ASP B 1 69 ? 23.547 -24.938 -12.461 1 90.38 69 ASP B CA 1
ATOM 2971 C C . ASP B 1 69 ? 22.156 -25.297 -11.906 1 90.38 69 ASP B C 1
ATOM 2973 O O . ASP B 1 69 ? 21.328 -25.875 -12.609 1 90.38 69 ASP B O 1
ATOM 2977 N N . ILE B 1 70 ? 22.047 -25 -10.633 1 93.5 70 ILE B N 1
ATOM 2978 C CA . ILE B 1 70 ? 20.812 -25.453 -10.008 1 93.5 70 ILE B CA 1
ATOM 2979 C C . ILE B 1 70 ? 20.203 -24.344 -9.164 1 93.5 70 ILE B C 1
ATOM 2981 O O . ILE B 1 70 ? 20.922 -23.609 -8.484 1 93.5 70 ILE B O 1
ATOM 2985 N N . LYS B 1 71 ? 18.938 -24.25 -9.234 1 94.88 71 LYS B N 1
ATOM 2986 C CA . LYS B 1 71 ? 18.156 -23.344 -8.398 1 94.88 71 LYS B CA 1
ATOM 2987 C C . LYS B 1 71 ? 17.016 -24.078 -7.711 1 94.88 71 LYS B C 1
ATOM 2989 O O . LYS B 1 71 ? 16.156 -24.672 -8.375 1 94.88 71 LYS B O 1
ATOM 2994 N N . LEU B 1 72 ? 17.016 -24.125 -6.375 1 95.88 72 LEU B N 1
ATOM 2995 C CA . LEU B 1 72 ? 15.977 -24.75 -5.578 1 95.88 72 LEU B CA 1
ATOM 2996 C C . LEU B 1 72 ? 15.289 -23.734 -4.676 1 95.88 72 LEU B C 1
ATOM 2998 O O . LEU B 1 72 ? 15.945 -22.8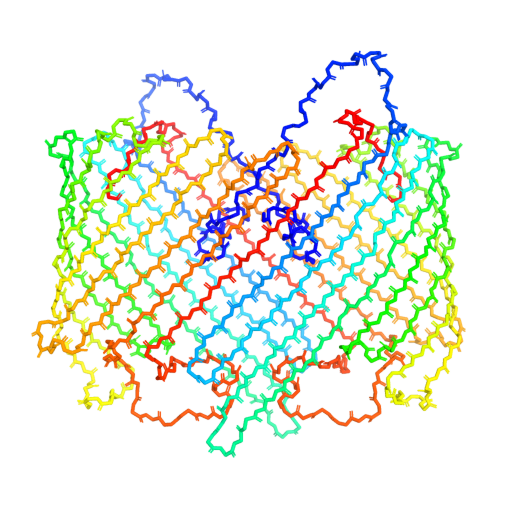59 -4.105 1 95.88 72 LEU B O 1
ATOM 3002 N N . GLN B 1 73 ? 14.023 -23.812 -4.578 1 96.62 73 GLN B N 1
ATOM 3003 C CA . GLN B 1 73 ? 13.289 -22.938 -3.668 1 96.62 73 GLN B CA 1
ATOM 3004 C C . GLN B 1 73 ? 12.133 -23.688 -3.014 1 96.62 73 GLN B C 1
ATOM 3006 O O . GLN B 1 73 ? 11.406 -24.438 -3.682 1 96.62 73 GLN B O 1
ATOM 3011 N N . PHE B 1 74 ? 11.977 -23.516 -1.753 1 97.62 74 PHE B N 1
ATOM 3012 C CA . PHE B 1 74 ? 10.828 -23.969 -0.969 1 97.62 74 PHE B CA 1
ATOM 3013 C C . PHE B 1 74 ? 10.203 -22.797 -0.215 1 97.62 74 PHE B C 1
ATOM 3015 O O . PHE B 1 74 ? 10.859 -22.156 0.597 1 97.62 74 PHE B O 1
ATOM 3022 N N . ARG B 1 75 ? 8.883 -22.594 -0.469 1 97.62 75 ARG B N 1
ATOM 3023 C CA . ARG B 1 75 ? 8.25 -21.406 0.113 1 97.62 75 ARG B CA 1
ATOM 3024 C C . ARG B 1 75 ? 6.848 -21.734 0.605 1 97.62 75 ARG B C 1
ATOM 3026 O O . ARG B 1 75 ? 5.863 -21.453 -0.082 1 97.62 75 ARG B O 1
ATOM 3033 N N . PRO B 1 76 ? 6.699 -22.344 1.744 1 98 76 PRO B N 1
ATOM 3034 C CA . PRO B 1 76 ? 5.371 -22.375 2.363 1 98 76 PRO B CA 1
ATOM 3035 C C . PRO B 1 76 ? 4.961 -21.016 2.922 1 98 76 PRO B C 1
ATOM 3037 O O . PRO B 1 76 ? 5.797 -20.266 3.447 1 98 76 PRO B O 1
ATOM 3040 N N . TYR B 1 77 ? 3.701 -20.641 2.748 1 97 77 TYR B N 1
ATOM 3041 C CA . TYR B 1 77 ? 3.209 -19.375 3.295 1 97 77 TYR B CA 1
ATOM 3042 C C . TYR B 1 77 ? 1.791 -19.531 3.83 1 97 77 TYR B C 1
ATOM 3044 O O . TYR B 1 77 ? 1.01 -20.328 3.314 1 97 77 TYR B O 1
ATOM 3052 N N . PHE B 1 78 ? 1.489 -18.781 4.828 1 98.19 78 PHE B N 1
ATOM 3053 C CA . PHE B 1 78 ? 0.207 -18.828 5.523 1 98.19 78 PHE B CA 1
ATOM 3054 C C . PHE B 1 78 ? -0.345 -17.422 5.73 1 98.19 78 PHE B C 1
ATOM 3056 O O . PHE B 1 78 ? 0.362 -16.547 6.215 1 98.19 78 PHE B O 1
ATOM 3063 N N . ASN B 1 79 ? -1.544 -17.219 5.312 1 97.44 79 ASN B N 1
ATOM 3064 C CA . ASN B 1 79 ? -2.238 -15.953 5.48 1 97.44 79 ASN B CA 1
ATOM 3065 C C . ASN B 1 79 ? -3.576 -16.141 6.191 1 97.44 79 ASN B C 1
ATOM 3067 O O . ASN B 1 79 ? -4.316 -17.078 5.898 1 97.44 79 ASN B O 1
ATOM 3071 N N . TYR B 1 80 ? -3.807 -15.266 7.086 1 97.06 80 TYR B N 1
ATOM 3072 C CA . TYR B 1 80 ? -5.051 -15.281 7.844 1 97.06 80 TYR B CA 1
ATOM 3073 C C . TYR B 1 80 ? -5.664 -13.891 7.918 1 97.06 80 TYR B C 1
ATOM 3075 O O . TYR B 1 80 ? -4.949 -12.898 8.039 1 97.06 80 TYR B O 1
ATOM 3083 N N . GLY B 1 81 ? -6.961 -13.867 7.789 1 95.38 81 GLY B N 1
ATOM 3084 C CA . GLY B 1 81 ? -7.688 -12.609 7.926 1 95.38 81 GLY B CA 1
ATOM 3085 C C . GLY B 1 81 ? -8.961 -12.75 8.734 1 95.38 81 GLY B C 1
ATOM 3086 O O . GLY B 1 81 ? -9.672 -13.75 8.625 1 95.38 81 GLY B O 1
ATOM 3087 N N . LYS B 1 82 ? -9.211 -11.75 9.547 1 95.19 82 LYS B N 1
ATOM 3088 C CA . LYS B 1 82 ? -10.438 -11.672 10.336 1 95.19 82 LYS B CA 1
ATOM 3089 C C . LYS B 1 82 ? -11.023 -10.258 10.305 1 95.19 82 LYS B C 1
ATOM 3091 O O . LYS B 1 82 ? -10.312 -9.289 10.57 1 95.19 82 LYS B O 1
ATOM 3096 N N . LEU B 1 83 ? -12.227 -10.141 9.875 1 91.31 83 LEU B N 1
ATOM 3097 C CA . LEU B 1 83 ? -12.961 -8.883 9.844 1 91.31 83 LEU B CA 1
ATOM 3098 C C . LEU B 1 83 ? -14.219 -8.961 10.703 1 91.31 83 LEU B C 1
ATOM 3100 O O . LEU B 1 83 ? -14.992 -9.914 10.594 1 91.31 83 LEU B O 1
ATOM 3104 N N . ARG B 1 84 ? -14.359 -8.031 11.625 1 90.69 84 ARG B N 1
ATOM 3105 C CA . ARG B 1 84 ? -15.539 -7.938 12.477 1 90.69 84 ARG B CA 1
ATOM 3106 C C . ARG B 1 84 ? -16.234 -6.586 12.305 1 90.69 84 ARG B C 1
ATOM 3108 O O . ARG B 1 84 ? -15.57 -5.543 12.305 1 90.69 84 ARG B O 1
ATOM 3115 N N . PHE B 1 85 ? -17.453 -6.574 12.086 1 83.88 85 PHE B N 1
ATOM 3116 C CA . PHE B 1 85 ? -18.172 -5.312 12.07 1 83.88 85 PHE B CA 1
ATOM 3117 C C . PHE B 1 85 ? -19.5 -5.449 12.805 1 83.88 85 PHE B C 1
ATOM 3119 O O . PHE B 1 85 ? -20.156 -6.492 12.742 1 83.88 85 PHE B O 1
ATOM 3126 N N . GLU B 1 86 ? -19.719 -4.414 13.555 1 83.75 86 GLU B N 1
ATOM 3127 C CA . GLU B 1 86 ? -20.938 -4.348 14.359 1 83.75 86 GLU B CA 1
ATOM 3128 C C . GLU B 1 86 ? -22 -3.477 13.688 1 83.75 86 GLU B C 1
ATOM 3130 O O . GLU B 1 86 ? -21.719 -2.346 13.281 1 83.75 86 GLU B O 1
ATOM 3135 N N . THR B 1 87 ? -23.078 -4.082 13.43 1 74.75 87 THR B N 1
ATOM 3136 C CA . THR B 1 87 ? -24.234 -3.336 12.953 1 74.75 87 THR B CA 1
ATOM 3137 C C . THR B 1 87 ? -25.234 -3.117 14.078 1 74.75 87 THR B C 1
ATOM 3139 O O . THR B 1 87 ? -25.016 -3.547 15.211 1 74.75 87 THR B O 1
ATOM 3142 N N . ASP B 1 88 ? -26.297 -2.236 13.828 1 74 88 ASP B N 1
ATOM 3143 C CA . ASP B 1 88 ? -27.328 -1.977 14.828 1 74 88 ASP B CA 1
ATOM 3144 C C . ASP B 1 88 ? -27.953 -3.277 15.32 1 74 88 ASP B C 1
ATOM 3146 O O . ASP B 1 88 ? -28.328 -3.391 16.484 1 74 88 ASP B O 1
ATOM 3150 N N . ASN B 1 89 ? -27.953 -4.254 14.539 1 75.06 89 ASN B N 1
ATOM 3151 C CA . ASN B 1 89 ? -28.75 -5.434 14.875 1 75.06 89 ASN B CA 1
ATOM 3152 C C . ASN B 1 89 ? -27.859 -6.641 15.172 1 75.06 89 ASN B C 1
ATOM 3154 O O . ASN B 1 89 ? -28.234 -7.523 15.938 1 75.06 89 ASN B O 1
ATOM 3158 N N . GLU B 1 90 ? -26.672 -6.617 14.469 1 81.75 90 GLU B N 1
ATOM 3159 C CA . GLU B 1 90 ? -25.906 -7.844 14.633 1 81.75 90 GLU B CA 1
ATOM 3160 C C . GLU B 1 90 ? -24.406 -7.578 14.461 1 81.75 90 GLU B C 1
ATOM 3162 O O . GLU B 1 90 ? -24.016 -6.543 13.914 1 81.75 90 GLU B O 1
ATOM 3167 N N . THR B 1 91 ? -23.656 -8.516 15.141 1 86.44 91 THR B N 1
ATOM 3168 C CA . THR B 1 91 ? -22.219 -8.539 14.922 1 86.44 91 THR B CA 1
ATOM 3169 C C . THR B 1 91 ? -21.844 -9.555 13.852 1 86.44 91 THR B C 1
ATOM 3171 O O . THR B 1 91 ? -22.234 -10.727 13.93 1 86.44 91 THR B O 1
ATOM 3174 N N . ILE B 1 92 ? -21.203 -9.203 12.883 1 84.38 92 ILE B N 1
ATOM 3175 C CA . ILE B 1 92 ? -20.797 -10.078 11.789 1 84.38 92 ILE B CA 1
ATOM 3176 C C . ILE B 1 92 ? -19.281 -10.289 11.836 1 84.38 92 ILE B C 1
ATOM 3178 O O . ILE B 1 92 ? -18.516 -9.328 11.906 1 84.38 92 ILE B O 1
ATOM 3182 N N . ILE B 1 93 ? -18.922 -11.562 11.875 1 90.31 93 ILE B N 1
ATOM 3183 C CA . ILE B 1 93 ? -17.5 -11.922 11.867 1 90.31 93 ILE B CA 1
ATOM 3184 C C . ILE B 1 93 ? -17.172 -12.727 10.617 1 90.31 93 ILE B C 1
ATOM 3186 O O . ILE B 1 93 ? -17.875 -13.695 10.297 1 90.31 93 ILE B O 1
ATOM 3190 N N . ARG B 1 94 ? -16.203 -12.359 9.859 1 88 94 ARG B N 1
ATOM 3191 C CA . ARG B 1 94 ? -15.742 -13.062 8.664 1 88 94 ARG B CA 1
ATOM 3192 C C . ARG B 1 94 ? -14.281 -13.477 8.789 1 88 94 ARG B C 1
ATOM 3194 O O . ARG B 1 94 ? -13.414 -12.641 9.07 1 88 94 ARG B O 1
ATOM 3201 N N . LYS B 1 95 ? -14.109 -14.719 8.586 1 93.19 95 LYS B N 1
ATOM 3202 C CA . LYS B 1 95 ? -12.75 -15.258 8.617 1 93.19 95 LYS B CA 1
ATOM 3203 C C . LYS B 1 95 ? -12.32 -15.758 7.242 1 93.19 95 LYS B C 1
ATOM 3205 O O . LYS B 1 95 ? -13.133 -16.297 6.488 1 93.19 95 LYS B O 1
ATOM 3210 N N . SER B 1 96 ? -11.141 -15.547 6.867 1 93.5 96 SER B N 1
ATOM 3211 C CA . SER B 1 96 ? -10.586 -16.016 5.602 1 93.5 96 SER B CA 1
ATOM 3212 C C . SER B 1 96 ? -9.148 -16.484 5.766 1 93.5 96 SER B C 1
ATOM 3214 O O . SER B 1 96 ? -8.438 -16.016 6.66 1 93.5 96 SER B O 1
ATOM 3216 N N . HIS B 1 97 ? -8.789 -17.391 4.953 1 95.5 97 HIS B N 1
ATOM 3217 C CA . HIS B 1 97 ? -7.402 -17.844 4.961 1 95.5 97 HIS B CA 1
ATOM 3218 C C . HIS B 1 97 ? -6.895 -18.094 3.547 1 95.5 97 HIS B C 1
ATOM 3220 O O . HIS B 1 97 ? -7.691 -18.328 2.631 1 95.5 97 HIS B O 1
ATOM 3226 N N . ARG B 1 98 ? -5.672 -18.031 3.295 1 96.94 98 ARG B N 1
ATOM 3227 C CA . ARG B 1 98 ? -4.945 -18.406 2.084 1 96.94 98 ARG B CA 1
ATOM 3228 C C . ARG B 1 98 ? -3.582 -19 2.424 1 96.94 98 ARG B C 1
ATOM 3230 O O . ARG B 1 98 ? -2.625 -18.266 2.674 1 96.94 98 ARG B O 1
ATOM 3237 N N . ASN B 1 99 ? -3.549 -20.25 2.42 1 97.94 99 ASN B N 1
ATOM 3238 C CA . ASN B 1 99 ? -2.309 -20.969 2.674 1 97.94 99 ASN B CA 1
ATOM 3239 C C . ASN B 1 99 ? -1.779 -21.641 1.408 1 97.94 99 ASN B C 1
ATOM 3241 O O . ASN B 1 99 ? -2.557 -22.156 0.603 1 97.94 99 ASN B O 1
ATOM 3245 N N . GLY B 1 100 ? -0.533 -21.609 1.22 1 97.94 100 GLY B N 1
ATOM 3246 C CA . GLY B 1 100 ? 0.007 -22.172 -0.002 1 97.94 100 GLY B CA 1
ATOM 3247 C C . GLY B 1 100 ? 1.44 -22.656 0.146 1 97.94 100 GLY B C 1
ATOM 3248 O O . GLY B 1 100 ? 2.053 -22.484 1.2 1 97.94 100 GLY B O 1
ATOM 3249 N N . PHE B 1 101 ? 1.863 -23.406 -0.815 1 97.88 101 PHE B N 1
ATOM 3250 C CA . PHE B 1 101 ? 3.238 -23.859 -0.961 1 97.88 101 PHE B CA 1
ATOM 3251 C C . PHE B 1 101 ? 3.719 -23.688 -2.398 1 97.88 101 PHE B C 1
ATOM 3253 O O . PHE B 1 101 ? 2.984 -23.984 -3.342 1 97.88 101 PHE B O 1
ATOM 3260 N N . GLU B 1 102 ? 4.859 -23.141 -2.559 1 97.38 102 GLU B N 1
ATOM 3261 C CA . GLU B 1 102 ? 5.523 -23.016 -3.854 1 97.38 102 GLU B CA 1
ATOM 3262 C C . GLU B 1 102 ? 6.941 -23.594 -3.803 1 97.38 102 GLU B C 1
ATOM 3264 O O . GLU B 1 102 ? 7.773 -23.125 -3.023 1 97.38 102 GLU B O 1
ATOM 3269 N N . GLY B 1 103 ? 7.172 -24.562 -4.586 1 97.25 103 GLY B N 1
ATOM 3270 C CA . GLY B 1 103 ? 8.5 -25.141 -4.727 1 97.25 103 GLY B CA 1
ATOM 3271 C C . GLY B 1 103 ? 8.914 -25.328 -6.172 1 97.25 103 GLY B C 1
ATOM 3272 O O . GLY B 1 103 ? 8.078 -25.625 -7.027 1 97.25 103 GLY B O 1
ATOM 3273 N N . PHE B 1 104 ? 10.211 -25.141 -6.383 1 96.75 104 PHE B N 1
ATOM 3274 C CA . PHE B 1 104 ? 10.648 -25.484 -7.73 1 96.75 104 PHE B CA 1
ATOM 3275 C C . PHE B 1 104 ? 12.109 -25.922 -7.73 1 96.75 104 PHE B C 1
ATOM 3277 O O . PHE B 1 104 ? 12.859 -25.609 -6.801 1 96.75 104 PHE B O 1
ATOM 3284 N N . ALA B 1 105 ? 12.43 -26.719 -8.695 1 97.62 105 ALA B N 1
ATOM 3285 C CA . ALA B 1 105 ? 13.781 -27.125 -9.047 1 97.62 105 ALA B CA 1
ATOM 3286 C C . ALA B 1 105 ? 14.086 -26.828 -10.508 1 97.62 105 ALA B C 1
ATOM 3288 O O . ALA B 1 105 ? 13.43 -27.359 -11.406 1 97.62 105 ALA B O 1
ATOM 3289 N N . ILE B 1 106 ? 15.055 -25.984 -10.695 1 97.12 106 ILE B N 1
ATOM 3290 C CA . ILE B 1 106 ? 15.398 -25.578 -12.055 1 97.12 106 ILE B CA 1
ATOM 3291 C C . ILE B 1 106 ? 16.844 -25.969 -12.352 1 97.12 106 ILE B C 1
ATOM 3293 O O . ILE B 1 106 ? 17.734 -25.766 -11.523 1 97.12 106 ILE B O 1
ATOM 3297 N N . LYS B 1 107 ? 17.031 -26.484 -13.492 1 96.88 107 LYS B N 1
ATOM 3298 C CA . LYS B 1 107 ? 18.359 -26.906 -13.938 1 96.88 107 LYS B CA 1
ATOM 3299 C C . LYS B 1 107 ? 18.734 -26.25 -15.266 1 96.88 107 LYS B C 1
ATOM 3301 O O . LYS B 1 107 ? 17.906 -26.172 -16.172 1 96.88 107 LYS B O 1
ATOM 3306 N N . SER B 1 108 ? 19.938 -25.828 -15.305 1 94.5 108 SER B N 1
ATOM 3307 C CA . SER B 1 108 ? 20.453 -25.25 -16.547 1 94.5 108 SER B CA 1
ATOM 3308 C C . SER B 1 108 ? 20.828 -26.328 -17.547 1 94.5 108 SER B C 1
ATOM 3310 O O . SER B 1 108 ? 21.484 -27.312 -17.188 1 94.5 108 SER B O 1
ATOM 3312 N N . ILE B 1 109 ? 20.359 -26.141 -18.75 1 95.75 109 ILE B N 1
ATOM 3313 C CA . ILE B 1 109 ? 20.766 -27.047 -19.828 1 95.75 109 ILE B CA 1
ATOM 3314 C C . ILE B 1 109 ? 21.953 -26.453 -20.594 1 95.75 109 ILE B C 1
ATOM 3316 O O . ILE B 1 109 ? 22.969 -27.125 -20.781 1 95.75 109 ILE B O 1
ATOM 3320 N N . ASN B 1 110 ? 21.859 -25.188 -21.016 1 93.62 110 ASN B N 1
ATOM 3321 C CA . ASN B 1 110 ? 22.922 -24.406 -21.641 1 93.62 110 ASN B CA 1
ATOM 3322 C C . ASN B 1 110 ? 22.688 -22.906 -21.453 1 93.62 110 ASN B C 1
ATOM 3324 O O . ASN B 1 110 ? 22.031 -22.5 -20.484 1 93.62 110 ASN B O 1
ATOM 3328 N N . ASP B 1 111 ? 23.219 -22.094 -22.312 1 92.88 111 ASP B N 1
ATOM 3329 C CA . ASP B 1 111 ? 23.172 -20.641 -22.109 1 92.88 111 ASP B CA 1
ATOM 3330 C C . ASP B 1 111 ? 21.781 -20.094 -22.438 1 92.88 111 ASP B C 1
ATOM 3332 O O . ASP B 1 111 ? 21.469 -18.953 -22.078 1 92.88 111 ASP B O 1
ATOM 3336 N N . HIS B 1 112 ? 20.922 -20.844 -23.047 1 95.56 112 HIS B N 1
ATOM 3337 C CA . HIS B 1 112 ? 19.641 -20.312 -23.5 1 95.56 112 HIS B CA 1
ATOM 3338 C C . HIS B 1 112 ? 18.469 -21.156 -22.984 1 95.56 112 HIS B C 1
ATOM 3340 O O . HIS B 1 112 ? 17.328 -20.719 -23 1 95.56 112 HIS B O 1
ATOM 3346 N N . TRP B 1 113 ? 18.844 -22.453 -22.641 1 96.5 113 TRP B N 1
ATOM 3347 C CA . TRP B 1 113 ? 17.766 -23.375 -22.281 1 96.5 113 TRP B CA 1
ATOM 3348 C C . TRP B 1 113 ? 17.859 -23.766 -20.812 1 96.5 113 TRP B C 1
ATOM 3350 O O . TRP B 1 113 ? 18.969 -24 -20.297 1 96.5 113 TRP B O 1
ATOM 3360 N N . SER B 1 114 ? 16.734 -23.891 -20.234 1 96.75 114 SER B N 1
ATOM 3361 C CA . SER B 1 114 ? 16.641 -24.438 -18.891 1 96.75 114 SER B CA 1
ATOM 3362 C C . SER B 1 114 ? 15.359 -25.25 -18.703 1 96.75 114 SER B C 1
ATOM 3364 O O . SER B 1 114 ? 14.422 -25.125 -19.5 1 96.75 114 SER B O 1
ATOM 3366 N N . MET B 1 115 ? 15.391 -26.172 -17.766 1 97.38 115 MET B N 1
ATOM 3367 C CA . MET B 1 115 ? 14.203 -26.969 -17.438 1 97.38 115 MET B CA 1
ATOM 3368 C C . MET B 1 115 ? 13.883 -26.859 -15.945 1 97.38 115 MET B C 1
ATOM 3370 O O . MET B 1 115 ? 14.781 -26.641 -15.125 1 97.38 115 MET B O 1
ATOM 3374 N N . GLY B 1 116 ? 12.609 -26.969 -15.719 1 97.38 116 GLY B N 1
ATOM 3375 C CA . GLY B 1 116 ? 12.195 -26.812 -14.328 1 97.38 116 GLY B CA 1
ATOM 3376 C C . GLY B 1 116 ? 11.039 -27.719 -13.953 1 97.38 116 GLY B C 1
ATOM 3377 O O . GLY B 1 116 ? 10.289 -28.172 -14.82 1 97.38 116 GLY B O 1
ATOM 3378 N N . LEU B 1 117 ? 11.047 -28.062 -12.711 1 97.94 117 LEU B N 1
ATOM 3379 C CA . LEU B 1 117 ? 9.914 -28.734 -12.078 1 97.94 117 LEU B CA 1
ATOM 3380 C C . LEU B 1 117 ? 9.328 -27.891 -10.961 1 97.94 117 LEU B C 1
ATOM 3382 O O . LEU B 1 117 ? 10.047 -27.469 -10.055 1 97.94 117 LEU B O 1
ATOM 3386 N N . PHE B 1 118 ? 8.062 -27.656 -11.078 1 97.81 118 PHE B N 1
ATOM 3387 C CA . PHE B 1 118 ? 7.387 -26.781 -10.125 1 97.81 118 PHE B CA 1
ATOM 3388 C C . PHE B 1 118 ? 6.309 -27.547 -9.367 1 97.81 118 PHE B C 1
ATOM 3390 O O . PHE B 1 118 ? 5.594 -28.359 -9.953 1 97.81 118 PHE B O 1
ATOM 3397 N N . LEU B 1 119 ? 6.25 -27.281 -8.109 1 97.88 119 LEU B N 1
ATOM 3398 C CA . LEU B 1 119 ? 5.211 -27.812 -7.238 1 97.88 119 LEU B CA 1
ATOM 3399 C C . LEU B 1 119 ? 4.441 -26.688 -6.551 1 97.88 119 LEU B C 1
ATOM 3401 O O . LEU B 1 119 ? 5.039 -25.844 -5.891 1 97.88 119 LEU B O 1
ATOM 3405 N N . TYR B 1 120 ? 3.15 -26.656 -6.703 1 97.94 120 TYR B N 1
ATOM 3406 C CA . TYR B 1 120 ? 2.291 -25.641 -6.105 1 97.94 120 TYR B CA 1
ATOM 3407 C C . TYR B 1 120 ? 1.174 -26.281 -5.289 1 97.94 120 TYR B C 1
ATOM 3409 O O . TYR B 1 120 ? 0.604 -27.297 -5.695 1 97.94 120 TYR B O 1
ATOM 3417 N N . SER B 1 121 ? 0.859 -25.75 -4.168 1 98.19 121 SER B N 1
ATOM 3418 C CA . SER B 1 121 ? -0.311 -26.109 -3.379 1 98.19 121 SER B CA 1
ATOM 3419 C C . SER B 1 121 ? -0.999 -24.875 -2.805 1 98.19 121 SER B C 1
ATOM 3421 O O . SER B 1 121 ? -0.335 -23.906 -2.441 1 98.19 121 SER B O 1
ATOM 3423 N N . LEU B 1 122 ? -2.316 -24.922 -2.703 1 97.69 122 LEU B N 1
ATOM 3424 C CA . LEU B 1 122 ? -3.066 -23.75 -2.258 1 97.69 122 LEU B CA 1
ATOM 3425 C C . LEU B 1 122 ? -4.316 -24.172 -1.487 1 97.69 122 LEU B C 1
ATOM 3427 O O . LEU B 1 122 ? -5.008 -25.109 -1.884 1 97.69 122 LEU B O 1
ATOM 3431 N N . SER B 1 123 ? -4.602 -23.594 -0.42 1 97.81 123 SER B N 1
ATOM 3432 C CA . SER B 1 123 ? -5.867 -23.578 0.306 1 97.81 123 SER B CA 1
ATOM 3433 C C . SER B 1 123 ? -6.367 -22.141 0.518 1 97.81 123 SER B C 1
ATOM 3435 O O . SER B 1 123 ? -5.68 -21.328 1.132 1 97.81 123 SER B O 1
ATOM 3437 N N . SER B 1 124 ? -7.539 -21.781 -0.018 1 95.75 124 SER B N 1
ATOM 3438 C CA . SER B 1 124 ? -7.98 -20.391 0.007 1 95.75 124 SER B CA 1
ATOM 3439 C C . SER B 1 124 ? -9.5 -20.297 0.067 1 95.75 124 SER B C 1
ATOM 3441 O O . SER B 1 124 ? -10.195 -20.859 -0.776 1 95.75 124 SER B O 1
ATOM 3443 N N . THR B 1 125 ? -10.016 -19.609 1.025 1 92.31 125 THR B N 1
ATOM 3444 C CA . THR B 1 125 ? -11.453 -19.375 1.109 1 92.31 125 THR B CA 1
ATOM 3445 C C . THR B 1 125 ? -11.922 -18.516 -0.059 1 92.31 125 THR B C 1
ATOM 3447 O O . THR B 1 125 ? -13 -18.75 -0.615 1 92.31 125 THR B O 1
ATOM 3450 N N . PHE B 1 126 ? -11.141 -17.547 -0.55 1 88.75 126 PHE B N 1
ATOM 3451 C CA . PHE B 1 126 ? -11.5 -16.625 -1.621 1 88.75 126 PHE B CA 1
ATOM 3452 C C . PHE B 1 126 ? -11.625 -17.359 -2.949 1 88.75 126 PHE B C 1
ATOM 3454 O O . PHE B 1 126 ? -12.531 -17.078 -3.74 1 88.75 126 PHE B O 1
ATOM 3461 N N . HIS B 1 127 ? -10.805 -18.359 -3.086 1 91.56 127 HIS B N 1
ATOM 3462 C CA . HIS B 1 127 ? -10.789 -19.062 -4.363 1 91.56 127 HIS B CA 1
ATOM 3463 C C . HIS B 1 127 ? -11.648 -20.328 -4.305 1 91.56 127 HIS B C 1
ATOM 3465 O O . HIS B 1 127 ? -11.609 -21.156 -5.219 1 91.56 127 HIS B O 1
ATOM 3471 N N . ASN B 1 128 ? -12.375 -20.547 -3.23 1 92.81 128 ASN B N 1
ATOM 3472 C CA . ASN B 1 128 ? -13.195 -21.75 -3.055 1 92.81 128 ASN B CA 1
ATOM 3473 C C . ASN B 1 128 ? -12.359 -23.016 -3.195 1 92.81 128 ASN B C 1
ATOM 3475 O O . ASN B 1 128 ? -12.719 -23.922 -3.949 1 92.81 128 ASN B O 1
ATOM 3479 N N . THR B 1 129 ? -11.195 -23.016 -2.531 1 95.81 129 THR B N 1
ATOM 3480 C CA . THR B 1 129 ? -10.273 -24.141 -2.617 1 95.81 129 THR B CA 1
ATOM 3481 C C . THR B 1 129 ? -9.922 -24.672 -1.226 1 95.81 129 THR B C 1
ATOM 3483 O O . THR B 1 129 ? -9.203 -24 -0.476 1 95.81 129 THR B O 1
ATOM 3486 N N . ARG B 1 130 ? -10.375 -25.844 -0.944 1 96.94 130 ARG B N 1
ATOM 3487 C CA . ARG B 1 130 ? -10 -26.484 0.311 1 96.94 130 ARG B CA 1
ATOM 3488 C C . ARG B 1 130 ? -8.531 -26.906 0.289 1 96.94 130 ARG B C 1
ATOM 3490 O O . ARG B 1 130 ? -7.793 -26.641 1.244 1 96.94 130 ARG B O 1
ATOM 3497 N N . PHE B 1 131 ? -8.305 -27.531 -0.888 1 97.06 131 PHE B N 1
ATOM 3498 C CA . PHE B 1 131 ? -6.918 -27.922 -1.108 1 97.06 131 PHE B CA 1
ATOM 3499 C C . PHE B 1 131 ? -6.664 -28.203 -2.584 1 97.06 131 PHE B C 1
ATOM 3501 O O . PHE B 1 131 ? -7.504 -28.797 -3.26 1 97.06 131 PHE B O 1
ATOM 3508 N N . ASN B 1 132 ? -5.527 -27.766 -3.045 1 97.06 132 ASN B N 1
ATOM 3509 C CA . ASN B 1 132 ? -5.094 -28.109 -4.395 1 97.06 132 ASN B CA 1
ATOM 3510 C C . ASN B 1 132 ? -3.59 -28.375 -4.449 1 97.06 132 ASN B C 1
ATOM 3512 O O . ASN B 1 132 ? -2.822 -27.734 -3.721 1 97.06 132 ASN B O 1
ATOM 3516 N N . VAL B 1 133 ? -3.176 -29.297 -5.277 1 97.56 133 VAL B N 1
ATOM 3517 C CA . VAL B 1 133 ? -1.764 -29.578 -5.52 1 97.56 133 VAL B CA 1
ATOM 3518 C C . VAL B 1 133 ? -1.525 -29.781 -7.016 1 97.56 133 VAL B C 1
ATOM 3520 O O . VAL B 1 133 ? -2.334 -30.406 -7.699 1 97.56 133 VAL B O 1
ATOM 3523 N N . GLU B 1 134 ? -0.513 -29.172 -7.465 1 97.81 134 GLU B N 1
ATOM 3524 C CA . GLU B 1 134 ? -0.202 -29.25 -8.891 1 97.81 134 GLU B CA 1
ATOM 3525 C C . GLU B 1 134 ? 1.29 -29.469 -9.117 1 97.81 134 GLU B C 1
ATOM 3527 O O . GLU B 1 134 ? 2.125 -28.875 -8.43 1 97.81 134 GLU B O 1
ATOM 3532 N N . LEU B 1 135 ? 1.548 -30.359 -9.992 1 97.88 135 LEU B N 1
ATOM 3533 C CA . LEU B 1 135 ? 2.9 -30.594 -10.484 1 97.88 135 LEU B CA 1
ATOM 3534 C C . LEU B 1 135 ? 3.051 -30.094 -11.922 1 97.88 135 LEU B C 1
ATOM 3536 O O . LEU B 1 135 ? 2.238 -30.422 -12.789 1 97.88 135 LEU B O 1
ATOM 3540 N N . ILE B 1 136 ? 4.156 -29.297 -12.125 1 97.81 136 ILE B N 1
ATOM 3541 C CA . ILE B 1 136 ? 4.242 -28.609 -13.406 1 97.81 136 ILE B CA 1
ATOM 3542 C C . ILE B 1 136 ? 5.676 -28.672 -13.93 1 97.81 136 ILE B C 1
ATOM 3544 O O . ILE B 1 136 ? 6.512 -27.844 -13.578 1 97.81 136 ILE B O 1
ATOM 3548 N N . PRO B 1 137 ? 5.945 -29.562 -14.773 1 97.88 137 PRO B N 1
ATOM 3549 C CA . PRO B 1 137 ? 7.215 -29.484 -15.5 1 97.88 137 PRO B CA 1
ATOM 3550 C C . PRO B 1 137 ? 7.211 -28.406 -16.578 1 97.88 137 PRO B C 1
ATOM 3552 O O . PRO B 1 137 ? 6.148 -28.047 -17.094 1 97.88 137 PRO B O 1
ATOM 3555 N N . GLY B 1 138 ? 8.383 -27.875 -16.828 1 97.69 138 GLY B N 1
ATOM 3556 C CA . GLY B 1 138 ? 8.445 -26.812 -17.844 1 97.69 138 GLY B CA 1
ATOM 3557 C C . GLY B 1 138 ? 9.828 -26.641 -18.438 1 97.69 138 GLY B C 1
ATOM 3558 O O . GLY B 1 138 ? 10.805 -27.172 -17.906 1 97.69 138 GLY B O 1
ATOM 3559 N N . ILE B 1 139 ? 9.828 -25.984 -19.578 1 97.81 139 ILE B N 1
ATOM 3560 C CA . ILE B 1 139 ? 11.062 -25.609 -20.25 1 97.81 139 ILE B CA 1
ATOM 3561 C C . ILE B 1 139 ? 11.039 -24.109 -20.594 1 97.81 139 ILE B C 1
ATOM 3563 O O . ILE B 1 139 ? 9.969 -23.547 -20.828 1 97.81 139 ILE B O 1
ATOM 3567 N N . GLU B 1 140 ? 12.188 -23.547 -20.531 1 97.69 140 GLU B N 1
ATOM 3568 C CA . GLU B 1 140 ? 12.289 -22.125 -20.828 1 97.69 140 GLU B CA 1
ATOM 3569 C C . GLU B 1 140 ? 13.391 -21.844 -21.844 1 97.69 140 GLU B C 1
ATOM 3571 O O . GLU B 1 140 ? 14.469 -22.438 -21.781 1 97.69 140 GLU B O 1
ATOM 3576 N N . TYR B 1 141 ? 13.109 -21.031 -22.812 1 97.62 141 TYR B N 1
ATOM 3577 C CA . TYR B 1 141 ? 14.086 -20.531 -23.766 1 97.62 141 TYR B CA 1
ATOM 3578 C C . TYR B 1 141 ? 14.305 -19.031 -23.594 1 97.62 141 TYR B C 1
ATOM 3580 O O . TYR B 1 141 ? 13.344 -18.266 -23.516 1 97.62 141 TYR B O 1
ATOM 3588 N N . SER B 1 142 ? 15.523 -18.656 -23.469 1 96.38 142 SER B N 1
ATOM 3589 C CA . SER B 1 142 ? 15.898 -17.25 -23.391 1 96.38 142 SER B CA 1
ATOM 3590 C C . SER B 1 142 ? 16.484 -16.766 -24.703 1 96.38 142 SER B C 1
ATOM 3592 O O . SER B 1 142 ? 17.453 -17.328 -25.203 1 96.38 142 SER B O 1
ATOM 3594 N N . LEU B 1 143 ? 15.938 -15.75 -25.234 1 96 143 LEU B N 1
ATOM 3595 C CA . LEU B 1 143 ? 16.422 -15.195 -26.5 1 96 143 LEU B CA 1
ATOM 3596 C C . LEU B 1 143 ? 17.859 -14.734 -26.375 1 96 143 LEU B C 1
ATOM 3598 O O . LEU B 1 143 ? 18.672 -14.93 -27.281 1 96 143 LEU B O 1
ATOM 3602 N N . TYR B 1 144 ? 18.188 -14.117 -25.219 1 94.62 144 TYR B N 1
ATOM 3603 C CA . TYR B 1 144 ? 19.562 -13.742 -24.891 1 94.62 144 TYR B CA 1
ATOM 3604 C C . TYR B 1 144 ? 20.156 -14.703 -23.859 1 94.62 144 TYR B C 1
ATOM 3606 O O . TYR B 1 144 ? 19.422 -15.312 -23.078 1 94.62 144 TYR B O 1
ATOM 3614 N N . PRO B 1 145 ? 21.516 -14.797 -23.875 1 93 145 PRO B N 1
ATOM 3615 C CA . PRO B 1 145 ? 22.141 -15.656 -22.859 1 93 145 PRO B CA 1
ATOM 3616 C C . PRO B 1 145 ? 21.797 -15.227 -21.422 1 93 145 PRO B C 1
ATOM 3618 O O . PRO B 1 145 ? 21.703 -14.031 -21.156 1 93 145 PRO B O 1
ATOM 3621 N N . TYR B 1 146 ? 21.688 -16.203 -20.562 1 89.31 146 TYR B N 1
ATOM 3622 C CA . TYR B 1 146 ? 21.266 -15.938 -19.188 1 89.31 146 TYR B CA 1
ATOM 3623 C C . TYR B 1 146 ? 22.266 -15.008 -18.484 1 89.31 146 TYR B C 1
ATOM 3625 O O . TYR B 1 146 ? 21.891 -14.289 -17.562 1 89.31 146 TYR B O 1
ATOM 3633 N N . GLN B 1 147 ? 23.453 -14.914 -18.922 1 84.69 147 GLN B N 1
ATOM 3634 C CA . GLN B 1 147 ? 24.484 -14.07 -18.312 1 84.69 147 GLN B CA 1
ATOM 3635 C C . GLN B 1 147 ? 24.172 -12.594 -18.5 1 84.69 147 GLN B C 1
ATOM 3637 O O . GLN B 1 147 ? 24.625 -11.75 -17.734 1 84.69 147 GLN B O 1
ATOM 3642 N N . GLU B 1 148 ? 23.359 -12.328 -19.547 1 85.06 148 GLU B N 1
ATOM 3643 C CA . GLU B 1 148 ? 23 -10.945 -19.828 1 85.06 148 GLU B CA 1
ATOM 3644 C C . GLU B 1 148 ? 21.641 -10.586 -19.219 1 85.06 148 GLU B C 1
ATOM 3646 O O . GLU B 1 148 ? 21.172 -9.453 -19.375 1 85.06 148 GLU B O 1
ATOM 3651 N N . ALA B 1 149 ? 21.188 -11.445 -18.547 1 84.12 149 ALA B N 1
ATOM 3652 C CA . ALA B 1 149 ? 19.797 -11.352 -18.141 1 84.12 149 ALA B CA 1
ATOM 3653 C C . ALA B 1 149 ? 19.578 -10.18 -17.172 1 84.12 149 ALA B C 1
ATOM 3655 O O . ALA B 1 149 ? 18.453 -9.695 -17.016 1 84.12 149 ALA B O 1
ATOM 3656 N N . THR B 1 150 ? 20.594 -9.68 -16.594 1 81.19 150 THR B N 1
ATOM 3657 C CA . THR B 1 150 ? 20.438 -8.57 -15.664 1 81.19 150 THR B CA 1
ATOM 3658 C C . THR B 1 150 ? 20.141 -7.27 -16.406 1 81.19 150 THR B C 1
ATOM 3660 O O . THR B 1 150 ? 19.531 -6.355 -15.844 1 81.19 150 THR B O 1
ATOM 3663 N N . ARG B 1 151 ? 20.531 -7.188 -17.641 1 88.81 151 ARG B N 1
ATOM 3664 C CA . ARG B 1 151 ? 20.312 -5.98 -18.438 1 88.81 151 ARG B CA 1
ATOM 3665 C C . ARG B 1 151 ? 19.109 -6.141 -19.359 1 88.81 151 ARG B C 1
ATOM 3667 O O . ARG B 1 151 ? 18.297 -5.223 -19.5 1 88.81 151 ARG B O 1
ATOM 3674 N N . LYS B 1 152 ? 19.094 -7.199 -20 1 92.44 152 LYS B N 1
ATOM 3675 C CA . LYS B 1 152 ? 17.984 -7.492 -20.906 1 92.44 152 LYS B CA 1
ATOM 3676 C C . LYS B 1 152 ? 17.641 -8.977 -20.891 1 92.44 152 LYS B C 1
ATOM 3678 O O . LYS B 1 152 ? 18.531 -9.828 -20.922 1 92.44 152 LYS B O 1
ATOM 3683 N N . SER B 1 153 ? 16.453 -9.297 -20.906 1 94.12 153 SER B N 1
ATOM 3684 C CA . SER B 1 153 ? 16 -10.688 -20.891 1 94.12 153 SER B CA 1
ATOM 3685 C C . SER B 1 153 ? 14.648 -10.836 -21.578 1 94.12 153 SER B C 1
ATOM 3687 O O . SER B 1 153 ? 13.719 -10.078 -21.281 1 94.12 153 SER B O 1
ATOM 3689 N N . ILE B 1 154 ? 14.594 -11.602 -22.547 1 96.19 154 ILE B N 1
ATOM 3690 C CA . ILE B 1 154 ? 13.352 -12.047 -23.172 1 96.19 154 ILE B CA 1
ATOM 3691 C C . ILE B 1 154 ? 13.25 -13.57 -23.094 1 96.19 154 ILE B C 1
ATOM 3693 O O . ILE B 1 154 ? 14.07 -14.281 -23.672 1 96.19 154 ILE B O 1
ATOM 3697 N N . THR B 1 155 ? 12.289 -14.055 -22.359 1 96.94 155 THR B N 1
ATOM 3698 C CA . THR B 1 155 ? 12.203 -15.492 -22.141 1 96.94 155 THR B CA 1
ATOM 3699 C C . THR B 1 155 ? 10.82 -16.016 -22.5 1 96.94 155 THR B C 1
ATOM 3701 O O . THR B 1 155 ? 9.82 -15.305 -22.344 1 96.94 155 THR B O 1
ATOM 3704 N N . MET B 1 156 ? 10.797 -17.172 -23 1 97.56 156 MET B N 1
ATOM 3705 C CA . MET B 1 156 ? 9.57 -17.922 -23.266 1 97.56 156 MET B CA 1
ATOM 3706 C C . MET B 1 156 ? 9.594 -19.266 -22.547 1 97.56 156 MET B C 1
ATOM 3708 O O . MET B 1 156 ? 10.594 -19.984 -22.578 1 97.56 156 MET B O 1
ATOM 3712 N N . SER B 1 157 ? 8.516 -19.547 -21.859 1 97.44 157 SER B N 1
ATOM 3713 C CA . SER B 1 157 ? 8.469 -20.812 -21.156 1 97.44 157 SER B CA 1
ATOM 3714 C C . SER B 1 157 ? 7.184 -21.578 -21.469 1 97.44 157 SER B C 1
ATOM 3716 O O . SER B 1 157 ? 6.121 -20.969 -21.625 1 97.44 157 SER B O 1
ATOM 3718 N N . TYR B 1 158 ? 7.348 -22.797 -21.609 1 98.06 158 TYR B N 1
ATOM 3719 C CA . TYR B 1 158 ? 6.238 -23.734 -21.797 1 98.06 158 TYR B CA 1
ATOM 3720 C C . TYR B 1 158 ? 6.133 -24.688 -20.609 1 98.06 158 TYR B C 1
ATOM 3722 O O . TYR B 1 158 ? 7.125 -25.312 -20.219 1 98.06 158 TYR B O 1
ATOM 3730 N N . GLN B 1 159 ? 4.895 -24.797 -20.094 1 98.12 159 GLN B N 1
ATOM 3731 C CA . GLN B 1 159 ? 4.688 -25.609 -18.906 1 98.12 159 GLN B CA 1
ATOM 3732 C C . GLN B 1 159 ? 3.467 -26.516 -19.062 1 98.12 159 GLN B C 1
ATOM 3734 O O . GLN B 1 159 ? 2.449 -26.094 -19.625 1 98.12 159 GLN B O 1
ATOM 3739 N N . LEU B 1 160 ? 3.629 -27.703 -18.594 1 97.25 160 LEU B N 1
ATOM 3740 C CA . LEU B 1 160 ? 2.529 -28.656 -18.531 1 97.25 160 LEU B CA 1
ATOM 3741 C C . LEU B 1 160 ? 2.121 -28.922 -17.094 1 97.25 160 LEU B C 1
ATOM 3743 O O . LEU B 1 160 ? 2.926 -29.422 -16.297 1 97.25 160 LEU B O 1
ATOM 3747 N N . GLY B 1 161 ? 0.901 -28.578 -16.828 1 95.56 161 GLY B N 1
ATOM 3748 C CA . GLY B 1 161 ? 0.469 -28.719 -15.453 1 95.56 161 GLY B CA 1
ATOM 3749 C C . GLY B 1 161 ? -0.607 -29.766 -15.266 1 95.56 161 GLY B C 1
ATOM 3750 O O . GLY B 1 161 ? -1.479 -29.938 -16.125 1 95.56 161 GLY B O 1
ATOM 3751 N N . ALA B 1 162 ? -0.481 -30.484 -14.148 1 96.69 162 ALA B N 1
ATOM 3752 C CA . ALA B 1 162 ? -1.513 -31.422 -13.711 1 96.69 162 ALA B CA 1
ATOM 3753 C C . ALA B 1 162 ? -1.663 -31.406 -12.195 1 96.69 162 ALA B C 1
ATOM 3755 O O . ALA B 1 162 ? -0.672 -31.312 -11.469 1 96.69 162 ALA B O 1
ATOM 3756 N N . GLY B 1 163 ? -2.98 -31.5 -11.812 1 96.38 163 GLY B N 1
ATOM 3757 C CA . GLY B 1 163 ? -3.137 -31.453 -10.367 1 96.38 163 GLY B CA 1
ATOM 3758 C C . GLY B 1 163 ? -4.539 -31.812 -9.906 1 96.38 163 GLY B C 1
ATOM 3759 O O . GLY B 1 163 ? -5.445 -31.969 -10.727 1 96.38 163 GLY B O 1
ATOM 3760 N N . TYR B 1 164 ? -4.547 -32 -8.625 1 97.69 164 TYR B N 1
ATOM 3761 C CA . TYR B 1 164 ? -5.781 -32.344 -7.926 1 97.69 164 TYR B CA 1
ATOM 3762 C C . TYR B 1 164 ? -6.383 -31.125 -7.246 1 97.69 164 TYR B C 1
ATOM 3764 O O . TYR B 1 164 ? -5.656 -30.312 -6.672 1 97.69 164 TYR B O 1
ATOM 3772 N N . HIS B 1 165 ? -7.695 -31.016 -7.383 1 96.88 165 HIS B N 1
ATOM 3773 C CA . HIS B 1 165 ? -8.422 -29.875 -6.809 1 96.88 165 HIS B CA 1
ATOM 3774 C C . HIS B 1 165 ? -9.578 -30.359 -5.934 1 96.88 165 HIS B C 1
ATOM 3776 O O . HIS B 1 165 ? -10.422 -31.125 -6.387 1 96.88 165 HIS B O 1
ATOM 3782 N N . ASN B 1 166 ? -9.578 -29.922 -4.703 1 97.94 166 ASN B N 1
ATOM 3783 C CA . ASN B 1 166 ? -10.664 -30.109 -3.752 1 97.94 166 ASN B CA 1
ATOM 3784 C C . ASN B 1 166 ? -11.297 -28.781 -3.342 1 97.94 166 ASN B C 1
ATOM 3786 O O . ASN B 1 166 ? -10.609 -27.891 -2.869 1 97.94 166 ASN B O 1
ATOM 3790 N N . TYR B 1 167 ? -12.594 -28.672 -3.631 1 96.19 167 TYR B N 1
ATOM 3791 C CA . TYR B 1 167 ? -13.258 -27.391 -3.447 1 96.19 167 TYR B CA 1
ATOM 3792 C C . TYR B 1 167 ? -13.992 -27.344 -2.113 1 96.19 167 TYR B C 1
ATOM 3794 O O . TYR B 1 167 ? -14.438 -28.375 -1.603 1 96.19 167 TYR B O 1
ATOM 3802 N N . ILE B 1 168 ? -14.156 -26.188 -1.549 1 94.62 168 ILE B N 1
ATOM 3803 C CA . ILE B 1 168 ? -14.883 -25.984 -0.301 1 94.62 168 ILE B CA 1
ATOM 3804 C C . ILE B 1 168 ? -16.375 -26.156 -0.542 1 94.62 168 ILE B C 1
ATOM 3806 O O . ILE B 1 168 ? -17.047 -26.891 0.172 1 94.62 168 ILE B O 1
ATOM 3810 N N . GLU B 1 169 ? -16.859 -25.406 -1.592 1 93.31 169 GLU B N 1
ATOM 3811 C CA . GLU B 1 169 ? -18.25 -25.484 -2.037 1 93.31 169 GLU B CA 1
ATOM 3812 C C . GLU B 1 169 ? -18.344 -26.047 -3.453 1 93.31 169 GLU B C 1
ATOM 3814 O O . GLU B 1 169 ? -17.391 -25.938 -4.234 1 93.31 169 GLU B O 1
ATOM 3819 N N . GLU B 1 170 ? -19.5 -26.484 -3.742 1 95.06 170 GLU B N 1
ATOM 3820 C CA . GLU B 1 170 ? -19.719 -27.031 -5.078 1 95.06 170 GLU B CA 1
ATOM 3821 C C . GLU B 1 170 ? -19.594 -25.953 -6.145 1 95.06 170 GLU B C 1
ATOM 3823 O O . GLU B 1 170 ? -20.078 -24.828 -5.953 1 95.06 170 GLU B O 1
ATOM 3828 N N . THR B 1 171 ? -18.969 -26.312 -7.254 1 92.56 171 THR B N 1
ATOM 3829 C CA . THR B 1 171 ? -18.719 -25.328 -8.305 1 92.56 171 THR B CA 1
ATOM 3830 C C . THR B 1 171 ? -19.922 -25.203 -9.227 1 92.56 171 THR B C 1
ATOM 3832 O O . THR B 1 171 ? -20.891 -25.969 -9.109 1 92.56 171 THR B O 1
ATOM 3835 N N . ILE B 1 172 ? -19.891 -24.266 -10.102 1 88.56 172 ILE B N 1
ATOM 3836 C CA . ILE B 1 172 ? -20.953 -24.062 -11.078 1 88.56 172 ILE B CA 1
ATOM 3837 C C . ILE B 1 172 ? -21.016 -25.234 -12.047 1 88.56 172 ILE B C 1
ATOM 3839 O O . ILE B 1 172 ? -22 -25.406 -12.773 1 88.56 172 ILE B O 1
ATOM 3843 N N . PHE B 1 173 ? -20.047 -26.078 -12 1 90.56 173 PHE B N 1
ATOM 3844 C CA . PHE B 1 173 ? -20 -27.266 -12.859 1 90.56 173 PHE B CA 1
ATOM 3845 C C . PHE B 1 173 ? -20.359 -28.516 -12.07 1 90.56 173 PHE B C 1
ATOM 3847 O O . PHE B 1 173 ? -20.094 -29.641 -12.523 1 90.56 173 PHE B O 1
ATOM 3854 N N . ASN B 1 174 ? -20.781 -28.266 -10.891 1 93.19 174 ASN B N 1
ATOM 3855 C CA . ASN B 1 174 ? -21.25 -29.344 -10.016 1 93.19 174 ASN B CA 1
ATOM 3856 C C . ASN B 1 174 ? -20.109 -30.266 -9.609 1 93.19 174 ASN B C 1
ATOM 3858 O O . ASN B 1 174 ? -20.281 -31.5 -9.586 1 93.19 174 ASN B O 1
ATOM 3862 N N . GLN B 1 175 ? -19.031 -29.688 -9.391 1 94.19 175 GLN B N 1
ATOM 3863 C CA . GLN B 1 175 ? -17.875 -30.453 -8.953 1 94.19 175 GLN B CA 1
ATOM 3864 C C . GLN B 1 175 ? -17.484 -30.109 -7.516 1 94.19 175 GLN B C 1
ATOM 3866 O O . GLN B 1 175 ? -17.547 -28.938 -7.117 1 94.19 175 GLN B O 1
ATOM 3871 N N . THR B 1 176 ? -17.078 -31.125 -6.762 1 95.69 176 THR B N 1
ATOM 3872 C CA . THR B 1 176 ? -16.547 -30.922 -5.418 1 95.69 176 THR B CA 1
ATOM 3873 C C . THR B 1 176 ? -15.055 -31.219 -5.387 1 95.69 176 THR B C 1
ATOM 3875 O O . THR B 1 176 ? -14.344 -30.766 -4.484 1 95.69 176 THR B O 1
ATOM 3878 N N . GLU B 1 177 ? -14.672 -32.094 -6.234 1 96.44 177 GLU B N 1
ATOM 3879 C CA . GLU B 1 177 ? -13.258 -32.375 -6.457 1 96.44 177 GLU B CA 1
ATOM 3880 C C . GLU B 1 177 ? -13 -32.781 -7.906 1 96.44 177 GLU B C 1
ATOM 3882 O O . GLU B 1 177 ? -13.898 -33.312 -8.586 1 96.44 177 GLU B O 1
ATOM 3887 N N . GLU B 1 178 ? -11.828 -32.531 -8.359 1 95.06 178 GLU B N 1
ATOM 3888 C CA . GLU B 1 178 ? -11.516 -32.906 -9.734 1 95.06 178 GLU B CA 1
ATOM 3889 C C . GLU B 1 178 ? -10.008 -32.906 -9.984 1 95.06 178 GLU B C 1
ATOM 3891 O O . GLU B 1 178 ? -9.25 -32.344 -9.188 1 95.06 178 GLU B O 1
ATOM 3896 N N . PHE B 1 179 ? -9.641 -33.688 -10.93 1 96.19 179 PHE B N 1
ATOM 3897 C CA . PHE B 1 179 ? -8.281 -33.656 -11.453 1 96.19 179 PHE B CA 1
ATOM 3898 C C . PHE B 1 179 ? -8.211 -32.875 -12.758 1 96.19 179 PHE B C 1
ATOM 3900 O O . PHE B 1 179 ? -8.977 -33.125 -13.688 1 96.19 179 PHE B O 1
ATOM 3907 N N . LEU B 1 180 ? -7.367 -31.859 -12.781 1 95.19 180 LEU B N 1
ATOM 3908 C CA . LEU B 1 180 ? -7.258 -31.016 -13.961 1 95.19 180 LEU B CA 1
ATOM 3909 C C . LEU B 1 180 ? -5.84 -31.031 -14.523 1 95.19 180 LEU B C 1
ATOM 3911 O O . LEU B 1 180 ? -4.875 -31.156 -13.766 1 95.19 180 LEU B O 1
ATOM 3915 N N . TRP B 1 181 ? -5.703 -30.969 -15.805 1 95.75 181 TRP B N 1
ATOM 3916 C CA . TRP B 1 181 ? -4.41 -30.828 -16.469 1 95.75 181 TRP B CA 1
ATOM 3917 C C . TRP B 1 181 ? -4.492 -29.844 -17.625 1 95.75 181 TRP B C 1
ATOM 3919 O O . TRP B 1 181 ? -5.559 -29.672 -18.219 1 95.75 181 TRP B O 1
ATOM 3929 N N . GLY B 1 182 ? -3.504 -29.188 -17.844 1 95.94 182 GLY B N 1
ATOM 3930 C CA . GLY B 1 182 ? -3.445 -28.156 -18.875 1 95.94 182 GLY B CA 1
ATOM 3931 C C . GLY B 1 182 ? -2.033 -27.688 -19.172 1 95.94 182 GLY B C 1
ATOM 3932 O O . GLY B 1 182 ? -1.062 -28.297 -18.734 1 95.94 182 GLY B O 1
ATOM 3933 N N . HIS B 1 183 ? -1.951 -26.734 -20.062 1 97.12 183 HIS B N 1
ATOM 3934 C CA . HIS B 1 183 ? -0.643 -26.172 -20.375 1 97.12 183 HIS B CA 1
ATOM 3935 C C . HIS B 1 183 ? -0.658 -24.656 -20.266 1 97.12 183 HIS B C 1
ATOM 3937 O O . HIS B 1 183 ? -1.727 -24.047 -20.219 1 97.12 183 HIS B O 1
ATOM 3943 N N . LYS B 1 184 ? 0.441 -24.125 -20.125 1 96.75 184 LYS B N 1
ATOM 3944 C CA . LYS B 1 184 ? 0.644 -22.688 -19.984 1 96.75 184 LYS B CA 1
ATOM 3945 C C . LYS B 1 184 ? 1.845 -22.219 -20.797 1 96.75 184 LYS B C 1
ATOM 3947 O O . LYS B 1 184 ? 2.863 -22.906 -20.859 1 96.75 184 LYS B O 1
ATOM 3952 N N . LEU B 1 185 ? 1.677 -21.141 -21.453 1 97.75 185 LEU B N 1
ATOM 3953 C CA . LEU B 1 185 ? 2.736 -20.453 -22.188 1 97.75 185 LEU B CA 1
ATOM 3954 C C . LEU B 1 185 ? 2.977 -19.062 -21.594 1 97.75 185 LEU B C 1
ATOM 3956 O O . LEU B 1 185 ? 2.029 -18.312 -21.359 1 97.75 185 LEU B O 1
ATOM 3960 N N . ASN B 1 186 ? 4.199 -18.812 -21.344 1 97.5 186 ASN B N 1
ATOM 3961 C CA . ASN B 1 186 ? 4.574 -17.516 -20.781 1 97.5 186 ASN B CA 1
ATOM 3962 C C . ASN B 1 186 ? 5.629 -16.812 -21.625 1 97.5 186 ASN B C 1
ATOM 3964 O O . ASN B 1 186 ? 6.598 -17.438 -22.062 1 97.5 186 ASN B O 1
ATOM 3968 N N . LEU B 1 187 ? 5.398 -15.609 -21.906 1 97.69 187 LEU B N 1
ATOM 3969 C CA . LEU B 1 187 ? 6.371 -14.711 -22.5 1 97.69 187 LEU B CA 1
ATOM 3970 C C . LEU B 1 187 ? 6.68 -13.539 -21.578 1 97.69 187 LEU B C 1
ATOM 3972 O O . LEU B 1 187 ? 5.766 -12.891 -21.078 1 97.69 187 LEU B O 1
ATOM 3976 N N . SER B 1 188 ? 7.953 -13.344 -21.359 1 96.56 188 SER B N 1
ATOM 3977 C CA . SER B 1 188 ? 8.336 -12.273 -20.438 1 96.56 188 SER B CA 1
ATOM 3978 C C . SER B 1 188 ? 9.469 -11.43 -21.016 1 96.56 188 SER B C 1
ATOM 3980 O O . SER B 1 188 ? 10.391 -11.961 -21.641 1 96.56 188 SER B O 1
ATOM 3982 N N . VAL B 1 189 ? 9.383 -10.141 -20.734 1 96.69 189 VAL B N 1
ATOM 3983 C CA . VAL B 1 189 ? 10.398 -9.188 -21.172 1 96.69 189 VAL B CA 1
ATOM 3984 C C . VAL B 1 189 ? 10.859 -8.352 -19.984 1 96.69 189 VAL B C 1
ATOM 3986 O O . VAL B 1 189 ? 10.039 -7.879 -19.188 1 96.69 189 VAL B O 1
ATOM 3989 N N . ARG B 1 190 ? 12.117 -8.234 -19.891 1 96.25 190 ARG B N 1
ATOM 3990 C CA . ARG B 1 190 ? 12.711 -7.359 -18.875 1 96.25 190 ARG B CA 1
ATOM 3991 C C . ARG B 1 190 ? 13.883 -6.578 -19.469 1 96.25 190 ARG B C 1
ATOM 3993 O O . ARG B 1 190 ? 14.859 -7.168 -19.938 1 96.25 190 ARG B O 1
ATOM 4000 N N . ILE B 1 191 ? 13.766 -5.363 -19.422 1 95.44 191 ILE B N 1
ATOM 4001 C CA . ILE B 1 191 ? 14.82 -4.484 -19.922 1 95.44 191 ILE B CA 1
ATOM 4002 C C . ILE B 1 191 ? 15.172 -3.451 -18.859 1 95.44 191 ILE B C 1
ATOM 4004 O O . ILE B 1 191 ? 14.297 -2.744 -18.359 1 95.44 191 ILE B O 1
ATOM 4008 N N . GLN B 1 192 ? 16.391 -3.393 -18.531 1 94.19 192 GLN B N 1
ATOM 4009 C CA . GLN B 1 192 ? 16.906 -2.412 -17.578 1 94.19 192 GLN B CA 1
ATOM 4010 C C . GLN B 1 192 ? 17.938 -1.5 -18.219 1 94.19 192 GLN B C 1
ATOM 4012 O O . GLN B 1 192 ? 19.031 -1.951 -18.594 1 94.19 192 GLN B O 1
ATOM 4017 N N . GLN B 1 193 ? 17.641 -0.232 -18.312 1 91.5 193 GLN B N 1
ATOM 4018 C CA . GLN B 1 193 ? 18.516 0.775 -18.922 1 91.5 193 GLN B CA 1
ATOM 4019 C C . GLN B 1 193 ? 18.609 2.02 -18.047 1 91.5 193 GLN B C 1
ATOM 4021 O O . GLN B 1 193 ? 17.781 2.217 -17.141 1 91.5 193 GLN B O 1
ATOM 4026 N N . PRO B 1 194 ? 19.625 2.752 -18.234 1 88.44 194 PRO B N 1
ATOM 4027 C CA . PRO B 1 194 ? 19.75 3.977 -17.438 1 88.44 194 PRO B CA 1
ATOM 4028 C C . PRO B 1 194 ? 18.531 4.887 -17.562 1 88.44 194 PRO B C 1
ATOM 4030 O O . PRO B 1 194 ? 18.203 5.609 -16.609 1 88.44 194 PRO B O 1
ATOM 4033 N N . TRP B 1 195 ? 17.859 4.77 -18.656 1 90.12 195 TRP B N 1
ATOM 4034 C CA . TRP B 1 195 ? 16.75 5.68 -18.875 1 90.12 195 TRP B CA 1
ATOM 4035 C C . TRP B 1 195 ? 15.453 5.113 -18.281 1 90.12 195 TRP B C 1
ATOM 4037 O O . TRP B 1 195 ? 14.43 5.793 -18.25 1 90.12 195 TRP B O 1
ATOM 4047 N N . GLY B 1 196 ? 15.547 3.918 -17.906 1 94 196 GLY B N 1
ATOM 4048 C CA . GLY B 1 196 ? 14.344 3.381 -17.281 1 94 196 GLY B CA 1
ATOM 4049 C C . GLY B 1 196 ? 14.297 1.865 -17.297 1 94 196 GLY B C 1
ATOM 4050 O O . GLY B 1 196 ? 15.281 1.21 -17.656 1 94 196 GLY B O 1
ATOM 4051 N N . ASN B 1 197 ? 13.25 1.263 -16.797 1 95.44 197 ASN B N 1
ATOM 4052 C CA . ASN B 1 197 ? 13.023 -0.175 -16.703 1 95.44 197 ASN B CA 1
ATOM 4053 C C . ASN B 1 197 ? 11.695 -0.575 -17.344 1 95.44 197 ASN B C 1
ATOM 4055 O O . ASN B 1 197 ? 10.688 0.112 -17.172 1 95.44 197 ASN B O 1
ATOM 4059 N N . ILE B 1 198 ? 11.805 -1.603 -18.172 1 95.19 198 ILE B N 1
ATOM 4060 C CA . ILE B 1 198 ? 10.617 -2.164 -18.797 1 95.19 198 ILE B CA 1
ATOM 4061 C C . ILE B 1 198 ? 10.461 -3.629 -18.391 1 95.19 198 ILE B C 1
ATOM 4063 O O . ILE B 1 198 ? 11.383 -4.426 -18.562 1 95.19 198 ILE B O 1
ATOM 4067 N N . MET B 1 199 ? 9.438 -3.969 -17.828 1 96.5 199 MET B N 1
ATOM 4068 C CA . MET B 1 199 ? 9.055 -5.348 -17.531 1 96.5 199 MET B CA 1
ATOM 4069 C C . MET B 1 199 ? 7.652 -5.648 -18.047 1 96.5 199 MET B C 1
ATOM 4071 O O . MET B 1 199 ? 6.738 -4.836 -17.891 1 96.5 199 MET B O 1
ATOM 4075 N N . GLY B 1 200 ? 7.488 -6.664 -18.719 1 95.69 200 GLY B N 1
ATOM 4076 C CA . GLY B 1 200 ? 6.191 -7.074 -19.234 1 95.69 200 GLY B CA 1
ATOM 4077 C C . GLY B 1 200 ? 6.121 -8.555 -19.562 1 95.69 200 GLY B C 1
ATOM 4078 O O . GLY B 1 200 ? 7.148 -9.234 -19.594 1 95.69 200 GLY B O 1
ATOM 4079 N N . GLY B 1 201 ? 4.887 -8.992 -19.703 1 97.56 201 GLY B N 1
ATOM 4080 C CA . GLY B 1 201 ? 4.727 -10.391 -20.047 1 97.56 201 GLY B CA 1
ATOM 4081 C C . GLY B 1 201 ? 3.303 -10.758 -20.422 1 97.56 201 GLY B C 1
ATOM 4082 O O . GLY B 1 201 ? 2.373 -9.984 -20.156 1 97.56 201 GLY B O 1
ATOM 4083 N N . ILE B 1 202 ? 3.225 -11.82 -21.094 1 97.69 202 ILE B N 1
ATOM 4084 C CA . ILE B 1 202 ? 1.951 -12.43 -21.469 1 97.69 202 ILE B CA 1
ATOM 4085 C C . ILE B 1 202 ? 1.932 -13.898 -21.031 1 97.69 202 ILE B C 1
ATOM 4087 O O . ILE B 1 202 ? 2.887 -14.633 -21.281 1 97.69 202 ILE B O 1
ATOM 4091 N N . ASN B 1 203 ? 0.94 -14.219 -20.312 1 97.75 203 ASN B N 1
ATOM 4092 C CA . ASN B 1 203 ? 0.702 -15.602 -19.922 1 97.75 203 ASN B CA 1
ATOM 4093 C C . ASN B 1 203 ? -0.59 -16.141 -20.531 1 97.75 203 ASN B C 1
ATOM 4095 O O . ASN B 1 203 ? -1.643 -15.508 -20.422 1 97.75 203 ASN B O 1
ATOM 4099 N N . GLY B 1 204 ? -0.487 -17.219 -21.141 1 96.94 204 GLY B N 1
ATOM 4100 C CA . GLY B 1 204 ? -1.648 -17.906 -21.688 1 96.94 204 GLY B CA 1
ATOM 4101 C C . GLY B 1 204 ? -1.769 -19.344 -21.188 1 96.94 204 GLY B C 1
ATOM 4102 O O . GLY B 1 204 ? -0.765 -20.047 -21.078 1 96.94 204 GLY B O 1
ATOM 4103 N N . SER B 1 205 ? -2.984 -19.734 -20.828 1 96.5 205 SER B N 1
ATOM 4104 C CA . SER B 1 205 ? -3.186 -21.109 -20.375 1 96.5 205 SER B CA 1
ATOM 4105 C C . SER B 1 205 ? -4.543 -21.641 -20.812 1 96.5 205 SER B C 1
ATOM 4107 O O . SER B 1 205 ? -5.441 -20.875 -21.156 1 96.5 205 SER B O 1
ATOM 4109 N N . HIS B 1 206 ? -4.52 -22.938 -20.828 1 95.06 206 HIS B N 1
ATOM 4110 C CA . HIS B 1 206 ? -5.738 -23.625 -21.219 1 95.06 206 HIS B CA 1
ATOM 4111 C C . HIS B 1 206 ? -5.809 -25.016 -20.562 1 95.06 206 HIS B C 1
ATOM 4113 O O . HIS B 1 206 ? -4.785 -25.688 -20.438 1 95.06 206 HIS B O 1
ATOM 4119 N N . TYR B 1 207 ? -7.066 -25.344 -20.141 1 94.94 207 TYR B N 1
ATOM 4120 C CA . TYR B 1 207 ? -7.266 -26.719 -19.688 1 94.94 207 TYR B CA 1
ATOM 4121 C C . TYR B 1 207 ? -7.625 -27.625 -20.844 1 94.94 207 TYR B C 1
ATOM 4123 O O . TYR B 1 207 ? -8.383 -27.25 -21.734 1 94.94 207 TYR B O 1
ATOM 4131 N N . PHE B 1 208 ? -7.172 -28.859 -20.75 1 94.81 208 PHE B N 1
ATOM 4132 C CA . PHE B 1 208 ? -7.352 -29.75 -21.906 1 94.81 208 PHE B CA 1
ATOM 4133 C C . PHE B 1 208 ? -8.773 -30.312 -21.938 1 94.81 208 PHE B C 1
ATOM 4135 O O . PHE B 1 208 ? -9.266 -30.672 -23 1 94.81 208 PHE B O 1
ATOM 4142 N N . HIS B 1 209 ? -9.477 -30.406 -20.828 1 90.69 209 HIS B N 1
ATOM 4143 C CA . HIS B 1 209 ? -10.82 -30.984 -20.797 1 90.69 209 HIS B CA 1
ATOM 4144 C C . HIS B 1 209 ? -11.82 -30.062 -21.484 1 90.69 209 HIS B C 1
ATOM 4146 O O . HIS B 1 209 ? -12.883 -30.516 -21.922 1 90.69 209 HIS B O 1
ATOM 4152 N N . ASP B 1 210 ? -11.586 -28.75 -21.484 1 88.44 210 ASP B N 1
ATOM 4153 C CA . ASP B 1 210 ? -12.422 -27.75 -22.141 1 88.44 210 ASP B CA 1
ATOM 4154 C C . ASP B 1 210 ? -11.586 -26.609 -22.688 1 88.44 210 ASP B C 1
ATOM 4156 O O . ASP B 1 210 ? -11.016 -25.828 -21.922 1 88.44 210 ASP B O 1
ATOM 4160 N N . PHE B 1 211 ? -11.594 -26.453 -23.891 1 88.69 211 PHE B N 1
ATOM 4161 C CA . PHE B 1 211 ? -10.742 -25.453 -24.516 1 88.69 211 PHE B CA 1
ATOM 4162 C C . PHE B 1 211 ? -11.281 -24.047 -24.25 1 88.69 211 PHE B C 1
ATOM 4164 O O . PHE B 1 211 ? -10.555 -23.062 -24.391 1 88.69 211 PHE B O 1
ATOM 4171 N N . ASN B 1 212 ? -12.539 -24 -23.891 1 88.88 212 ASN B N 1
ATOM 4172 C CA . ASN B 1 212 ? -13.109 -22.703 -23.531 1 88.88 212 ASN B CA 1
ATOM 4173 C C . ASN B 1 212 ? -12.656 -22.234 -22.156 1 88.88 212 ASN B C 1
ATOM 4175 O O . ASN B 1 212 ? -12.805 -21.062 -21.812 1 88.88 212 ASN B O 1
ATOM 4179 N N . ALA B 1 213 ? -12.109 -23.156 -21.484 1 92.31 213 ALA B N 1
ATOM 4180 C CA . ALA B 1 213 ? -11.547 -22.828 -20.172 1 92.31 213 ALA B CA 1
ATOM 4181 C C . ALA B 1 213 ? -10.109 -22.328 -20.297 1 92.31 213 ALA B C 1
ATOM 4183 O O . ALA B 1 213 ? -9.164 -23.062 -20.047 1 92.31 213 ALA B O 1
ATOM 4184 N N . ASN B 1 214 ? -10 -21.062 -20.719 1 94.88 214 ASN B N 1
ATOM 4185 C CA . ASN B 1 214 ? -8.695 -20.469 -20.953 1 94.88 214 ASN B CA 1
ATOM 4186 C C . ASN B 1 214 ? -8.539 -19.141 -20.219 1 94.88 214 ASN B C 1
ATOM 4188 O O . ASN B 1 214 ? -9.508 -18.609 -19.688 1 94.88 214 ASN B O 1
ATOM 4192 N N . ARG B 1 215 ? -7.301 -18.719 -20.188 1 96.12 215 ARG B N 1
ATOM 4193 C CA . ARG B 1 215 ? -6.973 -17.469 -19.5 1 96.12 215 ARG B CA 1
ATOM 4194 C C . ARG B 1 215 ? -5.773 -16.797 -20.156 1 96.12 215 ARG B C 1
ATOM 4196 O O . ARG B 1 215 ? -4.836 -17.469 -20.594 1 96.12 215 ARG B O 1
ATOM 4203 N N . VAL B 1 216 ? -5.875 -15.516 -20.281 1 97.25 216 VAL B N 1
ATOM 4204 C CA . VAL B 1 216 ? -4.754 -14.711 -20.734 1 97.25 216 VAL B CA 1
ATOM 4205 C C . VAL B 1 216 ? -4.496 -13.562 -19.766 1 97.25 216 VAL B C 1
ATOM 4207 O O . VAL B 1 216 ? -5.414 -12.805 -19.438 1 97.25 216 VAL B O 1
ATOM 4210 N N . ASP B 1 217 ? -3.332 -13.516 -19.359 1 97.75 217 ASP B N 1
ATOM 4211 C CA . ASP B 1 217 ? -2.918 -12.453 -18.453 1 97.75 217 ASP B CA 1
ATOM 4212 C C . ASP B 1 217 ? -1.799 -11.617 -19.062 1 97.75 217 ASP B C 1
ATOM 4214 O O . ASP B 1 217 ? -0.792 -12.156 -19.531 1 97.75 217 ASP B O 1
ATOM 4218 N N . LEU B 1 218 ? -2.033 -10.398 -19.094 1 97.69 218 LEU B N 1
ATOM 4219 C CA . LEU B 1 218 ? -1.001 -9.453 -19.5 1 97.69 218 LEU B CA 1
ATOM 4220 C C . LEU B 1 218 ? -0.59 -8.562 -18.344 1 97.69 218 LEU B C 1
ATOM 4222 O O . LEU B 1 218 ? -1.439 -8.102 -17.562 1 97.69 218 LEU B O 1
ATOM 4226 N N . PHE B 1 219 ? 0.699 -8.367 -18.172 1 96.5 219 PHE B N 1
ATOM 4227 C CA . PHE B 1 219 ? 1.158 -7.426 -17.156 1 96.5 219 PHE B CA 1
ATOM 4228 C C . PHE B 1 219 ? 2.301 -6.57 -17.703 1 96.5 219 PHE B C 1
ATOM 4230 O O . PHE B 1 219 ? 3.059 -7.008 -18.562 1 96.5 219 PHE B O 1
ATOM 4237 N N . SER B 1 220 ? 2.346 -5.371 -17.203 1 96.62 220 SER B N 1
ATOM 4238 C CA . SER B 1 220 ? 3.404 -4.445 -17.578 1 96.62 220 SER B CA 1
ATOM 4239 C C . SER B 1 220 ? 3.787 -3.533 -16.422 1 96.62 220 SER B C 1
ATOM 4241 O O . SER B 1 220 ? 2.926 -3.107 -15.648 1 96.62 220 SER B O 1
ATOM 4243 N N . ASN B 1 221 ? 5.043 -3.326 -16.312 1 97 221 ASN B N 1
ATOM 4244 C CA . ASN B 1 221 ? 5.629 -2.357 -15.383 1 97 221 ASN B CA 1
ATOM 4245 C C . ASN B 1 221 ? 6.699 -1.513 -16.062 1 97 221 ASN B C 1
ATOM 4247 O O . ASN B 1 221 ? 7.762 -2.023 -16.438 1 97 221 ASN B O 1
ATOM 4251 N N . LEU B 1 222 ? 6.383 -0.28 -16.234 1 96.25 222 LEU B N 1
ATOM 4252 C CA . LEU B 1 222 ? 7.27 0.657 -16.922 1 96.25 222 LEU B CA 1
ATOM 4253 C C . LEU B 1 222 ? 7.711 1.773 -15.984 1 96.25 222 LEU B C 1
ATOM 4255 O O . LEU B 1 222 ? 6.879 2.396 -15.32 1 96.25 222 LEU B O 1
ATOM 4259 N N . ASN B 1 223 ? 8.914 1.965 -15.867 1 95.62 223 ASN B N 1
ATOM 4260 C CA . ASN B 1 223 ? 9.508 3.125 -15.211 1 95.62 223 ASN B CA 1
ATOM 4261 C C . ASN B 1 223 ? 10.523 3.814 -16.125 1 95.62 223 ASN B C 1
ATOM 4263 O O . ASN B 1 223 ? 11.641 3.326 -16.297 1 95.62 223 ASN B O 1
ATOM 4267 N N . LEU B 1 224 ? 10.102 4.945 -16.609 1 95.62 224 LEU B N 1
ATOM 4268 C CA . LEU B 1 224 ? 10.883 5.59 -17.656 1 95.62 224 LEU B CA 1
ATOM 4269 C C . LEU B 1 224 ? 11.234 7.023 -17.281 1 95.62 224 LEU B C 1
ATOM 4271 O O . LEU B 1 224 ? 10.406 7.73 -16.688 1 95.62 224 LEU B O 1
ATOM 4275 N N . ARG B 1 225 ? 12.469 7.336 -17.516 1 94.5 225 ARG B N 1
ATOM 4276 C CA . ARG B 1 225 ? 12.898 8.734 -17.5 1 94.5 225 ARG B CA 1
ATOM 4277 C C . ARG B 1 225 ? 12.969 9.297 -18.922 1 94.5 225 ARG B C 1
ATOM 4279 O O . ARG B 1 225 ? 13.969 9.109 -19.609 1 94.5 225 ARG B O 1
ATOM 4286 N N . ILE B 1 226 ? 11.953 10.016 -19.281 1 92.19 226 ILE B N 1
ATOM 4287 C CA . ILE B 1 226 ? 11.797 10.414 -20.672 1 92.19 226 ILE B CA 1
ATOM 4288 C C . ILE B 1 226 ? 12.773 11.547 -21 1 92.19 226 ILE B C 1
ATOM 4290 O O . ILE B 1 226 ? 13.484 11.492 -22.016 1 92.19 226 ILE B O 1
ATOM 4294 N N . PHE B 1 227 ? 12.891 12.664 -20.141 1 90.62 227 PHE B N 1
ATOM 4295 C CA . PHE B 1 227 ? 13.891 13.727 -20.203 1 90.62 227 PHE B CA 1
ATOM 4296 C C . PHE B 1 227 ? 14.195 14.258 -18.812 1 90.62 227 PHE B C 1
ATOM 4298 O O . PHE B 1 227 ? 13.594 13.82 -17.828 1 90.62 227 PHE B O 1
ATOM 4305 N N . SER B 1 228 ? 15.023 15.086 -18.688 1 88 228 SER B N 1
ATOM 4306 C CA . SER B 1 228 ? 15.508 15.523 -17.375 1 88 228 SER B CA 1
ATOM 4307 C C . SER B 1 228 ? 14.375 16.031 -16.5 1 88 228 SER B C 1
ATOM 4309 O O . SER B 1 228 ? 13.633 16.938 -16.906 1 88 228 SER B O 1
ATOM 4311 N N . GLY B 1 229 ? 14.266 15.344 -15.43 1 88.69 229 GLY B N 1
ATOM 4312 C CA . GLY B 1 229 ? 13.305 15.781 -14.438 1 88.69 229 GLY B CA 1
ATOM 4313 C C . GLY B 1 229 ? 11.93 15.148 -14.609 1 88.69 229 GLY B C 1
ATOM 4314 O O . GLY B 1 229 ? 11.062 15.289 -13.75 1 88.69 229 GLY B O 1
ATOM 4315 N N . PHE B 1 230 ? 11.805 14.516 -15.805 1 94 230 PHE B N 1
ATOM 4316 C CA . PHE B 1 230 ? 10.484 13.969 -16.078 1 94 230 PHE B CA 1
ATOM 4317 C C . PHE B 1 230 ? 10.5 12.445 -16.016 1 94 230 PHE B C 1
ATOM 4319 O O . PHE B 1 230 ? 11.242 11.797 -16.75 1 94 230 PHE B O 1
ATOM 4326 N N . SER B 1 231 ? 9.648 11.906 -15.195 1 95.69 231 SER B N 1
ATOM 4327 C CA . SER B 1 231 ? 9.562 10.461 -15.031 1 95.69 231 SER B CA 1
ATOM 4328 C C . SER B 1 231 ? 8.133 9.969 -15.234 1 95.69 231 SER B C 1
ATOM 4330 O O . SER B 1 231 ? 7.172 10.656 -14.875 1 95.69 231 SER B O 1
ATOM 4332 N N . LEU B 1 232 ? 8.078 8.844 -15.891 1 95.81 232 LEU B N 1
ATOM 4333 C CA . LEU B 1 232 ? 6.797 8.188 -16.141 1 95.81 232 LEU B CA 1
ATOM 4334 C C . LEU B 1 232 ? 6.797 6.766 -15.586 1 95.81 232 LEU B C 1
ATOM 4336 O O . LEU B 1 232 ? 7.766 6.02 -15.773 1 95.81 232 LEU B O 1
ATOM 4340 N N . SER B 1 233 ? 5.762 6.441 -14.852 1 96.38 233 SER B N 1
ATOM 4341 C CA . SER B 1 233 ? 5.582 5.086 -14.344 1 96.38 233 SER B CA 1
ATOM 4342 C C . SER B 1 233 ? 4.223 4.523 -14.734 1 96.38 233 SER B C 1
ATOM 4344 O O . SER B 1 233 ? 3.217 5.234 -14.703 1 96.38 233 SER B O 1
ATOM 4346 N N . PHE B 1 234 ? 4.277 3.342 -15.211 1 96 234 PHE B N 1
ATOM 4347 C CA . PHE B 1 234 ? 3.043 2.646 -15.562 1 96 234 PHE B CA 1
ATOM 4348 C C . PHE B 1 234 ? 3.09 1.194 -15.102 1 96 234 PHE B C 1
ATOM 4350 O O . PHE B 1 234 ? 4.09 0.505 -15.312 1 96 234 PHE B O 1
ATOM 4357 N N . ARG B 1 235 ? 2.135 0.766 -14.367 1 97.31 235 ARG B N 1
ATOM 4358 C CA . ARG B 1 235 ? 1.912 -0.627 -13.992 1 97.31 235 ARG B CA 1
ATOM 4359 C C . ARG B 1 235 ? 0.507 -1.078 -14.383 1 97.31 235 ARG B C 1
ATOM 4361 O O . ARG B 1 235 ? -0.481 -0.453 -13.992 1 97.31 235 ARG B O 1
ATOM 4368 N N . GLY B 1 236 ? 0.446 -2.049 -15.086 1 95.5 236 GLY B N 1
ATOM 4369 C CA . GLY B 1 236 ? -0.86 -2.49 -15.547 1 95.5 236 GLY B CA 1
ATOM 4370 C C . GLY B 1 236 ? -0.984 -4 -15.633 1 95.5 236 GLY B C 1
ATOM 4371 O O . GLY B 1 236 ? -0.017 -4.691 -15.961 1 95.5 236 GLY B O 1
ATOM 4372 N N . ASN B 1 237 ? -2.113 -4.547 -15.336 1 97.44 237 ASN B N 1
ATOM 4373 C CA . ASN B 1 237 ? -2.506 -5.941 -15.516 1 97.44 237 ASN B CA 1
ATOM 4374 C C . ASN B 1 237 ? -3.82 -6.062 -16.281 1 97.44 237 ASN B C 1
ATOM 4376 O O . ASN B 1 237 ? -4.777 -5.34 -15.992 1 97.44 237 ASN B O 1
ATOM 4380 N N . PHE B 1 238 ? -3.785 -6.824 -17.25 1 96.5 238 PHE B N 1
ATOM 4381 C CA . PHE B 1 238 ? -4.977 -7.121 -18.047 1 96.5 238 PHE B CA 1
ATOM 4382 C C . PHE B 1 238 ? -5.23 -8.625 -18.094 1 96.5 238 PHE B C 1
ATOM 4384 O O . PHE B 1 238 ? -4.363 -9.391 -18.516 1 96.5 238 PHE B O 1
ATOM 4391 N N . ASN B 1 239 ? -6.406 -8.977 -17.641 1 96.56 239 ASN B N 1
ATOM 4392 C CA . ASN B 1 239 ? -6.738 -10.398 -17.562 1 96.56 239 ASN B CA 1
ATOM 4393 C C . ASN B 1 239 ? -8.008 -10.719 -18.344 1 96.56 239 ASN B C 1
ATOM 4395 O O . ASN B 1 239 ? -9.047 -10.094 -18.141 1 96.56 239 ASN B O 1
ATOM 4399 N N . PHE B 1 240 ? -7.863 -11.648 -19.188 1 96 240 PHE B N 1
ATOM 4400 C CA . PHE B 1 240 ? -9.008 -12.289 -19.828 1 96 240 PHE B CA 1
ATOM 4401 C C . PHE B 1 240 ? -9.273 -13.656 -19.203 1 96 240 PHE B C 1
ATOM 4403 O O . PHE B 1 240 ? -8.453 -14.57 -19.328 1 96 240 PHE B O 1
ATOM 4410 N N . ILE B 1 241 ? -10.383 -13.789 -18.516 1 93.75 241 ILE B N 1
ATOM 4411 C CA . ILE B 1 241 ? -10.594 -14.93 -17.625 1 93.75 241 ILE B CA 1
ATOM 4412 C C . ILE B 1 241 ? -11.789 -15.75 -18.109 1 93.75 241 ILE B C 1
ATOM 4414 O O . ILE B 1 241 ? -12.938 -15.312 -18 1 93.75 241 ILE B O 1
ATOM 4418 N N . ASN B 1 242 ? -11.531 -16.906 -18.5 1 92.06 242 ASN B N 1
ATOM 4419 C CA . ASN B 1 242 ? -12.586 -17.828 -18.906 1 92.06 242 ASN B CA 1
ATOM 4420 C C . ASN B 1 242 ? -12.461 -19.172 -18.188 1 92.06 242 ASN B C 1
ATOM 4422 O O . ASN B 1 242 ? -13.25 -20.078 -18.422 1 92.06 242 ASN B O 1
ATOM 4426 N N . ASP B 1 243 ? -11.492 -19.219 -17.297 1 88.44 243 ASP B N 1
ATOM 4427 C CA . ASP B 1 243 ? -11.258 -20.469 -16.594 1 88.44 243 ASP B CA 1
ATOM 4428 C C . ASP B 1 243 ? -11.812 -20.422 -15.18 1 88.44 243 ASP B C 1
ATOM 4430 O O . ASP B 1 243 ? -11.109 -20.75 -14.219 1 88.44 243 ASP B O 1
ATOM 4434 N N . LEU B 1 244 ? -13.023 -20.141 -15.008 1 86.19 244 LEU B N 1
ATOM 4435 C CA . LEU B 1 244 ? -13.664 -20.016 -13.703 1 86.19 244 LEU B CA 1
ATOM 4436 C C . LEU B 1 244 ? -14.156 -21.375 -13.203 1 86.19 244 LEU B C 1
ATOM 4438 O O . LEU B 1 244 ? -15.32 -21.516 -12.812 1 86.19 244 LEU B O 1
ATOM 4442 N N . VAL B 1 245 ? -13.195 -22.297 -13.062 1 86.81 245 VAL B N 1
ATOM 4443 C CA . VAL B 1 245 ? -13.57 -23.688 -12.773 1 86.81 245 VAL B CA 1
ATOM 4444 C C . VAL B 1 245 ? -13.922 -23.828 -11.297 1 86.81 245 VAL B C 1
ATOM 4446 O O . VAL B 1 245 ? -14.727 -24.688 -10.922 1 86.81 245 VAL B O 1
ATOM 4449 N N . ALA B 1 246 ? -13.438 -23 -10.453 1 89 246 ALA B N 1
ATOM 4450 C CA . ALA B 1 246 ? -13.602 -23.156 -9.008 1 89 246 ALA B CA 1
ATOM 4451 C C . ALA B 1 246 ? -14.727 -22.266 -8.492 1 89 246 ALA B C 1
ATOM 4453 O O . ALA B 1 246 ? -14.961 -22.172 -7.281 1 89 246 ALA B O 1
ATOM 4454 N N . LEU B 1 247 ? -15.422 -21.594 -9.328 1 89.25 247 LEU B N 1
ATOM 4455 C CA . LEU B 1 247 ? -16.469 -20.672 -8.914 1 89.25 247 LEU B CA 1
ATOM 4456 C C . LEU B 1 247 ? -17.625 -21.422 -8.234 1 89.25 247 LEU B C 1
ATOM 4458 O O . LEU B 1 247 ? -18.156 -22.391 -8.797 1 89.25 247 LEU B O 1
ATOM 4462 N N . PRO B 1 248 ? -18.016 -20.984 -7.141 1 89.56 248 PRO B N 1
ATOM 4463 C CA . PRO B 1 248 ? -19.109 -21.672 -6.453 1 89.56 248 PRO B CA 1
ATOM 4464 C C . PRO B 1 248 ? -20.469 -21.406 -7.094 1 89.56 248 PRO B C 1
ATOM 4466 O O . PRO B 1 248 ? -20.688 -20.344 -7.684 1 89.56 248 PRO B O 1
ATOM 4469 N N . ILE B 1 249 ? -21.469 -22.344 -7.062 1 84.88 249 ILE B N 1
ATOM 4470 C CA . ILE B 1 249 ? -22.781 -22.312 -7.707 1 84.88 249 ILE B CA 1
ATOM 4471 C C . ILE B 1 249 ? -23.688 -21.344 -6.965 1 84.88 249 ILE B C 1
ATOM 4473 O O . ILE B 1 249 ? -24.609 -20.766 -7.559 1 84.88 249 ILE B O 1
ATOM 4477 N N . GLY B 1 250 ? -23.359 -20.578 -5.926 1 75.88 250 GLY B N 1
ATOM 4478 C CA . GLY B 1 250 ? -24.25 -19.766 -5.125 1 75.88 250 GLY B CA 1
ATOM 4479 C C . GLY B 1 250 ? -24.109 -18.281 -5.414 1 75.88 250 GLY B C 1
ATOM 4480 O O . GLY B 1 250 ? -23.125 -17.844 -6.008 1 75.88 250 GLY B O 1
ATOM 4481 N N . ASP B 1 251 ? -25.328 -17.531 -5.074 1 73.38 251 ASP B N 1
ATOM 4482 C CA . ASP B 1 251 ? -25.375 -16.094 -5.285 1 73.38 251 ASP B CA 1
ATOM 4483 C C . ASP B 1 251 ? -24.531 -15.359 -4.25 1 73.38 251 ASP B C 1
ATOM 4485 O O . ASP B 1 251 ? -24.297 -15.875 -3.152 1 73.38 251 ASP B O 1
ATOM 4489 N N . MET B 1 252 ? -24.031 -14.281 -4.777 1 72.94 252 MET B N 1
ATOM 4490 C CA . MET B 1 252 ? -23.266 -13.43 -3.861 1 72.94 252 MET B CA 1
ATOM 4491 C C . MET B 1 252 ? -24.172 -12.383 -3.225 1 72.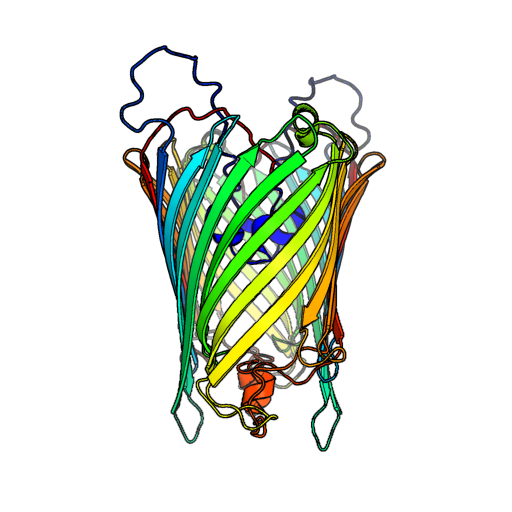94 252 MET B C 1
ATOM 4493 O O . MET B 1 252 ? -25.031 -11.797 -3.898 1 72.94 252 MET B O 1
ATOM 4497 N N . SER B 1 253 ? -24.031 -12.32 -1.899 1 73.25 253 SER B N 1
ATOM 4498 C CA . SER B 1 253 ? -24.719 -11.211 -1.243 1 73.25 253 SER B CA 1
ATOM 4499 C C . SER B 1 253 ? -24.062 -9.875 -1.582 1 73.25 253 SER B C 1
ATOM 4501 O O . SER B 1 253 ? -22.938 -9.836 -2.072 1 73.25 253 SER B O 1
ATOM 4503 N N . VAL B 1 254 ? -24.828 -8.844 -1.403 1 71.19 254 VAL B N 1
ATOM 4504 C CA . VAL B 1 254 ? -24.312 -7.5 -1.632 1 71.19 254 VAL B CA 1
ATOM 4505 C C . VAL B 1 254 ? -23.062 -7.277 -0.772 1 71.19 254 VAL B C 1
ATOM 4507 O O . VAL B 1 254 ? -22.094 -6.676 -1.225 1 71.19 254 VAL B O 1
ATOM 4510 N N . GLU B 1 255 ? -23.125 -7.781 0.415 1 71.56 255 GLU B N 1
ATOM 4511 C CA . GLU B 1 255 ? -21.984 -7.648 1.318 1 71.56 255 GLU B CA 1
ATOM 4512 C C . GLU B 1 255 ? -20.766 -8.359 0.763 1 71.56 255 GLU B C 1
ATOM 4514 O O . GLU B 1 255 ? -19.641 -7.852 0.882 1 71.56 255 GLU B O 1
ATOM 4519 N N . ASP B 1 256 ? -21.062 -9.461 0.112 1 71.94 256 ASP B N 1
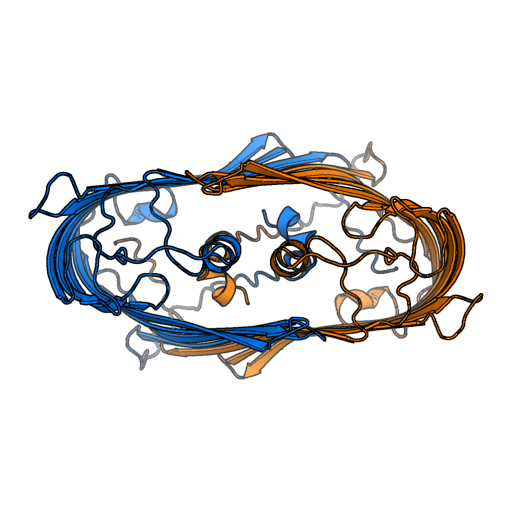ATOM 4520 C CA . ASP B 1 256 ? -19.953 -10.219 -0.466 1 71.94 256 ASP B CA 1
ATOM 4521 C C . ASP B 1 256 ? -19.281 -9.438 -1.589 1 71.94 256 ASP B C 1
ATOM 4523 O O . ASP B 1 256 ? -18.047 -9.438 -1.695 1 71.94 256 ASP B O 1
ATOM 4527 N N . ILE B 1 257 ? -20.109 -8.859 -2.262 1 70.5 257 ILE B N 1
ATOM 4528 C CA . ILE B 1 257 ? -19.625 -8.117 -3.414 1 70.5 257 ILE B CA 1
ATOM 4529 C C . ILE B 1 257 ? -18.828 -6.902 -2.939 1 70.5 257 ILE B C 1
ATOM 4531 O O . ILE B 1 257 ? -17.719 -6.645 -3.424 1 70.5 257 ILE B O 1
ATOM 4535 N N . LEU B 1 258 ? -19.438 -6.258 -1.869 1 69.31 258 LEU B N 1
ATOM 4536 C CA . LEU B 1 258 ? -18.828 -5.02 -1.396 1 69.31 258 LEU B CA 1
ATOM 4537 C C . LEU B 1 258 ? -17.516 -5.301 -0.684 1 69.31 258 LEU B C 1
ATOM 4539 O O . LEU B 1 258 ? -16.562 -4.512 -0.779 1 69.31 258 LEU B O 1
ATOM 4543 N N . LEU B 1 259 ? -17.484 -6.434 -0.142 1 68.94 259 LEU B N 1
ATOM 4544 C CA . LEU B 1 259 ? -16.312 -6.746 0.661 1 68.94 259 LEU B CA 1
ATOM 4545 C C . LEU B 1 259 ? -15.336 -7.625 -0.118 1 68.94 259 LEU B C 1
ATOM 4547 O O . LEU B 1 259 ? -14.266 -7.977 0.389 1 68.94 259 LEU B O 1
ATOM 4551 N N . GLN B 1 260 ? -15.703 -7.941 -1.366 1 66.62 260 GLN B N 1
ATOM 4552 C CA . GLN B 1 260 ? -14.867 -8.766 -2.238 1 66.62 260 GLN B CA 1
ATOM 4553 C C . GLN B 1 260 ? -14.414 -10.031 -1.527 1 66.62 260 GLN B C 1
ATOM 4555 O O . GLN B 1 260 ? -13.227 -10.359 -1.531 1 66.62 260 GLN B O 1
ATOM 4560 N N . GLN B 1 261 ? -15.281 -10.695 -0.998 1 68.75 261 GLN B N 1
ATOM 4561 C CA . GLN B 1 261 ? -14.977 -11.875 -0.195 1 68.75 261 GLN B CA 1
ATOM 4562 C C . GLN B 1 261 ? -14.852 -13.125 -1.071 1 68.75 261 GLN B C 1
ATOM 4564 O O . GLN B 1 261 ? -14.195 -14.094 -0.689 1 68.75 261 GLN B O 1
ATOM 4569 N N . ARG B 1 262 ? -15.609 -13.031 -2.16 1 74.56 262 ARG B N 1
ATOM 4570 C CA . ARG B 1 262 ? -15.594 -14.156 -3.088 1 74.56 262 ARG B CA 1
ATOM 4571 C C . ARG B 1 262 ? -15.234 -13.703 -4.5 1 74.56 262 ARG B C 1
ATOM 4573 O O . ARG B 1 262 ? -15.531 -12.57 -4.887 1 74.56 262 ARG B O 1
ATOM 4580 N N . ARG B 1 263 ? -14.578 -14.672 -5.137 1 76.56 263 ARG B N 1
ATOM 4581 C CA . ARG B 1 263 ? -14.289 -14.375 -6.535 1 76.56 263 ARG B CA 1
ATOM 4582 C C . ARG B 1 263 ? -15.57 -14.18 -7.332 1 76.56 263 ARG B C 1
ATOM 4584 O O . ARG B 1 263 ? -16.516 -14.969 -7.211 1 76.56 263 ARG B O 1
ATOM 4591 N N . GLN B 1 264 ? -15.609 -13.031 -8.039 1 76 264 GLN B N 1
ATOM 4592 C CA . GLN B 1 264 ? -16.781 -12.727 -8.852 1 76 264 GLN B CA 1
ATOM 4593 C C . GLN B 1 264 ? -16.656 -13.32 -10.25 1 76 264 GLN B C 1
ATOM 4595 O O . GLN B 1 264 ? -15.547 -13.531 -10.742 1 76 264 GLN B O 1
ATOM 4600 N N . SER B 1 265 ? -17.859 -13.664 -10.75 1 80.69 265 SER B N 1
ATOM 4601 C CA . SER B 1 265 ? -17.875 -14.133 -12.125 1 80.69 265 SER B CA 1
ATOM 4602 C C . SER B 1 265 ? -17.594 -13 -13.109 1 80.69 265 SER B C 1
ATOM 4604 O O . SER B 1 265 ? -18.438 -12.125 -13.305 1 80.69 265 SER B O 1
ATOM 4606 N N . THR B 1 266 ? -16.281 -12.852 -13.5 1 84.56 266 THR B N 1
ATOM 4607 C CA . THR B 1 266 ? -15.914 -11.836 -14.484 1 84.56 266 THR B CA 1
ATOM 4608 C C . THR B 1 266 ? -15.055 -12.445 -15.594 1 84.56 266 THR B C 1
ATOM 4610 O O . THR B 1 266 ? -14.25 -13.344 -15.344 1 84.56 266 THR B O 1
ATOM 4613 N N . ASN B 1 267 ? -15.242 -11.883 -16.844 1 90.12 267 ASN B N 1
ATOM 4614 C CA . ASN B 1 267 ? -14.453 -12.391 -17.969 1 90.12 267 ASN B CA 1
ATOM 4615 C C . ASN B 1 267 ? -13.242 -11.508 -18.25 1 90.12 267 ASN B C 1
ATOM 4617 O O . ASN B 1 267 ? -12.344 -11.898 -19 1 90.12 267 ASN B O 1
ATOM 4621 N N . TYR B 1 268 ? -13.312 -10.383 -17.656 1 92.69 268 TYR B N 1
ATOM 4622 C CA . TYR B 1 268 ? -12.133 -9.547 -17.828 1 92.69 268 TYR B CA 1
ATOM 4623 C C . TYR B 1 268 ? -11.867 -8.711 -16.578 1 92.69 268 TYR B C 1
ATOM 4625 O O . TYR B 1 268 ? -12.789 -8.391 -15.828 1 92.69 268 TYR B O 1
ATOM 4633 N N . GLN B 1 269 ? -10.68 -8.367 -16.359 1 94.38 269 GLN B N 1
ATOM 4634 C CA . GLN B 1 269 ? -10.219 -7.48 -15.289 1 94.38 269 GLN B CA 1
ATOM 4635 C C . GLN B 1 269 ? -9.031 -6.645 -15.742 1 94.38 269 GLN B C 1
ATOM 4637 O O . GLN B 1 269 ? -8.125 -7.152 -16.406 1 94.38 269 GLN B O 1
ATOM 4642 N N . ALA B 1 270 ? -9.164 -5.426 -15.484 1 95 270 ALA B N 1
ATOM 4643 C CA . ALA B 1 270 ? -8.039 -4.527 -15.75 1 95 270 ALA B CA 1
ATOM 4644 C C . ALA B 1 270 ? -7.727 -3.672 -14.523 1 95 270 ALA B C 1
ATOM 4646 O O . ALA B 1 270 ? -8.633 -3.127 -13.891 1 95 270 ALA B O 1
ATOM 4647 N N . SER B 1 271 ? -6.496 -3.623 -14.188 1 96.69 271 SER B N 1
ATOM 4648 C CA . SER B 1 271 ? -6.078 -2.773 -13.078 1 96.69 271 SER B CA 1
ATOM 4649 C C . SER B 1 271 ? -4.676 -2.223 -13.297 1 96.69 271 SER B C 1
ATOM 4651 O O . SER B 1 271 ? -3.881 -2.811 -14.039 1 96.69 271 SER B O 1
ATOM 4653 N N . GLY B 1 272 ? -4.469 -1.114 -12.75 1 93.75 272 GLY B N 1
ATOM 4654 C CA . GLY B 1 272 ? -3.143 -0.539 -12.898 1 93.75 272 GLY B CA 1
ATOM 4655 C C . GLY B 1 272 ? -3.029 0.857 -12.312 1 93.75 272 GLY B C 1
ATOM 4656 O O . GLY B 1 272 ? -3.922 1.309 -11.594 1 93.75 272 GLY B O 1
ATOM 4657 N N . SER B 1 273 ? -1.925 1.387 -12.5 1 97.19 273 SER B N 1
ATOM 4658 C CA . SER B 1 273 ? -1.62 2.746 -12.062 1 97.19 273 SER B CA 1
ATOM 4659 C C . SER B 1 273 ? -0.701 3.451 -13.055 1 97.19 273 SER B C 1
ATOM 4661 O O . SER B 1 273 ? 0.126 2.811 -13.703 1 97.19 273 SER B O 1
ATOM 4663 N N . ILE B 1 274 ? -1.001 4.707 -13.25 1 95.62 274 ILE B N 1
ATOM 4664 C CA . ILE B 1 274 ? -0.147 5.559 -14.07 1 95.62 274 ILE B CA 1
ATOM 4665 C C . ILE B 1 274 ? 0.252 6.801 -13.281 1 95.62 274 ILE B C 1
ATOM 4667 O O . ILE B 1 274 ? -0.55 7.344 -12.516 1 95.62 274 ILE B O 1
ATOM 4671 N N . GLY B 1 275 ? 1.463 7.168 -13.445 1 96.25 275 GLY B N 1
ATOM 4672 C CA . GLY B 1 275 ? 1.955 8.344 -12.742 1 96.25 275 GLY B CA 1
ATOM 4673 C C . GLY B 1 275 ? 3.027 9.094 -13.516 1 96.25 275 GLY B C 1
ATOM 4674 O O . GLY B 1 275 ? 3.834 8.484 -14.219 1 96.25 275 GLY B O 1
ATOM 4675 N N . PHE B 1 276 ? 3.049 10.328 -13.336 1 94.94 276 PHE B N 1
ATOM 4676 C CA . PHE B 1 276 ? 4.148 11.117 -13.867 1 94.94 276 PHE B CA 1
ATOM 4677 C C . PHE B 1 276 ? 4.578 12.188 -12.875 1 94.94 276 PHE B C 1
ATOM 4679 O O . PHE B 1 276 ? 3.787 12.609 -12.023 1 94.94 276 PHE B O 1
ATOM 4686 N N . SER B 1 277 ? 5.773 12.531 -12.938 1 94.94 277 SER B N 1
ATOM 4687 C CA . SER B 1 277 ? 6.336 13.609 -12.125 1 94.94 277 SER B CA 1
ATOM 4688 C C . SER B 1 277 ? 7.387 14.391 -12.906 1 94.94 277 SER B C 1
ATOM 4690 O O . SER B 1 277 ? 8.133 13.82 -13.703 1 94.94 277 SER B O 1
ATOM 4692 N N . TYR B 1 278 ? 7.344 15.734 -12.789 1 94.69 278 TYR B N 1
ATOM 4693 C CA . TYR B 1 278 ? 8.336 16.625 -13.383 1 94.69 278 TYR B CA 1
ATOM 4694 C C . TYR B 1 278 ? 8.93 17.562 -12.336 1 94.69 278 TYR B C 1
ATOM 4696 O O . TYR B 1 278 ? 8.211 18.344 -11.719 1 94.69 278 TYR B O 1
ATOM 4704 N N . THR B 1 279 ? 10.148 17.391 -12.07 1 92.19 279 THR B N 1
ATOM 4705 C CA . THR B 1 279 ? 10.859 18.203 -11.102 1 92.19 279 THR B CA 1
ATOM 4706 C C . THR B 1 279 ? 11.828 19.156 -11.805 1 92.19 279 THR B C 1
ATOM 4708 O O . THR B 1 279 ? 12.586 18.75 -12.68 1 92.19 279 THR B O 1
ATOM 4711 N N . PHE B 1 280 ? 11.758 20.406 -11.469 1 90.81 280 PHE B N 1
ATOM 4712 C CA . PHE B 1 280 ? 12.664 21.406 -12.016 1 90.81 280 PHE B CA 1
ATOM 4713 C C . PHE B 1 280 ? 13.016 22.453 -10.969 1 90.81 280 PHE B C 1
ATOM 4715 O O . PHE B 1 280 ? 12.375 22.516 -9.914 1 90.81 280 PHE B O 1
ATOM 4722 N N . GLY B 1 281 ? 14.016 23.125 -11.078 1 90.12 281 GLY B N 1
ATOM 4723 C CA . GLY B 1 281 ? 14.5 24.109 -10.133 1 90.12 281 GLY B CA 1
ATOM 4724 C C . GLY B 1 281 ? 15.977 23.953 -9.797 1 90.12 281 GLY B C 1
ATOM 4725 O O . GLY B 1 281 ? 16.781 23.594 -10.664 1 90.12 281 GLY B O 1
ATOM 4726 N N . SER B 1 282 ? 16.234 24.359 -8.477 1 83.31 282 SER B N 1
ATOM 4727 C CA . SER B 1 282 ? 17.641 24.344 -8.086 1 83.31 282 SER B CA 1
ATOM 4728 C C . SER B 1 282 ? 18.156 22.906 -7.969 1 83.31 282 SER B C 1
ATOM 4730 O O . SER B 1 282 ? 17.484 22.047 -7.387 1 83.31 282 SER B O 1
ATOM 4732 N N . LYS B 1 283 ? 18.938 22.344 -8.695 1 67.56 283 LYS B N 1
ATOM 4733 C CA . LYS B 1 283 ? 19.422 20.984 -8.812 1 67.56 283 LYS B CA 1
ATOM 4734 C C . LYS B 1 283 ? 20.031 20.5 -7.496 1 67.56 283 LYS B C 1
ATOM 4736 O O . LYS B 1 283 ? 20 19.312 -7.184 1 67.56 283 LYS B O 1
ATOM 4741 N N . TYR B 1 284 ? 20.75 21.453 -6.672 1 55.66 284 TYR B N 1
ATOM 4742 C CA . TYR B 1 284 ? 21.609 20.922 -5.613 1 55.66 284 TYR B CA 1
ATOM 4743 C C . TYR B 1 284 ? 21.297 21.578 -4.277 1 55.66 284 TYR B C 1
ATOM 4745 O O . TYR B 1 284 ? 21.906 22.609 -3.936 1 55.66 284 TYR B O 1
ATOM 4753 N N . THR B 1 285 ? 20 21.609 -3.891 1 59.03 285 THR B N 1
ATOM 4754 C CA . THR B 1 285 ? 20.047 22.203 -2.559 1 59.03 285 THR B CA 1
ATOM 4755 C C . THR B 1 285 ? 20.359 21.141 -1.505 1 59.03 285 THR B C 1
ATOM 4757 O O . THR B 1 285 ? 19.688 20.109 -1.444 1 59.03 285 THR B O 1
ATOM 4760 N N . ASN B 1 286 ? 21.562 20.922 -1.117 1 59.28 286 ASN B N 1
ATOM 4761 C CA . ASN B 1 286 ? 22.062 19.984 -0.12 1 59.28 286 ASN B CA 1
ATOM 4762 C C . ASN B 1 286 ? 21.672 20.406 1.294 1 59.28 286 ASN B C 1
ATOM 4764 O O . ASN B 1 286 ? 22.188 19.859 2.273 1 59.28 286 ASN B O 1
ATOM 4768 N N . VAL B 1 287 ? 20.953 21.484 1.428 1 67.62 287 VAL B N 1
ATOM 4769 C CA . VAL B 1 287 ? 20.688 21.938 2.789 1 67.62 287 VAL B CA 1
ATOM 4770 C C . VAL B 1 287 ? 19.562 21.109 3.402 1 67.62 287 VAL B C 1
ATOM 4772 O O . VAL B 1 287 ? 18.5 20.938 2.791 1 67.62 287 VAL B O 1
ATOM 4775 N N . VAL B 1 288 ? 19.984 20.375 4.543 1 70.56 288 VAL B N 1
ATOM 4776 C CA . VAL B 1 288 ? 18.984 19.641 5.301 1 70.56 288 VAL B CA 1
ATOM 4777 C C . VAL B 1 288 ? 18.484 20.484 6.461 1 70.56 288 VAL B C 1
ATOM 4779 O O . VAL B 1 288 ? 19.266 20.922 7.312 1 70.56 288 VAL B O 1
ATOM 4782 N N . ASN B 1 289 ? 17.344 21.047 6.465 1 78.06 289 ASN B N 1
ATOM 4783 C CA . ASN B 1 289 ? 16.672 21.797 7.527 1 78.06 289 ASN B CA 1
ATOM 4784 C C . ASN B 1 289 ? 15.539 20.984 8.148 1 78.06 289 ASN B C 1
ATOM 4786 O O . ASN B 1 289 ? 14.508 20.766 7.504 1 78.06 289 ASN B O 1
ATOM 4790 N N . THR B 1 290 ? 15.742 20.438 9.422 1 79.06 290 THR B N 1
ATOM 4791 C CA . THR B 1 290 ? 14.82 19.531 10.078 1 79.06 290 THR B CA 1
ATOM 4792 C C . THR B 1 290 ? 13.828 20.281 10.953 1 79.06 290 THR B C 1
ATOM 4794 O O . THR B 1 290 ? 13.102 19.688 11.742 1 79.06 290 THR B O 1
ATOM 4797 N N . ARG B 1 291 ? 14.008 21.672 11.016 1 80.88 291 ARG B N 1
ATOM 4798 C CA . ARG B 1 291 ? 13.102 22.469 11.828 1 80.88 291 ARG B CA 1
ATOM 4799 C C . ARG B 1 291 ? 11.664 22.344 11.328 1 80.88 291 ARG B C 1
ATOM 4801 O O . ARG B 1 291 ? 11.422 22.25 10.125 1 80.88 291 ARG B O 1
ATOM 4808 N N . PHE B 1 292 ? 10.82 22.406 12.055 1 75.94 292 PHE B N 1
ATOM 4809 C CA . PHE B 1 292 ? 9.398 22.188 11.82 1 75.94 292 PHE B CA 1
ATOM 4810 C C . PHE B 1 292 ? 9.18 21.188 10.695 1 75.94 292 PHE B C 1
ATOM 4812 O O . PHE B 1 292 ? 9.914 21.188 9.711 1 75.94 292 PHE B O 1
#